Protein AF-0000000077553685 (afdb_homodimer)

Secondary structure (DSSP, 8-state):
-HHHHHHHHHHHHHHHHHHHHHHHGGGSSTTSHHHHHHHHHTHHHHHHHHHHHHHHS-HHHHHHHHHHHHHHHHHHGGG-SSHHHHHHHHHHHHHHHHHHHHHHHHHHHHHS-GGGHHHHHHHHHTHHHHHHHHHHHHHHGGGSSTTHHHHHHHHHHHHHHHHHTTSPP-TTPPPP-SHHHHHHHHHHHHHTTHHHHHT-/-HHHHHHHHHHHHHHHHHHHHHHHGGGSSTTSHHHHHHHHHTHHHHHHHHHHHHHHS-HHHHHHHHHHHHHHHHHHGGG-SSHHHHHHHHHHHHHHHHHHHHHHHHHHHHHS-GGGHHHHHHHHHTHHHHHHHHHHHHHHGGGSSTTHHHHHHHHHHHHHHHHHTTSPP-TTPPPP-SHHHHHHHHHHHHHTTHHHHHT-

pLDDT: mean 85.08, std 13.26, range [35.81, 98.88]

Sequence (400 aa):
MFQMMINGYIQFVIALFYFTVTLESTSLTSDGFTGFALSAGIELPGGILTLPAAKFFGRKTIVWSMLCLQGLFIALYPFLPYPWLAISFNLISKVFNGLVYSTHPLLLTEMIPTGMRTAMYSLVNIPQSFGIIAAPYLKYLQFGTTYAMYIILAVTSIVAGLLALFLPETKGRRLPEELNDVMSDYAEDNSILEPLKDSKMFQMMINGYIQFVIALFYFTVTLESTSLTSDGFTGFALSAGIELPGGILTLPAAKFFGRKTIVWSMLCLQGLFIALYPFLPYPWLAISFNLISKVFNGLVYSTHPLLLTEMIPTGMRTAMYSLVNIPQSFGIIAAPYLKYLQFGTTYAMYIILAVTSIVAGLLALFLPETKGRRLPEELNDVMSDYAEDNSILEPLKDSK

Solvent-accessible surface area (backbone atoms only — not comparable to full-atom values): 19382 Å² total; per-residue (Å²): 109,69,63,51,52,48,47,17,49,39,33,16,41,56,32,23,48,48,45,24,51,54,64,46,17,36,68,69,32,94,78,21,57,63,21,36,51,49,56,41,55,42,42,51,55,9,32,57,49,40,45,64,46,55,75,77,39,46,48,37,55,48,36,18,50,24,28,32,46,22,11,52,31,35,49,47,26,85,74,45,88,44,69,70,58,20,51,48,29,46,47,50,19,48,23,26,48,29,31,27,65,60,40,43,59,56,49,53,56,44,62,32,25,61,89,47,32,67,52,53,54,25,60,26,49,46,42,22,42,57,15,50,57,44,12,62,58,39,52,54,40,36,77,63,55,72,53,52,41,34,48,50,47,14,51,52,22,35,51,39,12,60,53,36,68,74,48,64,75,45,66,92,54,75,70,23,70,41,68,67,48,38,55,49,52,45,49,54,55,48,52,64,50,43,59,69,59,62,73,100,110,68,63,50,52,48,47,17,49,40,32,18,41,55,32,22,48,50,46,25,52,53,63,48,18,36,69,70,32,94,75,21,57,63,20,36,49,49,56,39,56,42,42,50,55,10,32,56,50,40,44,63,48,54,75,77,40,45,49,38,54,47,36,19,50,25,28,32,47,22,10,52,30,36,49,46,26,85,76,45,90,45,68,70,58,21,50,47,29,45,47,50,19,48,22,27,48,30,31,28,63,62,42,44,60,56,47,52,57,43,62,31,24,61,88,47,34,68,52,53,53,28,59,26,49,46,41,21,42,55,15,49,58,44,13,63,59,39,51,54,40,35,76,63,53,73,54,53,41,34,47,50,47,15,51,50,22,34,50,38,12,60,52,38,68,75,50,63,76,43,64,93,54,73,68,24,69,40,69,68,49,37,53,50,51,44,47,55,53,48,50,63,50,43,58,70,61,61,72,102

Radius of gyration: 21.34 Å; Cα contacts (8 Å, |Δi|>4): 608; chains: 2; bounding box: 76×56×44 Å

InterPro domains:
  IPR011701 Major facilitator superfamily [PF07690] (5-174)
  IPR036259 MFS transporter superfamily [G3DSA:1.20.1250.20] (1-200)
  IPR036259 MFS transporter superfamily [SSF103473] (11-177)

Foldseek 3Di:
DLVLVLLLLLLLLLLLLLQLLLVCQLVLDPNNVVSNVLLVVLLVVLQVVLVVCVVVDFLLCLQLVLLLQLLVLLLCLVVDDDSVSSSVSSSVSSSSSSNNVNRSLVLLQQLDAPVCNVVSVVVSNVSSVVSNVCSVVLNVCCVPPVNSSSNVSNVSSNVSSVSSNLRFTRPPHDRHNDPVSNVVSNCVRCVVVVVVVVVD/DLQLVLLLLLLLLLLLLLQLLLVCQLVLDPNNVVSNVLLVVLLVVLQVVLVVCVVVDFLLCLQLVLLLQLLVLLLCLVVDDDSVSSSVSSSVSSSSSSSNVNRSLVLLQQLDAPVCNVVSVVVSNVSSVVSNVCSVVLNVCCVPPVNSSSNVSNVSSNVSSVSSNLRFTRPPHDRHNDPVSNVVSNCVRCVVVVVVVVVD

Nearest PDB structures (foldseek):
  8sdy-assembly1_A  TM=9.304E-01  e=1.576E-07  Rattus norvegicus
  8sdz-assembly1_A  TM=9.288E-01  e=2.393E-07  Rattus norvegicus
  9b1o-assembly1_A  TM=9.168E-01  e=2.558E-06  Homo sapiens
  7aar-assembly1_A  TM=6.558E-01  e=1.555E-03  Arabidopsis thaliana
  8tth-assembly1_A  TM=8.144E-01  e=1.587E-02  Staphylococcus aureus

Structure (mmCIF, N/CA/C/O backbone):
data_AF-0000000077553685-model_v1
#
loop_
_entity.id
_entity.type
_entity.pdbx_description
1 polymer '(pine wood nematode) hypothetical protein'
#
loop_
_atom_site.group_PDB
_atom_site.id
_atom_site.type_symbol
_atom_site.label_atom_id
_atom_site.label_alt_id
_atom_site.label_comp_id
_atom_site.label_asym_id
_atom_site.label_entity_id
_atom_site.label_seq_id
_atom_site.pdbx_PDB_ins_code
_atom_site.Cartn_x
_atom_site.Cartn_y
_atom_site.Cartn_z
_atom_site.occupancy
_atom_site.B_iso_or_equiv
_atom_site.auth_seq_id
_atom_site.auth_comp_id
_atom_site.auth_asym_id
_atom_site.auth_atom_id
_atom_site.pdbx_PDB_model_num
ATOM 1 N N . MET A 1 1 ? -13.078 6.008 17.781 1 74.31 1 MET A N 1
ATOM 2 C CA . MET A 1 1 ? -12.867 4.562 17.734 1 74.31 1 MET A CA 1
ATOM 3 C C . MET A 1 1 ? -13.594 3.943 16.547 1 74.31 1 MET A C 1
ATOM 5 O O . MET A 1 1 ? -13 3.189 15.781 1 74.31 1 MET A O 1
ATOM 9 N N . PHE A 1 2 ? -14.852 4.367 16.328 1 86 2 PHE A N 1
ATOM 10 C CA . PHE A 1 2 ? -15.648 3.812 15.242 1 86 2 PHE A CA 1
ATOM 11 C C . PHE A 1 2 ? -15.023 4.121 13.891 1 86 2 PHE A C 1
ATOM 13 O O . PHE A 1 2 ? -14.93 3.246 13.023 1 86 2 PHE A O 1
ATOM 20 N N . GLN A 1 3 ? -14.469 5.219 13.766 1 90.31 3 GLN A N 1
ATOM 21 C CA . GLN A 1 3 ? -13.852 5.617 12.5 1 90.31 3 GLN A CA 1
ATOM 22 C C . GLN A 1 3 ? -12.594 4.805 12.227 1 90.31 3 GLN A C 1
ATOM 24 O O . GLN A 1 3 ? -12.297 4.48 11.07 1 90.31 3 GLN A O 1
ATOM 29 N N . MET A 1 4 ? -11.961 4.402 13.289 1 90.62 4 MET A N 1
ATOM 30 C CA . MET A 1 4 ? -10.742 3.617 13.125 1 90.62 4 MET A CA 1
ATOM 31 C C . MET A 1 4 ? -11.07 2.199 12.664 1 90.62 4 MET A C 1
ATOM 33 O O . MET A 1 4 ? -10.336 1.62 11.859 1 90.62 4 MET A O 1
ATOM 37 N N . MET A 1 5 ? -12.18 1.761 13.203 1 95.19 5 MET A N 1
ATOM 38 C CA . MET A 1 5 ? -12.609 0.427 12.797 1 95.19 5 MET A CA 1
ATOM 39 C C . MET A 1 5 ? -13.031 0.416 11.328 1 95.19 5 MET A C 1
ATOM 41 O O . MET A 1 5 ? -12.727 -0.529 10.602 1 95.19 5 MET A O 1
ATOM 45 N N . ILE A 1 6 ? -13.719 1.483 10.945 1 97.62 6 ILE A N 1
ATOM 46 C CA . ILE A 1 6 ? -14.133 1.606 9.555 1 97.62 6 ILE A CA 1
ATOM 47 C C . ILE A 1 6 ? -12.898 1.645 8.656 1 97.62 6 ILE A C 1
ATOM 49 O O . ILE A 1 6 ? -12.836 0.938 7.645 1 97.62 6 ILE A O 1
ATOM 53 N N . ASN A 1 7 ? -11.922 2.406 9.062 1 97.5 7 ASN A N 1
ATOM 54 C CA . ASN A 1 7 ? -10.703 2.518 8.266 1 97.5 7 ASN A CA 1
ATOM 55 C C . ASN A 1 7 ? -9.938 1.196 8.219 1 97.5 7 ASN A C 1
ATOM 57 O O . ASN A 1 7 ? -9.344 0.856 7.199 1 97.5 7 ASN A O 1
ATOM 61 N N . GLY A 1 8 ? -9.961 0.507 9.32 1 96.38 8 GLY A N 1
ATOM 62 C CA . GLY A 1 8 ? -9.367 -0.819 9.312 1 96.38 8 GLY A CA 1
ATOM 63 C C . GLY A 1 8 ? -10.055 -1.778 8.359 1 96.38 8 GLY A C 1
ATOM 64 O O . GLY A 1 8 ? -9.391 -2.537 7.652 1 96.38 8 GLY A O 1
ATOM 65 N N . TYR A 1 9 ? -11.344 -1.723 8.391 1 98.06 9 TYR A N 1
ATOM 66 C CA . TYR A 1 9 ? -12.102 -2.568 7.477 1 98.06 9 TYR A CA 1
ATOM 67 C C . TYR A 1 9 ? -11.812 -2.195 6.027 1 98.06 9 TYR A C 1
ATOM 69 O O . TYR A 1 9 ? -11.688 -3.07 5.164 1 98.06 9 TYR A O 1
ATOM 77 N N . ILE A 1 10 ? -11.734 -0.92 5.738 1 98.38 10 ILE A N 1
ATOM 78 C CA . ILE A 1 10 ? -11.422 -0.451 4.391 1 98.38 10 ILE A CA 1
ATOM 79 C C . ILE A 1 10 ? -10.062 -0.99 3.953 1 98.38 10 ILE A C 1
ATOM 81 O O . ILE A 1 10 ? -9.922 -1.493 2.838 1 98.38 10 ILE A O 1
ATOM 85 N N . GLN A 1 11 ? -9.109 -0.99 4.883 1 95.88 11 GLN A N 1
ATOM 86 C CA . GLN A 1 11 ? -7.781 -1.513 4.566 1 95.88 11 GLN A CA 1
ATOM 87 C C . GLN A 1 11 ? -7.84 -3.008 4.27 1 95.88 11 GLN A C 1
ATOM 89 O O . GLN A 1 11 ? -7.172 -3.49 3.354 1 95.88 11 GLN A O 1
ATOM 94 N N . PHE A 1 12 ? -8.609 -3.67 5.039 1 96.62 12 PHE A N 1
ATOM 95 C CA . PHE A 1 12 ? -8.812 -5.098 4.812 1 96.62 12 PHE A CA 1
ATOM 96 C C . PHE A 1 12 ? -9.375 -5.348 3.418 1 96.62 12 PHE A C 1
ATOM 98 O O . PHE A 1 12 ? -8.867 -6.199 2.684 1 96.62 12 PHE A O 1
ATOM 105 N N . VAL A 1 13 ? -10.359 -4.617 3.051 1 98.31 13 VAL A N 1
ATOM 106 C CA . VAL A 1 13 ? -11.078 -4.824 1.797 1 98.31 13 VAL A CA 1
ATOM 107 C C . VAL A 1 13 ? -10.188 -4.438 0.62 1 98.31 13 VAL A C 1
ATOM 109 O O . VAL A 1 13 ? -10.172 -5.121 -0.407 1 98.31 13 VAL A O 1
ATOM 112 N N . ILE A 1 14 ? -9.453 -3.279 0.726 1 97.44 14 ILE A N 1
ATOM 113 C CA . ILE A 1 14 ? -8.539 -2.852 -0.33 1 97.44 14 ILE A CA 1
ATOM 114 C C . ILE A 1 14 ? -7.539 -3.963 -0.63 1 97.44 14 ILE A C 1
ATOM 116 O O . ILE A 1 14 ? -7.34 -4.332 -1.79 1 97.44 14 ILE A O 1
ATOM 120 N N . ALA A 1 15 ? -6.988 -4.543 0.41 1 93.31 15 ALA A N 1
ATOM 121 C CA . ALA A 1 15 ? -5.973 -5.582 0.251 1 93.31 15 ALA A CA 1
ATOM 122 C C . ALA A 1 15 ? -6.59 -6.871 -0.283 1 93.31 15 ALA A C 1
ATOM 124 O O . ALA A 1 15 ? -6.035 -7.508 -1.184 1 93.31 15 ALA A O 1
ATOM 125 N N . LEU A 1 16 ? -7.688 -7.27 0.265 1 94.56 16 LEU A N 1
ATOM 126 C CA . LEU A 1 16 ? -8.375 -8.484 -0.166 1 94.56 16 LEU A CA 1
ATOM 127 C C . LEU A 1 16 ? -8.703 -8.422 -1.653 1 94.56 16 LEU A C 1
ATOM 129 O O . LEU A 1 16 ? -8.422 -9.367 -2.396 1 94.56 16 LEU A O 1
ATOM 133 N N . PHE A 1 17 ? -9.344 -7.305 -2.025 1 97.19 17 PHE A N 1
ATOM 134 C CA . PHE A 1 17 ? -9.742 -7.113 -3.416 1 97.19 17 PHE A CA 1
ATOM 135 C C . PHE A 1 17 ? -8.531 -7.129 -4.336 1 97.19 17 PHE A C 1
ATOM 137 O O . PHE A 1 17 ? -8.516 -7.84 -5.344 1 97.19 17 PHE A O 1
ATOM 144 N N . TYR A 1 18 ? -7.543 -6.406 -3.959 1 94.12 18 TYR A N 1
ATOM 145 C CA . TYR A 1 18 ? -6.352 -6.262 -4.789 1 94.12 18 TYR A CA 1
ATOM 146 C C . TYR A 1 18 ? -5.68 -7.609 -5.023 1 94.12 18 TYR A C 1
ATOM 148 O O . TYR A 1 18 ? -5.438 -7.996 -6.168 1 94.12 18 TYR A O 1
ATOM 156 N N . PHE A 1 19 ? -5.43 -8.312 -4.027 1 87.94 19 PHE A N 1
ATOM 157 C CA . PHE A 1 19 ? -4.645 -9.539 -4.156 1 87.94 19 PHE A CA 1
ATOM 158 C C . PHE A 1 19 ? -5.48 -10.656 -4.773 1 87.94 19 PHE A C 1
ATOM 160 O O . PHE A 1 19 ? -4.961 -11.484 -5.523 1 87.94 19 PHE A O 1
ATOM 167 N N . THR A 1 20 ? -6.723 -10.703 -4.445 1 90.31 20 THR A N 1
ATOM 168 C CA . THR A 1 20 ? -7.566 -11.719 -5.059 1 90.31 20 THR A CA 1
ATOM 169 C C . THR A 1 20 ? -7.66 -11.508 -6.566 1 90.31 20 THR A C 1
ATOM 171 O O . THR A 1 20 ? -7.457 -12.445 -7.344 1 90.31 20 THR A O 1
ATOM 174 N N . VAL A 1 21 ? -7.914 -10.258 -6.945 1 91.31 21 VAL A N 1
ATOM 175 C CA . VAL A 1 21 ? -8.07 -9.945 -8.367 1 91.31 21 VAL A CA 1
ATOM 176 C C . VAL A 1 21 ? -6.73 -10.109 -9.078 1 91.31 21 VAL A C 1
ATOM 178 O O . VAL A 1 21 ? -6.688 -10.547 -10.234 1 91.31 21 VAL A O 1
ATOM 181 N N . THR A 1 22 ? -5.684 -9.75 -8.414 1 86.25 22 THR A N 1
ATOM 182 C CA . THR A 1 22 ? -4.352 -9.914 -8.992 1 86.25 22 THR A CA 1
ATOM 183 C C . THR A 1 22 ? -4.031 -11.391 -9.195 1 86.25 22 THR A C 1
ATOM 185 O O . THR A 1 22 ? -3.545 -11.789 -10.258 1 86.25 22 THR A O 1
ATOM 188 N N . LEU A 1 23 ? -4.371 -12.227 -8.234 1 82 23 LEU A N 1
ATOM 189 C CA . LEU A 1 23 ? -4.125 -13.664 -8.359 1 82 23 LEU A CA 1
ATOM 190 C C . LEU A 1 23 ? -5.027 -14.281 -9.422 1 82 23 LEU A C 1
ATOM 192 O O . LEU A 1 23 ? -4.605 -15.172 -10.156 1 82 23 LEU A O 1
ATOM 196 N N . GLU A 1 24 ? -6.207 -13.789 -9.469 1 85.88 24 GLU A N 1
ATOM 197 C CA . GLU A 1 24 ? -7.18 -14.305 -10.422 1 85.88 24 GLU A CA 1
ATOM 198 C C . GLU A 1 24 ? -6.855 -13.852 -11.844 1 85.88 24 GLU A C 1
ATOM 200 O O . GLU A 1 24 ? -7.336 -14.445 -12.812 1 85.88 24 GLU A O 1
ATOM 205 N N . SER A 1 25 ? -6.016 -12.836 -11.992 1 86.44 25 SER A N 1
ATOM 206 C CA . SER A 1 25 ? -5.738 -12.234 -13.297 1 86.44 25 SER A CA 1
ATOM 207 C C . SER A 1 25 ? -5.055 -13.227 -14.227 1 86.44 25 SER A C 1
ATOM 209 O O . SER A 1 25 ? -5.137 -13.094 -15.453 1 86.44 25 SER A O 1
ATOM 211 N N . THR A 1 26 ? -4.43 -14.25 -13.727 1 80.12 26 THR A N 1
ATOM 212 C CA . THR A 1 26 ? -3.787 -15.273 -14.547 1 80.12 26 THR A CA 1
ATOM 213 C C . THR A 1 26 ? -4.832 -16.125 -15.258 1 80.12 26 THR A C 1
ATOM 215 O O . THR A 1 26 ? -4.52 -16.812 -16.234 1 80.12 26 THR A O 1
ATOM 218 N N . SER A 1 27 ? -5.996 -16.062 -14.82 1 81.06 27 SER A N 1
ATOM 219 C CA . SER A 1 27 ? -7.074 -16.844 -15.422 1 81.06 27 SER A CA 1
ATOM 220 C C . SER A 1 27 ? -7.898 -16 -16.391 1 81.06 27 SER A C 1
ATOM 222 O O . SER A 1 27 ? -8.852 -16.5 -17 1 81.06 27 SER A O 1
ATOM 224 N N . LEU A 1 28 ? -7.5 -14.734 -16.516 1 83.06 28 LEU A N 1
ATOM 225 C CA . LEU A 1 28 ? -8.273 -13.836 -17.359 1 83.06 28 LEU A CA 1
ATOM 226 C C . LEU A 1 28 ? -8.102 -14.195 -18.828 1 83.06 28 LEU A C 1
ATOM 228 O O . LEU A 1 28 ? -9.023 -14.008 -19.641 1 83.06 28 LEU A O 1
ATOM 232 N N . THR A 1 29 ? -6.902 -14.664 -19.094 1 82.44 29 THR A N 1
ATOM 233 C CA . THR A 1 29 ? -6.598 -15.07 -20.453 1 82.44 29 THR A CA 1
ATOM 234 C C . THR A 1 29 ? -6.027 -16.484 -20.484 1 82.44 29 THR A C 1
ATOM 236 O O . THR A 1 29 ? -5.648 -17.031 -19.438 1 82.44 29 THR A O 1
ATOM 239 N N . SER A 1 30 ? -6.012 -17.031 -21.656 1 82.38 30 SER A N 1
ATOM 240 C CA . SER A 1 30 ? -5.586 -18.406 -21.812 1 82.38 30 SER A CA 1
ATOM 241 C C . SER A 1 30 ? -4.105 -18.578 -21.484 1 82.38 30 SER A C 1
ATOM 243 O O . SER A 1 30 ? -3.695 -19.594 -20.906 1 82.38 30 SER A O 1
ATOM 245 N N . ASP A 1 31 ? -3.324 -17.547 -21.781 1 80.62 31 ASP A N 1
ATOM 246 C CA . ASP A 1 31 ? -1.884 -17.688 -21.594 1 80.62 31 ASP A CA 1
ATOM 247 C C . ASP A 1 31 ? -1.484 -17.266 -20.172 1 80.62 31 ASP A C 1
ATOM 249 O O . ASP A 1 31 ? -0.327 -17.422 -19.781 1 80.62 31 ASP A O 1
ATOM 253 N N . GLY A 1 32 ? -2.396 -16.766 -19.391 1 76.5 32 GLY A N 1
ATOM 254 C CA . GLY A 1 32 ? -2.127 -16.359 -18.016 1 76.5 32 GLY A CA 1
ATOM 255 C C . GLY A 1 32 ? -1.251 -15.125 -17.922 1 76.5 32 GLY A C 1
ATOM 256 O O . GLY A 1 32 ? -1.526 -14.219 -17.141 1 76.5 32 GLY A O 1
ATOM 257 N N . PHE A 1 33 ? -0.178 -15.125 -18.766 1 74.62 33 PHE A N 1
ATOM 258 C CA . PHE A 1 33 ? 0.794 -14.039 -18.734 1 74.62 33 PHE A CA 1
ATOM 259 C C . PHE A 1 33 ? 0.162 -12.727 -19.188 1 74.62 33 PHE A C 1
ATOM 261 O O . PHE A 1 33 ? 0.358 -11.688 -18.547 1 74.62 33 PHE A O 1
ATOM 268 N N . THR A 1 34 ? -0.605 -12.766 -20.188 1 79.5 34 THR A N 1
ATOM 269 C CA . THR A 1 34 ? -1.259 -11.57 -20.719 1 79.5 34 THR A CA 1
ATOM 270 C C . THR A 1 34 ? -2.262 -11.016 -19.703 1 79.5 34 THR A C 1
ATOM 272 O O . THR A 1 34 ? -2.342 -9.805 -19.516 1 79.5 34 THR A O 1
ATOM 275 N N . GLY A 1 35 ? -2.986 -11.898 -19.031 1 82.94 35 GLY A N 1
ATOM 276 C CA . GLY A 1 35 ? -3.939 -11.461 -18.016 1 82.94 35 GLY A CA 1
ATOM 277 C C . GLY A 1 35 ? -3.285 -10.773 -16.844 1 82.94 35 GLY A C 1
ATOM 278 O O . GLY A 1 35 ? -3.762 -9.727 -16.391 1 82.94 35 GLY A O 1
ATOM 279 N N . PHE A 1 36 ? -2.166 -11.328 -16.5 1 77.69 36 PHE A N 1
ATOM 280 C CA . PHE A 1 36 ? -1.444 -10.758 -15.367 1 77.69 36 PHE A CA 1
ATOM 281 C C . PHE A 1 36 ? -0.842 -9.406 -15.742 1 77.69 36 PHE A C 1
ATOM 283 O O . PHE A 1 36 ? -0.921 -8.453 -14.969 1 77.69 36 PHE A O 1
ATOM 290 N N . ALA A 1 37 ? -0.301 -9.32 -16.953 1 77.81 37 ALA A N 1
ATOM 291 C CA . ALA A 1 37 ? 0.298 -8.07 -17.422 1 77.81 37 ALA A CA 1
ATOM 292 C C . ALA A 1 37 ? -0.75 -6.969 -17.547 1 77.81 37 ALA A C 1
ATOM 294 O O . ALA A 1 37 ? -0.49 -5.82 -17.188 1 77.81 37 ALA A O 1
ATOM 295 N N . LEU A 1 38 ? -1.866 -7.332 -17.984 1 83.94 38 LEU A N 1
ATOM 296 C CA . LEU A 1 38 ? -2.965 -6.379 -18.094 1 83.94 38 LEU A CA 1
ATOM 297 C C . LEU A 1 38 ? -3.383 -5.883 -16.719 1 83.94 38 LEU A C 1
ATOM 299 O O . LEU A 1 38 ? -3.598 -4.684 -16.516 1 83.94 38 LEU A O 1
ATOM 303 N N . SER A 1 39 ? -3.457 -6.848 -15.844 1 86.56 39 SER A N 1
ATOM 304 C CA . SER A 1 39 ? -3.852 -6.527 -14.477 1 86.56 39 SER A CA 1
ATOM 305 C C . SER A 1 39 ? -2.832 -5.609 -13.812 1 86.56 39 SER A C 1
ATOM 307 O O . SER A 1 39 ? -3.203 -4.703 -13.062 1 86.56 39 SER A O 1
ATOM 309 N N . ALA A 1 40 ? -1.591 -5.789 -14.086 1 80.44 40 ALA A N 1
ATOM 310 C CA . ALA A 1 40 ? -0.535 -4.938 -13.539 1 80.44 40 ALA A CA 1
ATOM 311 C C . ALA A 1 40 ? -0.53 -3.57 -14.219 1 80.44 40 ALA A C 1
ATOM 313 O O . ALA A 1 40 ? -0.38 -2.541 -13.562 1 80.44 40 ALA A O 1
ATOM 314 N N . GLY A 1 41 ? -0.74 -3.553 -15.516 1 83.5 41 GLY A N 1
ATOM 315 C CA . GLY A 1 41 ? -0.705 -2.328 -16.297 1 83.5 41 GLY A CA 1
ATOM 316 C C . GLY A 1 41 ? -1.832 -1.37 -15.961 1 83.5 41 GLY A C 1
ATOM 317 O O . GLY A 1 41 ? -1.641 -0.152 -15.961 1 83.5 41 GLY A O 1
ATOM 318 N N . ILE A 1 42 ? -2.951 -1.927 -15.609 1 88.06 42 ILE A N 1
ATOM 319 C CA . ILE A 1 42 ? -4.137 -1.108 -15.375 1 88.06 42 ILE A CA 1
ATOM 320 C C . ILE A 1 42 ? -3.984 -0.34 -14.062 1 88.06 42 ILE A C 1
ATOM 322 O O . ILE A 1 42 ? -4.738 0.598 -13.797 1 88.06 42 ILE A O 1
ATOM 326 N N . GLU A 1 43 ? -3.039 -0.671 -13.281 1 83.44 43 GLU A N 1
ATOM 327 C CA . GLU A 1 43 ? -2.775 0.032 -12.031 1 83.44 43 GLU A CA 1
ATOM 328 C C . GLU A 1 43 ? -2.277 1.451 -12.289 1 83.44 43 GLU A C 1
ATOM 330 O O . GLU A 1 43 ? -2.469 2.344 -11.461 1 83.44 43 GLU A O 1
ATOM 335 N N . LEU A 1 44 ? -1.621 1.631 -13.414 1 83.25 44 LEU A N 1
ATOM 336 C CA . LEU A 1 44 ? -1.069 2.938 -13.758 1 83.25 44 LEU A CA 1
ATOM 337 C C . LEU A 1 44 ? -2.178 3.975 -13.906 1 83.25 44 LEU A C 1
ATOM 339 O O . LEU A 1 44 ? -2.148 5.02 -13.258 1 83.25 44 LEU A O 1
ATOM 343 N N . PRO A 1 45 ? -3.143 3.715 -14.609 1 85.38 45 PRO A N 1
ATOM 344 C CA . PRO A 1 45 ? -4.227 4.695 -14.719 1 85.38 45 PRO A CA 1
ATOM 345 C C . PRO A 1 45 ? -4.934 4.945 -13.391 1 85.38 45 PRO A C 1
ATOM 347 O O . PRO A 1 45 ? -5.441 6.043 -13.156 1 85.38 45 PRO A O 1
ATOM 350 N N . GLY A 1 46 ? -5.031 3.934 -12.539 1 79.62 46 GLY A N 1
ATOM 351 C CA . GLY A 1 46 ? -5.652 4.141 -11.242 1 79.62 46 GLY A CA 1
ATOM 352 C C . GLY A 1 46 ? -5 5.246 -10.43 1 79.62 46 GLY A C 1
ATOM 353 O O . GLY A 1 46 ? -5.684 6.129 -9.914 1 79.62 46 GLY A O 1
ATOM 354 N N . GLY A 1 47 ? -3.699 5.289 -10.422 1 79.44 47 GLY A N 1
ATOM 355 C CA . GLY A 1 47 ? -2.973 6.344 -9.727 1 79.44 47 GLY A CA 1
ATOM 356 C C . GLY A 1 47 ? -3.1 7.695 -10.398 1 79.44 47 GLY A C 1
ATOM 357 O O . GLY A 1 47 ? -3.277 8.711 -9.727 1 79.44 47 GLY A O 1
ATOM 358 N N . ILE A 1 48 ? -3.121 7.68 -11.641 1 86.06 48 ILE A N 1
ATOM 359 C CA . ILE A 1 48 ? -3.162 8.914 -12.414 1 86.06 48 ILE A CA 1
ATOM 360 C C . ILE A 1 48 ? -4.547 9.547 -12.312 1 86.06 48 ILE A C 1
ATOM 362 O O . ILE A 1 48 ? -4.672 10.766 -12.172 1 86.06 48 ILE A O 1
ATOM 366 N N . LEU A 1 49 ? -5.551 8.734 -12.266 1 91.75 49 LEU A N 1
ATOM 367 C CA . LEU A 1 49 ? -6.926 9.219 -12.25 1 91.75 49 LEU A CA 1
ATOM 368 C C . LEU A 1 49 ? -7.277 9.836 -10.898 1 91.75 49 LEU A C 1
ATOM 370 O O . LEU A 1 49 ? -8.266 10.562 -10.781 1 91.75 49 LEU A O 1
ATOM 374 N N . THR A 1 50 ? -6.453 9.539 -9.977 1 89.38 50 THR A N 1
ATOM 375 C CA . THR A 1 50 ? -6.691 10.133 -8.672 1 89.38 50 THR A CA 1
ATOM 376 C C . THR A 1 50 ? -6.523 11.648 -8.727 1 89.38 50 THR A C 1
ATOM 378 O O . THR A 1 50 ? -7.199 12.383 -8 1 89.38 50 THR A O 1
ATOM 381 N N . LEU A 1 51 ? -5.727 12.133 -9.664 1 86.94 51 LEU A N 1
ATOM 382 C CA . LEU A 1 51 ? -5.438 13.555 -9.781 1 86.94 51 LEU A CA 1
ATOM 383 C C . LEU A 1 51 ? -6.684 14.328 -10.203 1 86.94 51 LEU A C 1
ATOM 385 O O . LEU A 1 51 ? -7.152 15.203 -9.469 1 86.94 51 LEU A O 1
ATOM 389 N N . PRO A 1 52 ? -7.234 14.008 -11.281 1 90 52 PRO A N 1
ATOM 390 C CA . PRO A 1 52 ? -8.453 14.727 -11.656 1 90 52 PRO A CA 1
ATOM 391 C C . PRO A 1 52 ? -9.625 14.438 -10.719 1 90 52 PRO A C 1
ATOM 393 O O . PRO A 1 52 ? -10.461 15.312 -10.492 1 90 52 PRO A O 1
ATOM 396 N N . ALA A 1 53 ? -9.75 13.289 -10.164 1 91.06 53 ALA A N 1
ATOM 397 C CA . ALA A 1 53 ? -10.812 12.977 -9.203 1 91.06 53 ALA A CA 1
ATOM 398 C C . ALA A 1 53 ? -10.727 13.875 -7.977 1 91.06 53 ALA A C 1
ATOM 400 O O . ALA A 1 53 ? -11.75 14.344 -7.473 1 91.06 53 ALA A O 1
ATOM 401 N N . ALA A 1 54 ? -9.555 14.141 -7.621 1 87.56 54 ALA A N 1
ATOM 402 C CA . ALA A 1 54 ? -9.328 14.938 -6.418 1 87.56 54 ALA A CA 1
ATOM 403 C C . ALA A 1 54 ? -9.625 16.406 -6.668 1 87.56 54 ALA A C 1
ATOM 405 O O . ALA A 1 54 ? -9.828 17.188 -5.727 1 87.56 54 ALA A O 1
ATOM 406 N N . LYS A 1 55 ? -9.539 16.812 -7.891 1 86.62 55 LYS A N 1
ATOM 407 C CA . LYS A 1 55 ? -9.875 18.188 -8.25 1 86.62 55 LYS A CA 1
ATOM 408 C C . LYS A 1 55 ? -11.375 18.438 -8.117 1 86.62 55 LYS A C 1
ATOM 410 O O . LYS A 1 55 ? -11.805 19.531 -7.727 1 86.62 55 LYS A O 1
ATOM 415 N N . PHE A 1 56 ? -12.148 17.359 -8.281 1 89.81 56 PHE A N 1
ATOM 416 C CA . PHE A 1 56 ? -13.586 17.562 -8.383 1 89.81 56 PHE A CA 1
ATOM 417 C C . PHE A 1 56 ? -14.305 17.016 -7.164 1 89.81 56 PHE A C 1
ATOM 419 O O . PHE A 1 56 ? -15.406 17.438 -6.836 1 89.81 56 PHE A O 1
ATOM 426 N N . PHE A 1 57 ? -13.68 16.078 -6.527 1 91.62 57 PHE A N 1
ATOM 427 C CA . PHE A 1 57 ? -14.383 15.406 -5.449 1 91.62 57 PHE A CA 1
ATOM 428 C C . PHE A 1 57 ? -13.57 15.438 -4.16 1 91.62 57 PHE A C 1
ATOM 430 O O . PHE A 1 57 ? -12.344 15.562 -4.199 1 91.62 57 PHE A O 1
ATOM 437 N N . GLY A 1 58 ? -14.266 15.383 -3.018 1 89.88 58 GLY A N 1
ATOM 438 C CA . GLY A 1 58 ? -13.602 15.18 -1.74 1 89.88 58 GLY A CA 1
ATOM 439 C C . GLY A 1 58 ? -13.016 13.789 -1.583 1 89.88 58 GLY A C 1
ATOM 440 O O . GLY A 1 58 ? -13.336 12.891 -2.357 1 89.88 58 GLY A O 1
ATOM 441 N N . ARG A 1 59 ? -12.172 13.688 -0.635 1 91.31 59 ARG A N 1
ATOM 442 C CA . ARG A 1 59 ? -11.5 12.414 -0.411 1 91.31 59 ARG A CA 1
ATOM 443 C C . ARG A 1 59 ? -12.492 11.352 0.05 1 91.31 59 ARG A C 1
ATOM 445 O O . ARG A 1 59 ? -12.438 10.203 -0.401 1 91.31 59 ARG A O 1
ATOM 452 N N . LYS A 1 60 ? -13.344 11.789 0.917 1 94.44 60 LYS A N 1
ATOM 453 C CA . LYS A 1 60 ? -14.367 10.859 1.398 1 94.44 60 LYS A CA 1
ATOM 454 C C . LYS A 1 60 ? -15.219 10.336 0.248 1 94.44 60 LYS A C 1
ATOM 456 O O . LYS A 1 60 ? -15.523 9.148 0.182 1 94.44 60 LYS A O 1
ATOM 461 N N . THR A 1 61 ? -15.547 11.219 -0.61 1 96.25 61 THR A N 1
ATOM 462 C CA . THR A 1 61 ? -16.391 10.875 -1.747 1 96.25 61 THR A CA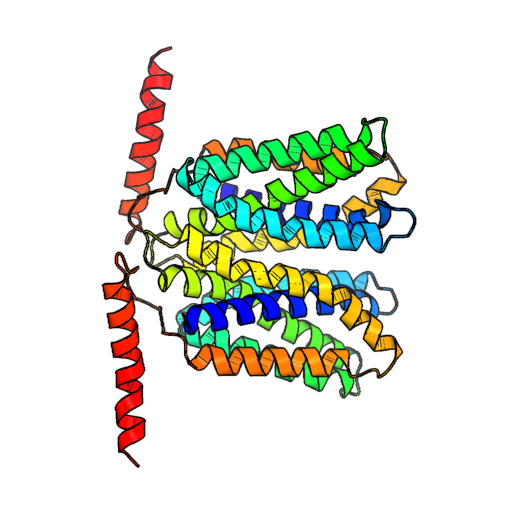 1
ATOM 463 C C . THR A 1 61 ? -15.68 9.891 -2.674 1 96.25 61 THR A C 1
ATOM 465 O O . THR A 1 61 ? -16.281 8.93 -3.152 1 96.25 61 THR A O 1
ATOM 468 N N . ILE A 1 62 ? -14.453 10.125 -2.895 1 96.25 62 ILE A N 1
ATOM 469 C CA . ILE A 1 62 ? -13.688 9.227 -3.75 1 96.25 62 ILE A CA 1
ATOM 470 C C . ILE A 1 62 ? -13.617 7.84 -3.113 1 96.25 62 ILE A C 1
ATOM 472 O O . ILE A 1 62 ? -13.883 6.832 -3.77 1 96.25 62 ILE A O 1
ATOM 476 N N . VAL A 1 63 ? -13.375 7.785 -1.834 1 97.44 63 VAL A N 1
ATOM 477 C CA . VAL A 1 63 ? -13.164 6.512 -1.151 1 97.44 63 VAL A CA 1
ATOM 478 C C . VAL A 1 63 ? -14.453 5.695 -1.165 1 97.44 63 VAL A C 1
ATOM 480 O O . VAL A 1 63 ? -14.461 4.555 -1.636 1 97.44 63 VAL A O 1
ATOM 483 N N . TRP A 1 64 ? -15.555 6.277 -0.72 1 98.25 64 TRP A N 1
ATOM 484 C CA . TRP A 1 6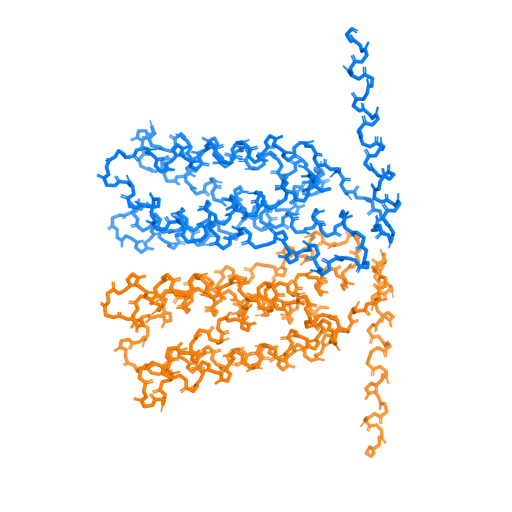4 ? -16.766 5.469 -0.627 1 98.25 64 TRP A CA 1
ATOM 485 C C . TRP A 1 64 ? -17.297 5.117 -2.014 1 98.25 64 TRP A C 1
ATOM 487 O O . TRP A 1 64 ? -17.75 3.998 -2.244 1 98.25 64 TRP A O 1
ATOM 497 N N . SER A 1 65 ? -17.266 6.027 -2.982 1 98.44 65 SER A N 1
ATOM 498 C CA . SER A 1 65 ? -17.828 5.781 -4.305 1 98.44 65 SER A CA 1
ATOM 499 C C . SER A 1 65 ? -17.016 4.73 -5.062 1 98.44 65 SER A C 1
ATOM 501 O O . SER A 1 65 ? -17.578 3.852 -5.715 1 98.44 65 SER A O 1
ATOM 503 N N . MET A 1 66 ? -15.68 4.812 -4.988 1 98.44 66 MET A N 1
ATOM 504 C CA . MET A 1 66 ? -14.836 3.869 -5.723 1 98.44 66 MET A CA 1
ATOM 505 C C . MET A 1 66 ? -14.938 2.471 -5.125 1 98.44 66 MET A C 1
ATOM 507 O O . MET A 1 66 ? -14.852 1.476 -5.848 1 98.44 66 MET A O 1
ATOM 511 N N . LEU A 1 67 ? -15.117 2.424 -3.77 1 98.81 67 LEU A N 1
ATOM 512 C CA . LEU A 1 67 ? -15.336 1.126 -3.143 1 98.81 67 LEU A CA 1
ATOM 513 C C . LEU A 1 67 ? -16.641 0.5 -3.637 1 98.81 67 LEU A C 1
ATOM 515 O O . LEU A 1 67 ? -16.672 -0.686 -3.975 1 98.81 67 LEU A O 1
ATOM 519 N N . CYS A 1 68 ? -17.641 1.284 -3.74 1 98.81 68 CYS A N 1
ATOM 520 C CA . CYS A 1 68 ? -18.922 0.781 -4.234 1 98.81 68 CYS A CA 1
ATOM 521 C C . CYS A 1 68 ? -18.828 0.387 -5.703 1 98.81 68 CYS A C 1
ATOM 523 O O . CYS A 1 68 ? -19.344 -0.655 -6.109 1 98.81 68 CYS A O 1
ATOM 525 N N . LEU A 1 69 ? -18.172 1.181 -6.465 1 98.75 69 LEU A N 1
ATOM 526 C CA . LEU A 1 69 ? -18.047 0.914 -7.895 1 98.75 69 LEU A CA 1
ATOM 527 C C . LEU A 1 69 ? -17.203 -0.33 -8.148 1 98.75 69 LEU A C 1
ATOM 529 O O . LEU A 1 69 ? -17.516 -1.125 -9.039 1 98.75 69 LEU A O 1
ATOM 533 N N . GLN A 1 70 ? -16.078 -0.471 -7.375 1 98.5 70 GLN A N 1
ATOM 534 C CA . GLN A 1 70 ? -15.297 -1.691 -7.574 1 98.5 70 GLN A CA 1
ATOM 535 C C . GLN A 1 70 ? -16.125 -2.93 -7.25 1 98.5 70 GLN A C 1
ATOM 537 O O . GLN A 1 70 ? -16.062 -3.932 -7.965 1 98.5 70 GLN A O 1
ATOM 542 N N . GLY A 1 71 ? -16.969 -2.834 -6.188 1 98.69 71 GLY A N 1
ATOM 543 C CA . GLY A 1 71 ? -17.875 -3.93 -5.863 1 98.69 71 GLY A CA 1
ATOM 544 C C . GLY A 1 71 ? -18.875 -4.215 -6.961 1 98.69 71 GLY A C 1
ATOM 545 O O . GLY A 1 71 ? -19.109 -5.375 -7.32 1 98.69 71 GLY A O 1
ATOM 546 N N . LEU A 1 72 ? -19.453 -3.197 -7.496 1 98.56 72 LEU A N 1
ATOM 547 C CA . LEU A 1 72 ? -20.469 -3.344 -8.531 1 98.56 72 LEU A CA 1
ATOM 548 C C . LEU A 1 72 ? -19.875 -3.975 -9.789 1 98.56 72 LEU A C 1
ATOM 550 O O . LEU A 1 72 ? -20.453 -4.902 -10.352 1 98.56 72 LEU A O 1
ATOM 554 N N . PHE A 1 73 ? -18.766 -3.521 -10.25 1 98.5 73 PHE A N 1
ATOM 555 C CA . PHE A 1 73 ? -18.156 -3.996 -11.492 1 98.5 73 PHE A CA 1
ATOM 556 C C . PHE A 1 73 ? -17.703 -5.441 -11.352 1 98.5 73 PHE A C 1
ATOM 558 O O . PHE A 1 73 ? -17.859 -6.242 -12.273 1 98.5 73 PHE A O 1
ATOM 565 N N . ILE A 1 74 ? -17.141 -5.773 -10.156 1 97.38 74 ILE A N 1
ATOM 566 C CA . ILE A 1 74 ? -16.656 -7.141 -9.984 1 97.38 74 ILE A CA 1
ATOM 567 C C . ILE A 1 74 ? -17.844 -8.094 -9.852 1 97.38 74 ILE A C 1
ATOM 569 O O . ILE A 1 74 ? -17.75 -9.266 -10.242 1 97.38 74 ILE A O 1
ATOM 573 N N . ALA A 1 75 ? -18.953 -7.605 -9.328 1 96.56 75 ALA A N 1
ATOM 574 C CA . ALA A 1 75 ? -20.172 -8.414 -9.195 1 96.56 75 ALA A CA 1
ATOM 575 C C . ALA A 1 75 ? -20.734 -8.766 -10.57 1 96.56 75 ALA A C 1
ATOM 577 O O . ALA A 1 75 ? -21.297 -9.852 -10.758 1 96.56 75 ALA A O 1
ATOM 578 N N . LEU A 1 76 ? -20.594 -7.891 -11.516 1 96.31 76 LEU A N 1
ATOM 579 C CA . LEU A 1 76 ? -21.203 -8.062 -12.836 1 96.31 76 LEU A CA 1
ATOM 580 C C . LEU A 1 76 ? -20.297 -8.906 -13.734 1 96.31 76 LEU A C 1
ATOM 582 O O . LEU A 1 76 ? -20.781 -9.508 -14.703 1 96.31 76 LEU A O 1
ATOM 586 N N . TYR A 1 77 ? -19.062 -8.953 -13.344 1 93.31 77 TYR A N 1
ATOM 587 C CA . TYR A 1 77 ? -18.016 -9.578 -14.148 1 93.31 77 TYR A CA 1
ATOM 588 C C . TYR A 1 77 ? -18.438 -10.977 -14.586 1 93.31 77 TYR A C 1
ATOM 590 O O . TYR A 1 77 ? -18.375 -11.305 -15.781 1 93.31 77 TYR A O 1
ATOM 598 N N . PRO A 1 78 ? -18.938 -11.883 -13.734 1 89.31 78 PRO A N 1
ATOM 599 C CA . PRO A 1 78 ? -19.188 -13.273 -14.117 1 89.31 78 PRO A CA 1
ATOM 600 C C . PRO A 1 78 ? -20.422 -13.43 -14.984 1 89.31 78 PRO A C 1
ATOM 602 O O . PRO A 1 78 ? -20.625 -14.477 -15.602 1 89.31 78 PRO A O 1
ATOM 605 N N . PHE A 1 79 ? -21.219 -12.414 -15.164 1 91.62 79 PHE A N 1
ATOM 606 C CA . PHE A 1 79 ? -22.484 -12.531 -15.875 1 91.62 79 PHE A CA 1
ATOM 607 C C . PHE A 1 79 ? -22.391 -11.922 -17.266 1 91.62 79 PHE A C 1
ATOM 609 O O . PHE A 1 79 ? -23.359 -11.953 -18.031 1 91.62 79 PHE A O 1
ATOM 616 N N . LEU A 1 80 ? -21.219 -11.453 -17.562 1 93.81 80 LEU A N 1
ATOM 617 C CA . LEU A 1 80 ? -21.078 -10.781 -18.859 1 93.81 80 LEU A CA 1
ATOM 618 C C . LEU A 1 80 ? -20.781 -11.797 -19.953 1 93.81 80 LEU A C 1
ATOM 620 O O . LEU A 1 80 ? -19.922 -12.672 -19.797 1 93.81 80 LEU A O 1
ATOM 624 N N . PRO A 1 81 ? -21.469 -11.727 -21.062 1 91.88 81 PRO A N 1
ATOM 625 C CA . PRO A 1 81 ? -21.438 -12.766 -22.109 1 91.88 81 PRO A CA 1
ATOM 626 C C . PRO A 1 81 ? -20.156 -12.727 -22.938 1 91.88 81 PRO A C 1
ATOM 628 O O . PRO A 1 81 ? -19.719 -13.766 -23.438 1 91.88 81 PRO A O 1
ATOM 631 N N . TYR A 1 82 ? -19.484 -11.57 -23.156 1 93.56 82 TYR A N 1
ATOM 632 C CA . TYR A 1 82 ? -18.281 -11.453 -23.984 1 93.56 82 TYR A CA 1
ATOM 633 C C . TYR A 1 82 ? -17.031 -11.391 -23.125 1 93.56 82 TYR A C 1
ATOM 635 O O . TYR A 1 82 ? -16.938 -10.586 -22.203 1 93.56 82 TYR A O 1
ATOM 643 N N . PRO A 1 83 ? -16.078 -12.258 -23.484 1 91.06 83 PRO A N 1
ATOM 644 C CA . PRO A 1 83 ? -14.844 -12.281 -22.703 1 91.06 83 PRO A CA 1
ATOM 645 C C . PRO A 1 83 ? -14.18 -10.906 -22.609 1 91.06 83 PRO A C 1
ATOM 647 O O . PRO A 1 83 ? -13.703 -10.516 -21.547 1 91.06 83 PRO A O 1
ATOM 650 N N . TRP A 1 84 ? -14.211 -10.227 -23.75 1 92.12 84 TRP A N 1
ATOM 651 C CA . TRP A 1 84 ? -13.547 -8.922 -23.734 1 92.12 84 TRP A CA 1
ATOM 652 C C . TRP A 1 84 ? -14.281 -7.957 -22.812 1 92.12 84 TRP A C 1
ATOM 654 O O . TRP A 1 84 ? -13.656 -7.125 -22.141 1 92.12 84 TRP A O 1
ATOM 664 N N . LEU A 1 85 ? -15.594 -8.07 -22.734 1 95 85 LEU A N 1
ATOM 665 C CA . LEU A 1 85 ? -16.391 -7.23 -21.844 1 95 85 LEU A CA 1
ATOM 666 C C . LEU A 1 85 ? -16.172 -7.609 -20.391 1 95 85 LEU A C 1
ATOM 668 O O . LEU A 1 85 ? -16.031 -6.734 -19.531 1 95 85 LEU A O 1
ATOM 672 N N . ALA A 1 86 ? -16.062 -8.859 -20.156 1 93.81 86 ALA A N 1
ATOM 673 C CA . ALA A 1 86 ? -15.812 -9.352 -18.797 1 93.81 86 ALA A CA 1
ATOM 674 C C . ALA A 1 86 ? -14.445 -8.906 -18.297 1 93.81 86 ALA A C 1
ATOM 676 O O . ALA A 1 86 ? -14.328 -8.352 -17.203 1 93.81 86 ALA A O 1
ATOM 677 N N . ILE A 1 87 ? -13.508 -9.047 -19.141 1 93.75 87 ILE A N 1
ATOM 678 C CA . ILE A 1 87 ? -12.148 -8.641 -18.781 1 93.75 87 ILE A CA 1
ATOM 679 C C . ILE A 1 87 ? -12.109 -7.137 -18.531 1 93.75 87 ILE A C 1
ATOM 681 O O . ILE A 1 87 ? -11.469 -6.684 -17.578 1 93.75 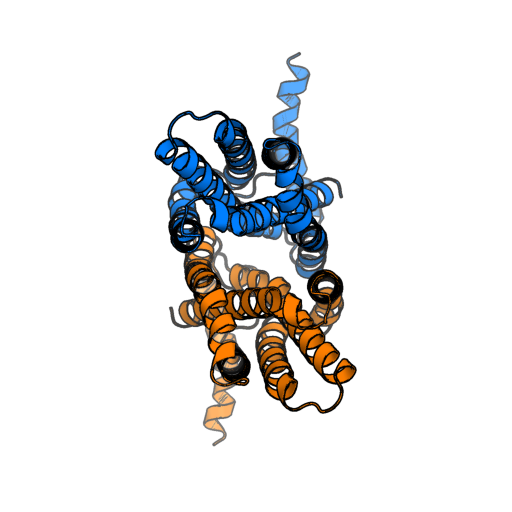87 ILE A O 1
ATOM 685 N N . SER A 1 88 ? -12.797 -6.391 -19.328 1 95.75 88 SER A N 1
ATOM 686 C CA . SER A 1 88 ? -12.828 -4.941 -19.141 1 95.75 88 SER A CA 1
ATOM 687 C C . SER A 1 88 ? -13.43 -4.574 -17.781 1 95.75 88 SER A C 1
ATOM 689 O O . SER A 1 88 ? -12.93 -3.678 -17.094 1 95.75 88 SER A O 1
ATOM 691 N N . PHE A 1 89 ? -14.469 -5.238 -17.359 1 96.88 89 PHE A N 1
ATOM 692 C CA . PHE A 1 89 ? -15.109 -4.961 -16.078 1 96.88 89 PHE A CA 1
ATOM 693 C C . PHE A 1 89 ? -14.18 -5.312 -14.914 1 96.88 89 PHE A C 1
ATOM 695 O O . PHE A 1 89 ? -14.141 -4.602 -13.914 1 96.88 89 PHE A O 1
ATOM 702 N N . ASN A 1 90 ? -13.477 -6.402 -15.094 1 95 90 ASN A N 1
ATOM 703 C CA . ASN A 1 90 ? -12.484 -6.789 -14.109 1 95 90 ASN A CA 1
ATOM 704 C C . ASN A 1 90 ? -11.391 -5.73 -13.961 1 95 90 ASN A C 1
ATOM 706 O O . ASN A 1 90 ? -11.102 -5.277 -12.852 1 95 90 ASN A O 1
ATOM 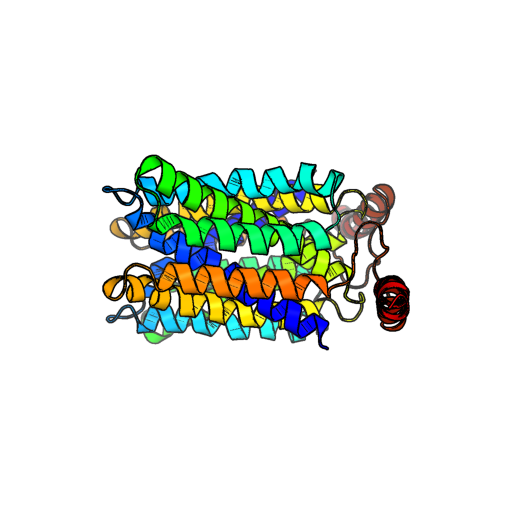710 N N . LEU A 1 91 ? -10.93 -5.27 -15.102 1 94.94 91 LEU A N 1
ATOM 711 C CA . LEU A 1 91 ? -9.844 -4.293 -15.117 1 94.94 91 LEU A CA 1
ATOM 712 C C . LEU A 1 91 ? -10.312 -2.945 -14.586 1 94.94 91 LEU A C 1
ATOM 714 O O . LEU A 1 91 ? -9.594 -2.283 -13.828 1 94.94 91 LEU A O 1
ATOM 718 N N . ILE A 1 92 ? -11.492 -2.582 -14.93 1 96.81 92 ILE A N 1
ATOM 719 C CA . ILE A 1 92 ? -12.047 -1.315 -14.461 1 96.81 92 ILE A CA 1
ATOM 720 C C . ILE A 1 92 ? -12.242 -1.365 -12.945 1 96.81 92 ILE A C 1
ATOM 722 O O . ILE A 1 92 ? -11.977 -0.382 -12.25 1 96.81 92 ILE A O 1
ATOM 726 N N . SER A 1 93 ? -12.727 -2.496 -12.453 1 97.44 93 SER A N 1
ATOM 727 C CA . SER A 1 93 ? -12.875 -2.639 -11.008 1 97.44 93 SER A CA 1
ATOM 728 C C . SER A 1 93 ? -11.531 -2.471 -10.297 1 97.44 93 SER A C 1
ATOM 730 O O . SER A 1 93 ? -11.469 -1.88 -9.219 1 97.44 93 SER A O 1
ATOM 732 N N . LYS A 1 94 ? -10.508 -2.938 -10.93 1 95 94 LYS A N 1
ATOM 733 C CA . LYS A 1 94 ? -9.172 -2.803 -10.359 1 95 94 LYS A CA 1
ATOM 734 C C . LYS A 1 94 ? -8.711 -1.349 -10.383 1 95 94 LYS A C 1
ATOM 736 O O . LYS A 1 94 ? -7.98 -0.91 -9.492 1 95 94 LYS A O 1
ATOM 741 N N . VAL A 1 95 ? -9.102 -0.594 -11.359 1 95.56 95 VAL A N 1
ATOM 742 C CA . VAL A 1 95 ? -8.797 0.833 -11.414 1 95.56 95 VAL A CA 1
ATOM 743 C C . VAL A 1 95 ? -9.445 1.543 -10.227 1 95.56 95 VAL A C 1
ATOM 745 O O . VAL A 1 95 ? -8.82 2.393 -9.586 1 95.56 95 VAL A O 1
ATOM 748 N N . PHE A 1 96 ? -10.672 1.144 -9.922 1 97.62 96 PHE A N 1
ATOM 749 C CA . PHE A 1 96 ? -11.367 1.748 -8.789 1 97.62 96 PHE A CA 1
ATOM 750 C C . PHE A 1 96 ? -10.656 1.423 -7.48 1 97.62 96 PHE A C 1
ATOM 752 O O . PHE A 1 96 ? -10.562 2.27 -6.59 1 97.62 96 PHE A O 1
ATOM 759 N N . ASN A 1 97 ? -10.141 0.244 -7.395 1 97 97 ASN A N 1
ATOM 760 C CA . ASN A 1 97 ? -9.344 -0.122 -6.227 1 97 97 ASN A CA 1
ATOM 761 C C . ASN A 1 97 ? -8.078 0.724 -6.121 1 97 97 ASN A C 1
ATOM 763 O O . ASN A 1 97 ? -7.691 1.131 -5.023 1 97 97 ASN A O 1
ATOM 767 N N . GLY A 1 98 ? -7.492 1.004 -7.246 1 93.62 98 GLY A N 1
ATOM 768 C CA .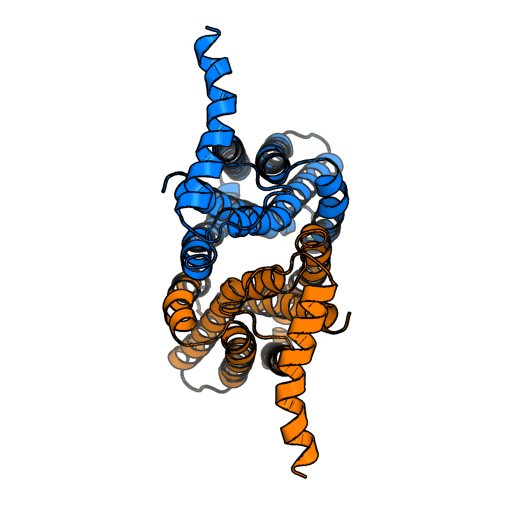 GLY A 1 98 ? -6.312 1.854 -7.289 1 93.62 98 GLY A CA 1
ATOM 769 C C . GLY A 1 98 ? -6.582 3.268 -6.809 1 93.62 98 GLY A C 1
ATOM 770 O O . GLY A 1 98 ? -5.758 3.857 -6.109 1 93.62 98 GLY A O 1
ATOM 771 N N . LEU A 1 99 ? -7.711 3.762 -7.164 1 94.19 99 LEU A N 1
ATOM 772 C CA . LEU A 1 99 ? -8.094 5.098 -6.727 1 94.19 99 LEU A CA 1
ATOM 773 C C . LEU A 1 99 ? -8.266 5.148 -5.215 1 94.19 99 LEU A C 1
ATOM 775 O O . LEU A 1 99 ? -7.828 6.102 -4.566 1 94.19 99 LEU A O 1
ATOM 779 N N . VAL A 1 100 ? -8.914 4.133 -4.688 1 96 100 VAL A N 1
ATOM 780 C CA . VAL A 1 100 ? -9.094 4.082 -3.24 1 96 100 VAL A CA 1
ATOM 781 C C . VAL A 1 100 ? -7.742 3.945 -2.551 1 96 100 VAL A C 1
ATOM 783 O O . VAL A 1 100 ? -7.469 4.633 -1.563 1 96 100 VAL A O 1
ATOM 786 N N . TYR A 1 101 ? -6.926 3.156 -3.09 1 92.56 101 TYR A N 1
ATOM 787 C CA . TYR A 1 101 ? -5.602 2.896 -2.537 1 92.56 101 TYR A CA 1
ATOM 788 C C . TYR A 1 101 ? -4.785 4.184 -2.451 1 92.56 101 TYR A C 1
ATOM 790 O O . TYR A 1 101 ? -4.039 4.387 -1.491 1 92.56 101 TYR A O 1
ATOM 798 N N . SER A 1 102 ? -4.945 4.977 -3.42 1 90.31 102 SER A N 1
ATOM 799 C CA . SER A 1 102 ? -4.164 6.207 -3.49 1 90.31 102 SER A CA 1
ATOM 800 C C . SER A 1 102 ? -4.777 7.301 -2.621 1 90.31 102 SER A C 1
ATOM 802 O O . SER A 1 102 ? -4.066 8.18 -2.129 1 90.31 102 SER A O 1
ATOM 804 N N . THR A 1 103 ? -6.035 7.215 -2.385 1 92.81 103 THR A N 1
ATOM 805 C CA . THR A 1 103 ? -6.734 8.305 -1.72 1 92.81 103 THR A CA 1
ATOM 806 C C . THR A 1 103 ? -6.91 8.016 -0.233 1 92.81 103 THR A C 1
ATOM 808 O O . THR A 1 103 ? -6.855 8.922 0.597 1 92.81 103 THR A O 1
ATOM 811 N N . HIS A 1 104 ? -7.02 6.77 0.117 1 95.06 104 HIS A N 1
ATOM 812 C CA . HIS A 1 104 ? -7.387 6.391 1.477 1 95.06 104 HIS A CA 1
ATOM 813 C C . HIS A 1 104 ? -6.305 6.793 2.473 1 95.06 104 HIS A C 1
ATOM 815 O O . HIS A 1 104 ? -6.609 7.312 3.549 1 95.06 104 HIS A O 1
ATOM 821 N N . PRO A 1 105 ? -5.047 6.625 2.168 1 91.75 105 PRO A N 1
ATOM 822 C CA . PRO A 1 105 ? -4.02 7.043 3.123 1 91.75 105 PRO A CA 1
ATOM 823 C C . PRO A 1 105 ? -4.074 8.539 3.43 1 91.75 105 PRO A C 1
ATOM 825 O O . PRO A 1 105 ? -3.805 8.953 4.562 1 91.75 105 PRO A O 1
ATOM 828 N N . LEU A 1 106 ? -4.414 9.273 2.451 1 88.94 106 LEU A N 1
ATOM 829 C CA . LEU A 1 106 ? -4.531 10.711 2.658 1 88.94 106 LEU A CA 1
ATOM 830 C C . LEU A 1 106 ? -5.715 11.039 3.561 1 88.94 106 LEU A C 1
ATOM 832 O O . LEU A 1 106 ? -5.602 11.867 4.469 1 88.94 106 LEU A O 1
ATOM 836 N N . LEU A 1 107 ? -6.766 10.383 3.275 1 91.44 107 LEU A N 1
ATOM 837 C CA . LEU A 1 107 ? -7.941 10.562 4.121 1 91.44 107 LEU A CA 1
ATOM 838 C C . LEU A 1 107 ? -7.637 10.172 5.566 1 91.44 107 LEU A C 1
ATOM 840 O O . LEU A 1 107 ? -7.965 10.914 6.496 1 91.44 107 LEU A O 1
ATOM 844 N N . LEU A 1 108 ? -6.969 9.102 5.707 1 91.56 108 LEU A N 1
ATOM 845 C CA . LEU A 1 108 ? -6.656 8.547 7.023 1 91.56 108 LEU A CA 1
ATOM 846 C C . LEU A 1 108 ? -5.699 9.461 7.781 1 91.56 108 LEU A C 1
ATOM 848 O O . LEU A 1 108 ? -5.949 9.797 8.945 1 91.56 108 LEU A O 1
ATOM 852 N N . THR A 1 109 ? -4.648 9.953 7.168 1 86.62 109 THR A N 1
ATOM 853 C CA . THR A 1 109 ? -3.637 10.742 7.863 1 86.62 109 THR A CA 1
ATOM 854 C C . THR A 1 109 ? -4.176 12.125 8.211 1 86.62 109 THR A C 1
ATOM 856 O O . THR A 1 109 ? -3.746 12.734 9.195 1 86.62 109 THR A O 1
ATOM 859 N N . GLU A 1 110 ? -5.129 12.594 7.496 1 84.25 110 GLU A N 1
ATOM 860 C CA . GLU A 1 110 ? -5.68 13.93 7.715 1 84.25 110 GLU A CA 1
ATOM 861 C C . GLU A 1 110 ? -6.746 13.914 8.805 1 84.25 110 GLU A C 1
ATOM 863 O O . GLU A 1 110 ? -7.129 14.969 9.32 1 84.25 110 GLU A O 1
ATOM 868 N N . MET A 1 111 ? -7.176 12.742 9.133 1 86.88 111 MET A N 1
ATOM 869 C CA . MET A 1 111 ? -8.195 12.68 10.172 1 86.88 111 MET A CA 1
ATOM 870 C C . MET A 1 111 ? -7.57 12.359 11.523 1 86.88 111 MET A C 1
ATOM 872 O O . MET A 1 111 ? -8.242 12.445 12.555 1 86.88 111 MET A O 1
ATOM 876 N N . ILE A 1 112 ? -6.312 12.109 11.539 1 84.56 112 ILE A N 1
ATOM 877 C CA . ILE A 1 112 ? -5.613 11.695 12.75 1 84.56 112 ILE A CA 1
ATOM 878 C C . ILE A 1 112 ? -4.738 12.844 13.25 1 84.56 112 ILE A C 1
ATOM 880 O O . ILE A 1 112 ? -4.012 13.461 12.469 1 84.56 112 ILE A O 1
ATOM 884 N N . PRO A 1 113 ? -4.867 13.102 14.5 1 81.38 113 PRO A N 1
ATOM 885 C CA . PRO A 1 113 ? -3.982 14.141 15.047 1 81.38 113 PRO A CA 1
ATOM 886 C C . PRO A 1 113 ? -2.502 13.797 14.875 1 81.38 113 PRO A C 1
ATOM 888 O O . PRO A 1 113 ? -2.121 12.625 14.945 1 81.38 113 PRO A O 1
ATOM 891 N N . THR A 1 114 ? -1.696 14.773 14.75 1 73.94 114 THR A N 1
ATOM 892 C CA . THR A 1 114 ? -0.278 14.641 14.438 1 73.94 114 THR A CA 1
ATOM 893 C C . THR A 1 114 ? 0.423 13.773 15.484 1 73.94 114 THR A C 1
ATOM 895 O O . THR A 1 114 ? 1.242 12.914 15.141 1 73.94 114 THR A O 1
ATOM 898 N N . GLY A 1 115 ? 0.108 13.914 16.797 1 74.62 115 GLY A N 1
ATOM 899 C CA . GLY A 1 115 ? 0.788 13.211 17.859 1 74.62 115 GLY A CA 1
ATOM 900 C C . GLY A 1 115 ? 0.483 11.719 17.891 1 74.62 115 GLY A C 1
ATOM 901 O O . GLY A 1 115 ? 1.24 10.938 18.453 1 74.62 115 GLY A O 1
ATOM 902 N N . MET A 1 116 ? -0.546 11.281 17.141 1 83.38 116 MET A N 1
ATOM 903 C CA . MET A 1 116 ? -0.982 9.891 17.188 1 83.38 116 MET A CA 1
ATOM 904 C C . MET A 1 116 ? -0.969 9.281 15.781 1 83.38 116 MET A C 1
ATOM 906 O O . MET A 1 116 ? -1.415 8.148 15.594 1 83.38 116 MET A O 1
ATOM 910 N N . ARG A 1 117 ? -0.411 9.953 14.828 1 82.31 117 ARG A N 1
ATOM 911 C CA . ARG A 1 117 ? -0.537 9.562 13.43 1 82.31 117 ARG A CA 1
ATOM 912 C C . ARG A 1 117 ? 0.17 8.242 13.156 1 82.31 117 ARG A C 1
ATOM 914 O O . ARG A 1 117 ? -0.371 7.371 12.469 1 82.31 117 ARG A O 1
ATOM 921 N N . THR A 1 118 ? 1.311 8.117 13.719 1 79.69 118 THR A N 1
ATOM 922 C CA . THR A 1 118 ? 2.066 6.898 13.461 1 79.69 118 THR A CA 1
ATOM 923 C C . THR A 1 118 ? 1.35 5.688 14.047 1 79.69 118 THR A C 1
ATOM 925 O O . THR A 1 118 ? 1.188 4.668 13.375 1 79.69 118 THR A O 1
ATOM 928 N N . ALA A 1 119 ? 0.903 5.793 15.211 1 83.62 119 ALA A N 1
ATOM 929 C CA . ALA A 1 119 ? 0.249 4.695 15.922 1 83.62 119 ALA A CA 1
ATOM 930 C C . ALA A 1 119 ? -1.071 4.32 15.25 1 83.62 119 ALA A C 1
ATOM 932 O O . ALA A 1 119 ? -1.328 3.145 14.984 1 83.62 119 ALA A O 1
ATOM 933 N N . MET A 1 120 ? -1.829 5.305 15 1 86.5 120 MET A N 1
ATOM 934 C CA . MET A 1 120 ? -3.156 5.051 14.453 1 86.5 120 MET A CA 1
ATOM 935 C C . MET A 1 120 ? -3.062 4.543 13.016 1 86.5 120 MET A C 1
ATOM 937 O O . MET A 1 120 ? -3.816 3.65 12.617 1 86.5 120 MET A O 1
ATOM 941 N N . TYR A 1 121 ? -2.139 5.133 12.273 1 88.12 121 TYR A N 1
ATOM 942 C CA . TYR A 1 121 ? -1.941 4.676 10.898 1 88.12 121 TYR A CA 1
ATOM 943 C C . TYR A 1 121 ? -1.51 3.213 10.867 1 88.12 121 TYR A C 1
ATOM 945 O O . TYR A 1 121 ? -2.033 2.42 10.078 1 88.12 121 TYR A O 1
ATOM 953 N N . SER A 1 122 ? -0.625 2.834 11.727 1 83.25 122 SER A N 1
ATOM 954 C CA . SER A 1 122 ? -0.146 1.457 11.781 1 83.25 122 SER A CA 1
ATOM 955 C C . SER A 1 122 ? -1.258 0.501 12.195 1 83.25 122 SER A C 1
ATOM 957 O O . SER A 1 122 ? -1.396 -0.585 11.633 1 83.25 122 SER A O 1
ATOM 959 N N . LEU A 1 123 ? -1.989 0.894 13.156 1 86.5 123 LEU A N 1
ATOM 960 C CA . LEU A 1 123 ? -3.072 0.057 13.656 1 86.5 123 LEU A CA 1
ATOM 961 C C . LEU A 1 123 ? -4.121 -0.186 12.578 1 86.5 123 LEU A C 1
ATOM 963 O O . LEU A 1 123 ? -4.629 -1.301 12.438 1 86.5 123 LEU A O 1
ATOM 967 N N . VAL A 1 124 ? -4.41 0.846 11.828 1 91.62 124 VAL A N 1
ATOM 968 C CA . VAL A 1 124 ? -5.426 0.768 10.789 1 91.62 124 VAL A CA 1
ATOM 969 C C . VAL A 1 124 ? -4.938 -0.131 9.656 1 91.62 124 VAL A C 1
ATOM 971 O O . VAL A 1 124 ? -5.742 -0.745 8.945 1 91.62 124 VAL A O 1
ATOM 974 N N . ASN A 1 125 ? -3.619 -0.275 9.484 1 89.31 125 ASN A N 1
ATOM 975 C CA . ASN A 1 125 ? -3.072 -1.051 8.375 1 89.31 125 ASN A CA 1
ATOM 976 C C . ASN A 1 125 ? -2.953 -2.529 8.734 1 89.31 125 ASN A C 1
ATOM 978 O O . ASN A 1 125 ? -2.748 -3.371 7.859 1 89.31 125 ASN A O 1
ATOM 982 N N . ILE A 1 126 ? -3.164 -2.965 9.992 1 85.44 126 ILE A N 1
ATOM 983 C CA . ILE A 1 126 ? -3.006 -4.34 10.445 1 85.44 126 ILE A CA 1
ATOM 984 C C . ILE A 1 126 ? -4.016 -5.238 9.727 1 85.44 126 ILE A C 1
ATOM 986 O O . ILE A 1 126 ? -3.656 -6.309 9.227 1 85.44 126 ILE A O 1
ATOM 990 N N . PRO A 1 127 ? -5.238 -4.871 9.625 1 91.25 127 PRO A N 1
ATOM 991 C CA . PRO A 1 127 ? -6.211 -5.762 8.984 1 91.25 127 PRO A CA 1
ATOM 992 C C . PRO A 1 127 ? -5.867 -6.07 7.531 1 91.25 127 PRO A C 1
ATOM 994 O O . PRO A 1 127 ? -6.367 -7.051 6.969 1 91.25 127 PRO A O 1
ATOM 997 N N . GLN A 1 128 ? -5.082 -5.184 6.945 1 89.88 128 GLN A N 1
ATOM 998 C CA . GLN A 1 128 ? -4.691 -5.434 5.562 1 89.88 128 GLN A CA 1
ATOM 999 C C . GLN A 1 128 ? -4.031 -6.801 5.418 1 89.88 128 GLN A C 1
ATOM 1001 O O . GLN A 1 128 ? -4.227 -7.488 4.41 1 89.88 128 GLN A O 1
ATOM 1006 N N . SER A 1 129 ? -3.336 -7.281 6.453 1 84.06 129 SER A N 1
ATOM 1007 C CA . SER A 1 129 ? -2.65 -8.57 6.43 1 84.06 129 SER A CA 1
ATOM 1008 C C . SER A 1 129 ? -3.645 -9.719 6.344 1 84.06 129 SER A C 1
ATOM 1010 O O . SER A 1 129 ? -3.379 -10.727 5.68 1 84.06 129 SER A O 1
ATOM 1012 N N . PHE A 1 130 ? -4.684 -9.578 6.914 1 88.81 130 PHE A N 1
ATOM 1013 C CA . PHE A 1 130 ? -5.715 -10.609 6.855 1 88.81 130 PHE A CA 1
ATOM 1014 C C . PHE A 1 130 ? -6.332 -10.672 5.465 1 88.81 130 PHE A C 1
ATOM 1016 O O . PHE A 1 130 ? -6.715 -11.75 5.004 1 88.81 130 PHE A O 1
ATOM 1023 N N . GLY A 1 131 ? -6.473 -9.523 4.832 1 89.94 131 GLY A N 1
ATOM 1024 C CA . GLY A 1 131 ? -6.93 -9.516 3.453 1 89.94 131 GLY A CA 1
ATOM 1025 C C . GLY A 1 131 ? -5.996 -10.25 2.508 1 89.94 131 GLY A C 1
ATOM 1026 O O . GLY A 1 131 ? -6.438 -11.031 1.67 1 89.94 131 GLY A O 1
ATOM 1027 N N . ILE A 1 132 ? -4.766 -10.023 2.727 1 83.12 132 ILE A N 1
ATOM 1028 C CA . ILE A 1 132 ? -3.742 -10.633 1.886 1 83.12 132 ILE A CA 1
ATOM 1029 C C . ILE A 1 132 ? -3.738 -12.148 2.1 1 83.12 132 ILE A C 1
ATOM 1031 O O . ILE A 1 132 ? -3.719 -12.914 1.136 1 83.12 132 ILE A O 1
ATOM 1035 N N . ILE A 1 133 ? -3.828 -12.578 3.326 1 82.88 133 ILE A N 1
ATOM 1036 C CA . ILE A 1 133 ? -3.818 -13.992 3.676 1 82.88 133 ILE A CA 1
ATOM 1037 C C . ILE A 1 133 ? -5.055 -14.672 3.094 1 82.88 133 ILE A C 1
ATOM 1039 O O . ILE A 1 133 ? -4.98 -15.812 2.629 1 82.88 133 ILE A O 1
ATOM 1043 N N . ALA A 1 134 ? -6.117 -14.055 3.07 1 87.94 134 ALA A N 1
ATOM 1044 C CA . ALA A 1 134 ? -7.387 -14.633 2.635 1 87.94 134 ALA A CA 1
ATOM 1045 C C . ALA A 1 134 ? -7.457 -14.727 1.114 1 87.94 134 ALA A C 1
ATOM 1047 O O . ALA A 1 134 ? -8.234 -15.508 0.569 1 87.94 134 ALA A O 1
ATOM 1048 N N . ALA A 1 135 ? -6.691 -13.938 0.433 1 87.5 135 ALA A N 1
ATOM 1049 C CA . ALA A 1 135 ? -6.832 -13.75 -1.009 1 87.5 135 ALA A CA 1
ATOM 1050 C C . ALA A 1 135 ? -6.676 -15.078 -1.749 1 87.5 135 ALA A C 1
ATOM 1052 O O . ALA A 1 135 ? -7.516 -15.43 -2.576 1 87.5 135 ALA A O 1
ATOM 1053 N N . PRO A 1 136 ? -5.668 -15.891 -1.414 1 80.38 136 PRO A N 1
ATOM 1054 C CA . PRO A 1 136 ? -5.531 -17.156 -2.139 1 80.38 136 PRO A CA 1
ATOM 1055 C C . PRO A 1 136 ? -6.676 -18.125 -1.855 1 80.38 136 PRO A C 1
ATOM 1057 O O . PRO A 1 136 ? -7.051 -18.906 -2.725 1 80.38 136 PRO A O 1
ATOM 1060 N N . TYR A 1 137 ? -7.172 -18.047 -0.67 1 83.25 137 TYR A N 1
ATOM 1061 C CA . TYR A 1 137 ? -8.297 -18.906 -0.323 1 83.25 137 TYR A CA 1
ATOM 1062 C C . TYR A 1 137 ? -9.547 -18.516 -1.103 1 83.25 137 TYR A C 1
ATOM 1064 O O . TYR A 1 137 ? -10.328 -19.375 -1.506 1 83.25 137 TYR A O 1
ATOM 1072 N N . LEU A 1 138 ? -9.688 -17.25 -1.298 1 85.88 138 LEU A N 1
ATOM 1073 C CA . LEU A 1 138 ? -10.82 -16.797 -2.098 1 85.88 138 LEU A CA 1
ATOM 1074 C C . LEU A 1 138 ? -10.664 -17.234 -3.553 1 85.88 138 LEU A C 1
ATOM 1076 O O . LEU A 1 138 ? -11.641 -17.609 -4.199 1 85.88 138 LEU A O 1
ATOM 1080 N N . LYS A 1 139 ? -9.484 -17.094 -4.02 1 80.94 139 LYS A N 1
ATOM 1081 C CA . LYS A 1 139 ? -9.25 -17.531 -5.391 1 80.94 139 LYS A CA 1
ATOM 1082 C C . LYS A 1 139 ? -9.594 -19.016 -5.562 1 80.94 139 LYS A C 1
ATOM 1084 O O . LYS A 1 139 ? -10.148 -19.406 -6.586 1 80.94 139 LYS A O 1
ATOM 1089 N N . TYR A 1 140 ? -9.328 -19.812 -4.555 1 76.81 140 TYR A N 1
ATOM 1090 C CA . TYR A 1 140 ? -9.555 -21.25 -4.637 1 76.81 140 TYR A CA 1
ATOM 1091 C C . TYR A 1 140 ? -11.039 -21.578 -4.547 1 76.81 140 TYR A C 1
ATOM 1093 O O . TYR A 1 140 ? -11.469 -22.656 -4.961 1 76.81 140 TYR A O 1
ATOM 1101 N N . LEU A 1 141 ? -11.703 -20.719 -3.926 1 69.94 141 LEU A N 1
ATOM 1102 C CA . LEU A 1 141 ? -13.141 -20.938 -3.889 1 69.94 141 LEU A CA 1
ATOM 1103 C C . LEU A 1 141 ? -13.734 -20.922 -5.297 1 69.94 141 LEU A C 1
ATOM 1105 O O . LEU A 1 141 ? -14.875 -21.328 -5.5 1 69.94 141 LEU A O 1
ATOM 1109 N N . GLN A 1 142 ? -12.992 -20.453 -6.188 1 60.25 142 GLN A N 1
ATOM 1110 C CA . GLN A 1 142 ? -13.453 -20.438 -7.57 1 60.25 142 GLN A CA 1
ATOM 1111 C C . GLN A 1 142 ? -13.648 -21.859 -8.094 1 60.25 142 GLN A C 1
ATOM 1113 O O . GLN A 1 142 ? -14.453 -22.094 -9 1 60.25 142 GLN A O 1
ATOM 1118 N N . PHE A 1 143 ? -13.039 -22.797 -7.578 1 55.78 143 PHE A N 1
ATOM 1119 C CA . PHE A 1 143 ? -13.141 -24.188 -8.039 1 55.78 143 PHE A CA 1
ATOM 1120 C C . PHE A 1 143 ? -14.469 -24.797 -7.605 1 55.78 143 PHE A C 1
ATOM 1122 O O . PHE A 1 143 ? -14.945 -25.75 -8.227 1 55.78 143 PHE A O 1
ATOM 1129 N N . GLY A 1 144 ? -15.102 -24.219 -6.734 1 52.22 144 GLY A N 1
ATOM 1130 C CA . GLY A 1 144 ? -16.453 -24.688 -6.449 1 52.22 144 GLY A CA 1
ATOM 1131 C C . GLY A 1 144 ? -17.516 -23.906 -7.207 1 52.22 144 GLY A C 1
ATOM 1132 O O . GLY A 1 144 ? -17.562 -23.953 -8.438 1 52.22 144 GLY A O 1
ATOM 1133 N N . THR A 1 145 ? -18.125 -23.016 -6.547 1 59.12 145 THR A N 1
ATOM 1134 C CA . THR A 1 145 ? -19.094 -22.125 -7.191 1 59.12 145 THR A CA 1
ATOM 1135 C C . THR A 1 145 ? -18.391 -20.906 -7.797 1 59.12 145 THR A C 1
ATOM 1137 O O . THR A 1 145 ? -17.656 -20.203 -7.102 1 59.12 145 THR A O 1
ATOM 1140 N N . THR A 1 146 ? -18.406 -20.766 -9.086 1 67.31 146 THR A N 1
ATOM 1141 C CA . THR A 1 146 ? -17.656 -19.859 -9.953 1 67.31 146 THR A CA 1
ATOM 1142 C C . THR A 1 146 ? -17.891 -18.406 -9.555 1 67.31 146 THR A C 1
ATOM 1144 O O . THR A 1 146 ? -17 -17.562 -9.734 1 67.31 146 THR A O 1
ATOM 1147 N N . TYR A 1 147 ? -18.938 -18.234 -8.719 1 86 147 TYR A N 1
ATOM 1148 C CA . TYR A 1 147 ? -19.281 -16.828 -8.531 1 86 147 TYR A CA 1
ATOM 1149 C C . TYR A 1 147 ? -19.031 -16.391 -7.094 1 86 147 TYR A C 1
ATOM 1151 O O . TYR A 1 147 ? -19.125 -15.211 -6.77 1 86 147 TYR A O 1
ATOM 1159 N N . ALA A 1 148 ? -18.656 -17.344 -6.258 1 89.38 148 ALA A N 1
ATOM 1160 C CA . ALA A 1 148 ? -18.547 -17.047 -4.832 1 89.38 148 ALA A CA 1
ATOM 1161 C C . ALA A 1 148 ? -17.469 -16 -4.574 1 89.38 148 ALA A C 1
ATOM 1163 O O . ALA A 1 148 ? -17.656 -15.078 -3.787 1 89.38 148 ALA A O 1
ATOM 1164 N N . MET A 1 149 ? -16.375 -16.125 -5.227 1 91.69 149 MET A N 1
ATOM 1165 C CA . MET A 1 149 ? -15.266 -15.18 -5.055 1 91.69 149 MET A CA 1
ATOM 1166 C C . MET A 1 149 ? -15.695 -13.758 -5.395 1 91.69 149 MET A C 1
ATOM 1168 O O . MET A 1 149 ? -15.492 -12.836 -4.605 1 91.69 149 MET A O 1
ATOM 1172 N N . TYR A 1 150 ? -16.469 -13.656 -6.469 1 94.06 150 TYR A N 1
ATOM 1173 C CA . TYR A 1 150 ? -16.859 -12.344 -6.969 1 94.06 150 TYR A CA 1
ATOM 1174 C C . TYR A 1 150 ? -17.922 -11.719 -6.086 1 94.06 150 TYR A C 1
ATOM 1176 O O . TYR A 1 150 ? -17.906 -10.508 -5.848 1 94.06 150 TYR A O 1
ATOM 1184 N N . ILE A 1 151 ? -18.766 -12.578 -5.602 1 93.94 151 ILE A N 1
ATOM 1185 C CA . ILE A 1 151 ? -19.844 -12.094 -4.738 1 93.94 151 ILE A CA 1
ATOM 1186 C C . ILE A 1 151 ? -19.266 -11.617 -3.408 1 93.94 151 ILE A C 1
ATOM 1188 O O . ILE A 1 151 ? -19.656 -10.57 -2.889 1 93.94 151 ILE A O 1
ATOM 1192 N N . ILE A 1 152 ? -18.344 -12.305 -2.867 1 96.25 152 ILE A N 1
ATOM 1193 C CA . ILE A 1 152 ? -17.719 -11.922 -1.607 1 96.25 152 ILE A CA 1
ATOM 1194 C C . ILE A 1 152 ? -16.984 -10.602 -1.78 1 96.25 152 ILE A C 1
ATOM 1196 O O . ILE A 1 152 ? -17.109 -9.695 -0.956 1 96.25 152 ILE A O 1
ATOM 1200 N N . LEU A 1 153 ? -16.219 -10.5 -2.873 1 97.62 153 LEU A N 1
ATOM 1201 C CA . LEU A 1 153 ? -15.508 -9.258 -3.145 1 97.62 153 LEU A CA 1
ATOM 1202 C C . LEU A 1 153 ? -16.484 -8.094 -3.312 1 97.62 153 LEU A C 1
ATOM 1204 O O . LEU A 1 153 ? -16.234 -6.992 -2.814 1 97.62 153 LEU A O 1
ATOM 1208 N N . ALA A 1 154 ? -17.547 -8.383 -3.965 1 98.38 154 ALA A N 1
ATOM 1209 C CA . ALA A 1 154 ? -18.547 -7.348 -4.207 1 98.38 154 ALA A CA 1
ATOM 1210 C C . ALA A 1 154 ? -19.188 -6.895 -2.904 1 98.38 154 ALA A C 1
ATOM 1212 O O . ALA A 1 154 ? -19.25 -5.695 -2.617 1 98.38 154 ALA A O 1
ATOM 1213 N N . VAL A 1 155 ? -19.609 -7.805 -2.102 1 98.44 155 VAL A N 1
ATOM 1214 C CA . VAL A 1 155 ? -20.328 -7.496 -0.871 1 98.44 155 VAL A CA 1
ATOM 1215 C C . VAL A 1 155 ? -19.406 -6.781 0.108 1 98.44 155 VAL A C 1
ATOM 1217 O O . VAL A 1 155 ? -19.766 -5.758 0.688 1 98.44 155 VAL A O 1
ATOM 1220 N N . THR A 1 156 ? -18.219 -7.324 0.252 1 98.69 156 THR A N 1
ATOM 1221 C CA . THR A 1 156 ? -17.297 -6.695 1.184 1 98.69 156 THR A CA 1
ATOM 1222 C C . THR A 1 156 ? -16.938 -5.281 0.723 1 98.69 156 THR A C 1
ATOM 1224 O O . THR A 1 156 ? -16.812 -4.371 1.542 1 98.69 156 THR A O 1
ATOM 1227 N N . SER A 1 157 ? -16.812 -5.07 -0.568 1 98.88 157 SER A N 1
ATOM 1228 C CA . SER A 1 157 ? -16.484 -3.754 -1.114 1 98.88 157 SER A CA 1
ATOM 1229 C C . SER A 1 157 ? -17.625 -2.771 -0.905 1 98.88 157 SER A C 1
ATOM 1231 O O . SER A 1 157 ? -17.422 -1.642 -0.463 1 98.88 157 SER A O 1
ATOM 1233 N N . ILE A 1 158 ? -18.844 -3.199 -1.188 1 98.81 158 ILE A N 1
ATOM 1234 C CA . ILE A 1 158 ? -20.016 -2.328 -1.067 1 98.81 158 ILE A CA 1
ATOM 1235 C C . ILE A 1 158 ? -20.25 -1.98 0.401 1 98.81 158 ILE A C 1
ATOM 1237 O O . ILE A 1 158 ? -20.547 -0.831 0.733 1 98.81 158 ILE A O 1
ATOM 1241 N N . VAL A 1 159 ? -20.062 -2.92 1.265 1 98.81 159 VAL A N 1
ATOM 1242 C CA . VAL A 1 159 ? -20.188 -2.662 2.695 1 98.81 159 VAL A CA 1
ATOM 1243 C C . VAL A 1 159 ? -19.141 -1.642 3.135 1 98.81 159 VAL A C 1
ATOM 1245 O O . VAL A 1 159 ? -19.453 -0.702 3.871 1 98.81 159 VAL A O 1
ATOM 1248 N N . ALA A 1 160 ? -17.891 -1.799 2.689 1 98.81 160 ALA A N 1
ATOM 1249 C CA . ALA A 1 160 ? -16.828 -0.839 3.018 1 98.81 160 ALA A CA 1
ATOM 1250 C C . ALA A 1 160 ? -17.188 0.555 2.508 1 98.81 160 ALA A C 1
ATOM 1252 O O . ALA A 1 160 ? -16.984 1.55 3.207 1 98.81 160 ALA A O 1
ATOM 1253 N N . GLY A 1 161 ? -17.719 0.582 1.273 1 98.75 161 GLY A N 1
ATOM 1254 C CA . GLY A 1 161 ? -18.125 1.858 0.716 1 98.75 161 GLY A CA 1
ATOM 1255 C C . GLY A 1 161 ? -19.234 2.527 1.517 1 98.75 161 GLY A C 1
ATOM 1256 O O . GLY A 1 161 ? -19.172 3.727 1.791 1 98.75 161 GLY A O 1
ATOM 1257 N N . LEU A 1 162 ? -20.156 1.801 1.924 1 98.56 162 LEU A N 1
ATOM 1258 C CA . LEU A 1 162 ? -21.266 2.338 2.703 1 98.56 162 LEU A CA 1
ATOM 1259 C C . LEU A 1 162 ? -20.797 2.791 4.082 1 98.56 162 LEU A C 1
ATOM 1261 O O . LEU A 1 162 ? -21.25 3.824 4.586 1 98.56 162 LEU A O 1
ATOM 1265 N N . LEU A 1 163 ? -19.922 2.059 4.684 1 98.31 163 LEU A N 1
ATOM 1266 C CA . LEU A 1 163 ? -19.375 2.447 5.98 1 98.31 163 LEU A CA 1
ATOM 1267 C C . LEU A 1 163 ? -18.516 3.705 5.855 1 98.31 163 LEU A C 1
ATOM 1269 O O . LEU A 1 163 ? -18.484 4.535 6.77 1 98.31 163 LEU A O 1
ATOM 1273 N N . ALA A 1 164 ? -17.859 3.818 4.707 1 97.69 164 ALA A N 1
ATOM 1274 C CA . ALA A 1 164 ? -16.984 4.961 4.484 1 97.69 164 ALA A CA 1
ATOM 1275 C C . ALA A 1 164 ? -17.781 6.266 4.449 1 97.69 164 ALA A C 1
ATOM 1277 O O . ALA A 1 164 ? -17.203 7.348 4.602 1 97.69 164 ALA A O 1
ATOM 1278 N N . LEU A 1 165 ? -19.109 6.203 4.277 1 95.94 165 LEU A N 1
ATOM 1279 C CA . LEU A 1 165 ? -19.953 7.387 4.297 1 95.94 165 LEU A CA 1
ATOM 1280 C C . LEU A 1 165 ? -19.953 8.039 5.676 1 95.94 165 LEU A C 1
ATOM 1282 O O . LEU A 1 165 ? -20.266 9.227 5.809 1 95.94 165 LEU A O 1
ATOM 1286 N N . PHE A 1 166 ? -19.531 7.281 6.637 1 94.38 166 PHE A N 1
ATOM 1287 C CA . PHE A 1 166 ? -19.562 7.793 8 1 94.38 166 PHE A CA 1
ATOM 1288 C C . PHE A 1 166 ? -18.219 8.438 8.367 1 94.38 166 PHE A C 1
ATOM 1290 O O . PHE A 1 166 ? -18.062 8.961 9.469 1 94.38 166 PHE A O 1
ATOM 1297 N N . LEU A 1 167 ? -17.312 8.492 7.496 1 93.75 167 LEU A N 1
ATOM 1298 C CA . LEU A 1 167 ? -16.031 9.164 7.727 1 93.75 167 LEU A CA 1
ATOM 1299 C C . LEU A 1 167 ? -16.156 10.664 7.453 1 93.75 167 LEU A C 1
ATOM 1301 O O . LEU A 1 167 ? -17.016 11.086 6.688 1 93.75 167 LEU A O 1
ATOM 1305 N N . PRO A 1 168 ? -15.367 11.422 8.102 1 89.44 168 PRO A N 1
ATOM 1306 C CA . PRO A 1 168 ? -15.391 12.859 7.832 1 89.44 168 PRO A CA 1
ATOM 1307 C C . PRO A 1 168 ? -14.719 13.227 6.516 1 89.44 168 PRO A C 1
ATOM 1309 O O . PRO A 1 168 ? -13.844 12.5 6.039 1 89.44 168 PRO A O 1
ATOM 1312 N N . GLU A 1 169 ? -15.133 14.297 5.953 1 86.5 169 GLU A N 1
ATOM 1313 C CA . GLU A 1 169 ? -14.438 14.867 4.797 1 86.5 169 GLU A CA 1
ATOM 1314 C C . GLU A 1 169 ? -13.18 15.617 5.219 1 86.5 169 GLU A C 1
ATOM 1316 O O . GLU A 1 169 ? -13.172 16.297 6.246 1 86.5 169 GLU A O 1
ATOM 1321 N N . THR A 1 170 ? -12.141 15.422 4.477 1 79.31 170 THR A N 1
ATOM 1322 C CA . THR A 1 170 ? -10.883 16.031 4.906 1 79.31 170 THR A CA 1
ATOM 1323 C C . THR A 1 170 ? -10.352 16.984 3.84 1 79.31 170 THR A C 1
ATOM 1325 O O . THR A 1 170 ? -9.383 17.703 4.07 1 79.31 170 THR A O 1
ATOM 1328 N N . LYS A 1 171 ? -10.977 17.016 2.766 1 76.06 171 LYS A N 1
ATOM 1329 C CA . LYS A 1 171 ? -10.492 17.906 1.713 1 76.06 171 LYS A CA 1
ATOM 1330 C C . LYS A 1 171 ? -10.469 19.344 2.188 1 76.06 171 LYS A C 1
ATOM 1332 O O . LYS A 1 171 ? -11.469 19.859 2.701 1 76.06 171 LYS A O 1
ATOM 1337 N N . GLY A 1 172 ? -9.344 19.969 2.002 1 67.44 172 GLY A N 1
ATOM 1338 C CA . GLY A 1 172 ? -9.234 21.375 2.297 1 67.44 172 GLY A CA 1
ATOM 1339 C C . GLY A 1 172 ? -9.109 21.672 3.779 1 67.44 172 GLY A C 1
ATOM 1340 O O . GLY A 1 172 ? -9.125 22.844 4.191 1 67.44 172 GLY A O 1
ATOM 1341 N N . ARG A 1 173 ? -9.094 20.672 4.602 1 67.12 173 ARG A N 1
ATOM 1342 C CA . ARG A 1 173 ? -9 20.922 6.035 1 67.12 173 ARG A CA 1
ATOM 1343 C C . ARG A 1 173 ? -7.547 20.859 6.508 1 67.12 173 ARG A C 1
ATOM 1345 O O . ARG A 1 173 ? -6.742 20.109 5.941 1 67.12 173 ARG A O 1
ATOM 1352 N N . ARG A 1 174 ? -7.367 21.688 7.465 1 63.88 174 ARG A N 1
ATOM 1353 C CA . ARG A 1 174 ? -6.043 21.672 8.078 1 63.88 174 ARG A CA 1
ATOM 1354 C C . ARG A 1 174 ? -5.828 20.375 8.875 1 63.88 174 ARG A C 1
ATOM 1356 O O . ARG A 1 174 ? -6.781 19.812 9.406 1 63.88 174 ARG A O 1
ATOM 1363 N N . LEU A 1 175 ? -4.688 19.969 9.039 1 65.88 175 LEU A N 1
ATOM 1364 C CA . LEU A 1 175 ? -4.34 18.781 9.805 1 65.88 175 LEU A CA 1
ATOM 1365 C C . LEU A 1 175 ? -4.59 19 11.297 1 65.88 175 LEU A C 1
ATOM 1367 O O . LEU A 1 175 ? -4.203 20.031 11.852 1 65.88 175 LEU A O 1
ATOM 1371 N N . PRO A 1 176 ? -5.371 18.094 11.914 1 67.25 176 PRO A N 1
ATOM 1372 C CA . PRO A 1 176 ? -5.648 18.25 13.344 1 67.25 176 PRO A CA 1
ATOM 1373 C C . PRO A 1 176 ? -4.398 18.094 14.203 1 67.25 176 PRO A C 1
ATOM 1375 O O . PRO A 1 176 ? -3.586 17.188 13.961 1 67.25 176 PRO A O 1
ATOM 1378 N N . GLU A 1 177 ? -4.113 19.016 14.961 1 68.31 177 GLU A N 1
ATOM 1379 C CA . GLU A 1 177 ? -2.965 18.969 15.859 1 68.31 177 GLU A CA 1
ATOM 1380 C C . GLU A 1 177 ? -3.305 18.234 17.156 1 68.31 177 GLU A C 1
ATOM 1382 O O . GLU A 1 177 ? -2.445 17.562 17.75 1 68.31 177 GLU A O 1
ATOM 1387 N N . GLU A 1 178 ? -4.551 18.359 17.625 1 70.38 178 GLU A N 1
ATOM 1388 C CA . GLU A 1 178 ? -5.008 17.734 18.875 1 70.38 178 GLU A CA 1
ATOM 1389 C C . GLU A 1 178 ? -6.305 16.969 18.656 1 70.38 178 GLU A C 1
ATOM 1391 O O . GLU A 1 178 ? -6.973 17.141 17.625 1 70.38 178 GLU A O 1
ATOM 1396 N N . LEU A 1 179 ? -6.578 16.094 19.609 1 70.19 179 LEU A N 1
ATOM 1397 C CA . LEU A 1 179 ? -7.785 15.266 19.578 1 70.19 179 LEU A CA 1
ATOM 1398 C C . LEU A 1 179 ? -9.031 16.141 19.484 1 70.19 179 LEU A C 1
ATOM 1400 O O . LEU A 1 179 ? -10 15.781 18.797 1 70.19 179 LEU A O 1
ATOM 1404 N N . ASN A 1 180 ? -8.961 17.234 20.156 1 69.44 180 ASN A N 1
ATOM 1405 C CA . ASN A 1 180 ? -10.102 18.141 20.172 1 69.44 180 ASN A CA 1
ATOM 1406 C C . ASN A 1 180 ? -10.406 18.672 18.766 1 69.44 180 ASN A C 1
ATOM 1408 O O . ASN A 1 180 ? -11.562 18.922 18.422 1 69.44 180 ASN A O 1
ATOM 1412 N N . ASP A 1 181 ? -9.375 18.828 17.953 1 71 181 ASP A N 1
ATOM 1413 C CA . ASP A 1 181 ? -9.555 19.297 16.578 1 71 181 ASP A CA 1
ATOM 1414 C C . ASP A 1 181 ? -10.32 18.266 15.75 1 71 181 ASP A C 1
ATOM 1416 O O . ASP A 1 181 ? -11.18 18.625 14.938 1 71 181 ASP A O 1
ATOM 1420 N N . VAL A 1 182 ? -10.086 17.062 16.062 1 68.25 182 VAL A N 1
ATOM 1421 C CA . VAL A 1 182 ? -10.734 15.969 15.359 1 68.25 182 VAL A CA 1
ATOM 1422 C C . VAL A 1 182 ? -12.211 15.914 15.734 1 68.25 182 VAL A C 1
ATOM 1424 O O . VAL A 1 182 ? -13.078 15.75 14.875 1 68.25 182 VAL A O 1
ATOM 1427 N N . MET A 1 183 ? -12.445 15.961 17 1 70.31 183 MET A N 1
ATOM 1428 C CA . MET A 1 183 ? -13.82 15.906 17.5 1 70.31 183 MET A CA 1
ATOM 1429 C C . MET A 1 183 ? -14.648 17.062 16.938 1 70.31 183 MET A C 1
ATOM 1431 O O . MET A 1 183 ? -15.828 16.891 16.641 1 70.31 183 MET A O 1
ATOM 1435 N N . SER A 1 184 ? -14.023 18.172 16.781 1 69.19 184 SER A N 1
ATOM 1436 C CA . SER A 1 184 ? -14.719 19.328 16.234 1 69.19 184 SER A CA 1
ATOM 1437 C C . SER A 1 184 ? -15.055 19.109 14.758 1 69.19 184 SER A C 1
ATOM 1439 O O . SER A 1 184 ? -16.156 19.469 14.312 1 69.19 184 SER A O 1
ATOM 1441 N N . ASP A 1 185 ? -14.117 18.578 14.055 1 67.88 185 ASP A N 1
ATOM 1442 C CA . ASP A 1 185 ? -14.344 18.297 12.641 1 67.88 185 ASP A CA 1
ATOM 1443 C C . ASP A 1 185 ? -15.484 17.281 12.461 1 67.88 185 ASP A C 1
ATOM 1445 O O . ASP A 1 185 ? -16.328 17.438 11.57 1 67.88 185 ASP A O 1
ATOM 1449 N N . TYR A 1 186 ? -15.508 16.344 13.328 1 69.06 186 TYR A N 1
ATOM 1450 C CA . TYR A 1 186 ? -16.547 15.32 13.289 1 69.06 186 TYR A CA 1
ATOM 1451 C C . TYR A 1 186 ? -17.906 15.914 13.641 1 69.06 186 TYR A C 1
ATOM 1453 O O . TYR A 1 186 ? -18.922 15.562 13.031 1 69.06 186 TYR A O 1
ATOM 1461 N N . ALA A 1 187 ? -17.953 16.703 14.586 1 68.5 187 ALA A N 1
ATOM 1462 C CA . ALA A 1 187 ? -19.188 17.359 14.992 1 68.5 187 ALA A CA 1
ATOM 1463 C C . ALA A 1 187 ? -19.734 18.234 13.875 1 68.5 187 ALA A C 1
ATOM 1465 O O . ALA A 1 187 ? -20.953 18.266 13.641 1 68.5 187 ALA A O 1
ATOM 1466 N N . GLU A 1 188 ? -18.859 18.844 13.195 1 68.25 188 GLU A N 1
ATOM 1467 C CA . GLU A 1 188 ? -19.25 19.719 12.102 1 68.25 188 GLU A CA 1
ATOM 1468 C C . GLU A 1 188 ? -19.828 18.922 10.938 1 68.25 188 GLU A C 1
ATOM 1470 O O . GLU A 1 188 ? -20.828 19.312 10.344 1 68.25 188 GLU A O 1
ATOM 1475 N N . ASP A 1 189 ? -19.219 17.828 10.727 1 68.12 189 ASP A N 1
ATOM 1476 C CA . ASP A 1 189 ? -19.656 17 9.609 1 68.12 189 ASP A CA 1
ATOM 1477 C C . ASP A 1 189 ? -20.969 16.297 9.93 1 68.12 189 ASP A C 1
ATOM 1479 O O . ASP A 1 189 ? -21.844 16.172 9.062 1 68.12 189 ASP A O 1
ATOM 1483 N N . ASN A 1 190 ? -21.109 15.867 11.133 1 62.97 190 ASN A N 1
ATOM 1484 C CA . ASN A 1 190 ? -22.344 15.188 11.547 1 62.97 190 ASN A CA 1
ATOM 1485 C C . ASN A 1 190 ? -23.453 16.188 11.844 1 62.97 190 ASN A C 1
ATOM 1487 O O . ASN A 1 190 ? -24.641 15.836 11.812 1 62.97 190 ASN A O 1
ATOM 1491 N N . SER A 1 191 ? -23.094 17.328 12.305 1 58.5 191 SER A N 1
ATOM 1492 C CA . SER A 1 191 ? -24.109 18.375 12.5 1 58.5 191 SER A CA 1
ATOM 1493 C C . SER A 1 191 ? -24.812 18.719 11.195 1 58.5 191 SER A C 1
ATOM 1495 O O . SER A 1 191 ? -25.984 19.062 11.188 1 58.5 191 SER A O 1
ATOM 1497 N N . ILE A 1 192 ? -24.062 18.562 10.203 1 52.97 192 ILE A N 1
ATOM 1498 C CA . ILE A 1 192 ? -24.672 18.797 8.898 1 52.97 192 ILE A CA 1
ATOM 1499 C C . ILE A 1 192 ? -25.656 17.672 8.578 1 52.97 192 ILE A C 1
ATOM 1501 O O . ILE A 1 192 ? -26.625 17.875 7.844 1 52.97 192 ILE A O 1
ATOM 1505 N N . LEU A 1 193 ? -25.422 16.578 9.203 1 52.62 193 LEU A N 1
ATOM 1506 C CA . LEU A 1 193 ? -26.328 15.445 9.008 1 52.62 193 LEU A CA 1
ATOM 1507 C C . LEU A 1 193 ? -27.547 15.562 9.922 1 52.62 193 LEU A C 1
ATOM 1509 O O . LEU A 1 193 ? -28.547 14.859 9.727 1 52.62 193 LEU A O 1
ATOM 1513 N N . GLU A 1 194 ? -27.484 16.359 10.977 1 51.16 194 GLU A N 1
ATOM 1514 C CA . GLU A 1 194 ? -28.547 16.531 11.961 1 51.16 194 GLU A CA 1
ATOM 1515 C C . GLU A 1 194 ? -29.797 17.156 11.328 1 51.16 194 GLU A C 1
ATOM 1517 O O . GLU A 1 194 ? -30.922 16.719 11.602 1 51.16 194 GLU A O 1
ATOM 1522 N N . PRO A 1 195 ? -29.703 18.172 10.625 1 49.22 195 PRO A N 1
ATOM 1523 C CA . PRO A 1 195 ? -30.984 18.625 10.094 1 49.22 195 PRO A CA 1
ATOM 1524 C C . PRO A 1 195 ? -31.672 17.578 9.234 1 49.22 195 PRO A C 1
ATOM 1526 O O . PRO A 1 195 ? -32.906 17.609 9.094 1 49.22 195 PRO A O 1
ATOM 1529 N N . LEU A 1 196 ? -30.922 16.766 8.625 1 46.84 196 LEU A N 1
ATOM 1530 C CA . LEU A 1 196 ? -31.562 15.766 7.785 1 46.84 196 LEU A CA 1
ATOM 1531 C C . LEU A 1 196 ? -32.312 14.75 8.641 1 46.84 196 LEU A C 1
ATOM 1533 O O . LEU A 1 196 ? -33.156 14.008 8.133 1 46.84 196 LEU A O 1
ATOM 1537 N N . LYS A 1 197 ? -32 14.672 9.883 1 47.94 197 LYS A N 1
ATOM 1538 C CA . LYS A 1 197 ? -32.719 13.805 10.82 1 47.94 197 LYS A CA 1
ATOM 1539 C C . LYS A 1 197 ? -34 14.492 11.344 1 47.94 197 LYS A C 1
ATOM 1541 O O . LYS A 1 197 ? -35 13.828 11.633 1 47.94 197 LYS A O 1
ATOM 1546 N N . ASP A 1 198 ? -33.906 15.703 11.562 1 44.88 198 ASP A N 1
ATOM 1547 C CA . ASP A 1 198 ? -35.062 16.391 12.109 1 44.88 198 ASP A CA 1
ATOM 1548 C C . ASP A 1 198 ? -36.094 16.672 11.016 1 44.88 198 ASP A C 1
ATOM 1550 O O . ASP A 1 198 ? -37.188 17.125 11.305 1 44.88 198 ASP A O 1
ATOM 1554 N N . SER A 1 199 ? -35.688 16.688 9.797 1 42.72 199 SER A N 1
ATOM 1555 C CA . SER A 1 199 ? -36.719 16.953 8.812 1 42.72 199 SER A CA 1
ATOM 1556 C C . SER A 1 199 ? -37.625 15.75 8.625 1 42.72 199 SER A C 1
ATOM 1558 O O . SER A 1 199 ? -38.469 15.727 7.711 1 42.72 199 SER A O 1
ATOM 1560 N N . LYS A 1 200 ? -37.406 14.781 9.383 1 36.06 200 LYS A N 1
ATOM 1561 C CA . LYS A 1 200 ? -38.594 13.93 9.422 1 36.06 200 LYS A CA 1
ATOM 1562 C C . LYS A 1 200 ? -39.531 14.352 10.547 1 36.06 200 LYS A C 1
ATOM 1564 O O . LYS A 1 200 ? -39.062 14.703 11.641 1 36.06 200 LYS A O 1
ATOM 1569 N N . MET B 1 1 ? 12.156 18.422 -6.402 1 74.31 1 MET B N 1
ATOM 1570 C CA . MET B 1 1 ? 12.07 17.422 -7.473 1 74.31 1 MET B CA 1
ATOM 1571 C C . MET B 1 1 ? 12.891 16.188 -7.133 1 74.31 1 MET B C 1
ATOM 1573 O O . MET B 1 1 ? 12.391 15.062 -7.219 1 74.31 1 MET B O 1
ATOM 1577 N N . PHE B 1 2 ? 14.117 16.391 -6.617 1 86 2 PHE B N 1
ATOM 1578 C CA . PHE B 1 2 ? 15.008 15.273 -6.297 1 86 2 PHE B CA 1
ATOM 1579 C C . PHE B 1 2 ? 14.406 14.398 -5.203 1 86 2 PHE B C 1
ATOM 1581 O O . PHE B 1 2 ? 14.422 13.172 -5.309 1 86 2 PHE B O 1
ATOM 1588 N N . GLN B 1 3 ? 13.766 14.961 -4.309 1 90.44 3 GLN B N 1
ATOM 1589 C CA . GLN B 1 3 ? 13.164 14.219 -3.209 1 90.44 3 GLN B CA 1
ATOM 1590 C C . GLN B 1 3 ? 11.984 13.375 -3.689 1 90.44 3 GLN B C 1
ATOM 1592 O O . GLN B 1 3 ? 11.758 12.266 -3.197 1 90.44 3 GLN B O 1
ATOM 1597 N N . MET B 1 4 ? 11.359 13.875 -4.711 1 90.75 4 MET B N 1
ATOM 1598 C CA . MET B 1 4 ? 10.211 13.141 -5.242 1 90.75 4 MET B CA 1
ATOM 1599 C C . MET B 1 4 ? 10.672 11.898 -6.008 1 90.75 4 MET B C 1
ATOM 1601 O O . MET B 1 4 ? 10.016 10.859 -5.953 1 90.75 4 MET B O 1
ATOM 1605 N N . MET B 1 5 ? 11.789 12.117 -6.648 1 95.31 5 MET B N 1
ATOM 1606 C CA . MET B 1 5 ? 12.344 10.977 -7.379 1 95.31 5 MET B CA 1
ATOM 1607 C C . MET B 1 5 ? 12.82 9.898 -6.414 1 95.31 5 MET B C 1
ATOM 1609 O O . MET B 1 5 ? 12.617 8.703 -6.664 1 95.31 5 MET B O 1
ATOM 1613 N N . ILE B 1 6 ? 13.422 10.352 -5.324 1 97.69 6 ILE B N 1
ATOM 1614 C CA . ILE B 1 6 ? 13.875 9.406 -4.309 1 97.69 6 ILE B CA 1
ATOM 1615 C C . ILE B 1 6 ? 12.672 8.648 -3.742 1 97.69 6 ILE B C 1
ATOM 1617 O O . ILE B 1 6 ? 12.711 7.422 -3.623 1 97.69 6 ILE B O 1
ATOM 1621 N N . ASN B 1 7 ? 11.617 9.367 -3.475 1 97.5 7 ASN B N 1
ATOM 1622 C CA . ASN B 1 7 ? 10.422 8.742 -2.922 1 97.5 7 ASN B CA 1
ATOM 1623 C C . ASN B 1 7 ? 9.773 7.785 -3.922 1 97.5 7 ASN B C 1
ATOM 1625 O O . ASN B 1 7 ? 9.242 6.742 -3.537 1 97.5 7 ASN B O 1
ATOM 1629 N N . GLY B 1 8 ? 9.82 8.172 -5.156 1 96.44 8 GLY B N 1
ATOM 1630 C CA . GLY B 1 8 ? 9.336 7.266 -6.184 1 96.44 8 GLY B CA 1
ATOM 1631 C C . GLY B 1 8 ? 10.125 5.977 -6.262 1 96.44 8 GLY B C 1
ATOM 1632 O O . GLY B 1 8 ? 9.555 4.895 -6.402 1 96.44 8 GLY B O 1
ATOM 1633 N N . TYR B 1 9 ? 11.414 6.145 -6.184 1 98.06 9 TYR B N 1
ATOM 1634 C CA . TYR B 1 9 ? 12.266 4.961 -6.195 1 98.06 9 TYR B CA 1
ATOM 1635 C C . TYR B 1 9 ? 12 4.082 -4.98 1 98.06 9 TYR B C 1
ATOM 1637 O O . TYR B 1 9 ? 11.977 2.854 -5.09 1 98.06 9 TYR B O 1
ATOM 1645 N N . ILE B 1 10 ? 11.82 4.672 -3.83 1 98.38 10 ILE B N 1
ATOM 1646 C CA . ILE B 1 10 ? 11.523 3.934 -2.609 1 98.38 10 ILE B CA 1
ATOM 1647 C C . ILE B 1 10 ? 10.234 3.143 -2.789 1 98.38 10 ILE B C 1
ATOM 1649 O O . ILE B 1 10 ? 10.164 1.959 -2.449 1 98.38 10 ILE B O 1
ATOM 1653 N N . GLN B 1 11 ? 9.25 3.768 -3.438 1 95.94 11 GLN B N 1
ATOM 1654 C CA . GLN B 1 11 ? 7.98 3.082 -3.682 1 95.94 11 GLN B CA 1
ATOM 1655 C C . GLN B 1 11 ? 8.172 1.894 -4.617 1 95.94 11 GLN B C 1
ATOM 1657 O O . GLN B 1 11 ? 7.582 0.831 -4.41 1 95.94 11 GLN B O 1
ATOM 1662 N N . PHE B 1 12 ? 8.977 2.109 -5.594 1 96.69 12 PHE B N 1
ATOM 1663 C CA . PHE B 1 12 ? 9.305 1.031 -6.52 1 96.69 12 PHE B CA 1
ATOM 1664 C C . PHE B 1 12 ? 9.938 -0.143 -5.777 1 96.69 12 PHE B C 1
ATOM 1666 O O . PHE B 1 12 ? 9.531 -1.291 -5.965 1 96.69 12 PHE B O 1
ATOM 1673 N N . VAL B 1 13 ? 10.867 0.138 -4.945 1 98.31 13 VAL B N 1
ATOM 1674 C CA . VAL B 1 13 ? 11.641 -0.889 -4.258 1 98.31 13 VAL B CA 1
ATOM 1675 C C . VAL B 1 13 ? 10.766 -1.602 -3.232 1 98.31 13 VAL B C 1
ATOM 1677 O O . VAL B 1 13 ? 10.844 -2.822 -3.078 1 98.31 13 VAL B O 1
ATOM 1680 N N . ILE B 1 14 ? 9.922 -0.841 -2.449 1 97.44 14 ILE B N 1
ATOM 1681 C CA . ILE B 1 14 ? 9.023 -1.438 -1.472 1 97.44 14 ILE B CA 1
ATOM 1682 C C . ILE B 1 14 ? 8.125 -2.465 -2.156 1 97.44 14 ILE B C 1
ATOM 1684 O O . ILE B 1 14 ? 8 -3.6 -1.687 1 97.44 14 ILE B O 1
ATOM 1688 N N . ALA B 1 15 ? 7.594 -2.094 -3.297 1 93.25 15 ALA B N 1
ATOM 1689 C CA . ALA B 1 15 ? 6.676 -2.969 -4.02 1 93.25 15 ALA B CA 1
ATOM 1690 C C . ALA B 1 15 ? 7.414 -4.16 -4.621 1 93.25 15 ALA B C 1
ATOM 1692 O O . ALA B 1 15 ? 6.941 -5.297 -4.539 1 93.25 15 ALA B O 1
ATOM 1693 N N . LEU B 1 16 ? 8.523 -3.914 -5.234 1 94.62 16 LEU B N 1
ATOM 1694 C CA . LEU B 1 16 ? 9.328 -4.973 -5.844 1 94.62 16 LEU B CA 1
ATOM 1695 C C . LEU B 1 16 ? 9.703 -6.031 -4.812 1 94.62 16 LEU B C 1
ATOM 1697 O O . LEU B 1 16 ? 9.531 -7.227 -5.055 1 94.62 16 LEU B O 1
ATOM 1701 N N . PHE B 1 17 ? 10.242 -5.539 -3.701 1 97.19 17 PHE B N 1
ATOM 1702 C CA . PHE B 1 17 ? 10.68 -6.434 -2.633 1 97.19 17 PHE B CA 1
ATOM 1703 C C . PHE B 1 17 ? 9.5 -7.238 -2.092 1 97.19 17 PHE B C 1
ATOM 1705 O O . PHE B 1 17 ? 9.586 -8.461 -1.97 1 97.19 17 PHE B O 1
ATOM 1712 N N . TYR B 1 18 ? 8.438 -6.566 -1.83 1 94.12 18 TYR B N 1
ATOM 1713 C CA . TYR B 1 18 ? 7.273 -7.195 -1.227 1 94.12 18 TYR B CA 1
ATOM 1714 C C . TYR B 1 18 ? 6.723 -8.305 -2.121 1 94.12 18 TYR B C 1
ATOM 1716 O O . TYR B 1 18 ? 6.555 -9.438 -1.679 1 94.12 18 TYR B O 1
ATOM 1724 N N . PHE B 1 19 ? 6.508 -8.031 -3.318 1 88 19 PHE B N 1
ATOM 1725 C CA . PHE B 1 19 ? 5.832 -8.984 -4.191 1 88 19 PHE B CA 1
ATOM 1726 C C . PHE B 1 19 ? 6.777 -10.109 -4.602 1 88 19 PHE B C 1
ATOM 1728 O O . PHE B 1 19 ? 6.355 -11.258 -4.762 1 88 19 PHE B O 1
ATOM 1735 N N . THR B 1 20 ? 8.016 -9.789 -4.805 1 90.38 20 THR B N 1
ATOM 1736 C CA . THR B 1 20 ? 8.961 -10.844 -5.145 1 90.38 20 THR B CA 1
ATOM 1737 C C . THR B 1 20 ? 9.094 -11.844 -4 1 90.38 20 THR B C 1
ATOM 1739 O O . THR B 1 20 ? 9 -13.055 -4.215 1 90.38 20 THR B O 1
ATOM 1742 N N . VAL B 1 21 ? 9.25 -11.305 -2.795 1 91.31 21 VAL B N 1
ATOM 1743 C CA . VAL B 1 21 ? 9.43 -12.164 -1.629 1 91.31 21 VAL B CA 1
ATOM 1744 C C . VAL B 1 21 ? 8.133 -12.922 -1.339 1 91.31 21 VAL B C 1
ATOM 1746 O O . VAL B 1 21 ? 8.172 -14.086 -0.926 1 91.31 21 VAL B O 1
ATOM 1749 N N . THR B 1 22 ? 7.035 -12.266 -1.547 1 86.12 22 THR B N 1
ATOM 1750 C CA . THR B 1 22 ? 5.746 -12.922 -1.35 1 86.12 22 THR B CA 1
ATOM 1751 C C . THR B 1 22 ? 5.559 -14.055 -2.348 1 86.12 22 THR B C 1
ATOM 1753 O O . THR B 1 22 ? 5.145 -15.156 -1.974 1 86.12 22 THR B O 1
ATOM 1756 N N . LEU B 1 23 ? 5.93 -13.844 -3.586 1 82.06 23 LEU B N 1
ATOM 1757 C CA . LEU B 1 23 ? 5.812 -14.883 -4.605 1 82.06 23 LEU B CA 1
ATOM 1758 C C . LEU B 1 23 ? 6.801 -16.016 -4.348 1 82.06 23 LEU B C 1
ATOM 1760 O O . LEU B 1 23 ? 6.48 -17.188 -4.559 1 82.06 23 LEU B O 1
ATOM 1764 N N . GLU B 1 24 ? 7.941 -15.625 -3.893 1 85.94 24 GLU B N 1
ATOM 1765 C CA . GLU B 1 24 ? 8.992 -16.609 -3.623 1 85.94 24 GLU B CA 1
ATOM 1766 C C . GLU B 1 24 ? 8.68 -17.422 -2.371 1 85.94 24 GLU B C 1
ATOM 1768 O O . GLU B 1 24 ? 9.234 -18.5 -2.172 1 85.94 24 GLU B O 1
ATOM 1773 N N . SER B 1 25 ? 7.762 -16.938 -1.537 1 86.56 25 SER B N 1
ATOM 1774 C CA . SER B 1 25 ? 7.48 -17.562 -0.248 1 86.56 25 SER B CA 1
ATOM 1775 C C . SER B 1 25 ? 6.902 -18.953 -0.425 1 86.56 25 SER B C 1
ATOM 1777 O O . SER B 1 25 ? 7.012 -19.797 0.472 1 86.56 25 SER B O 1
ATOM 1779 N N . THR B 1 26 ? 6.348 -19.281 -1.557 1 80.19 26 THR B N 1
ATOM 1780 C CA . THR B 1 26 ? 5.82 -20.609 -1.822 1 80.19 26 THR B CA 1
ATOM 1781 C C . THR B 1 26 ? 6.949 -21.625 -1.966 1 80.19 26 THR B C 1
ATOM 1783 O O . THR B 1 26 ? 6.723 -22.828 -1.879 1 80.19 26 THR B O 1
ATOM 1786 N N . SER B 1 27 ? 8.102 -21.172 -2.148 1 81.38 27 SER B N 1
ATOM 1787 C CA . SER B 1 27 ? 9.258 -22.047 -2.305 1 81.38 27 SER B CA 1
ATOM 1788 C C . SER B 1 27 ? 10.039 -22.172 -1.001 1 81.38 27 SER B C 1
ATOM 1790 O O . SER B 1 27 ? 11.047 -22.859 -0.94 1 81.38 27 SER B O 1
ATOM 1792 N N . LEU B 1 28 ? 9.547 -21.484 0.027 1 83.25 28 LEU B N 1
ATOM 1793 C CA . LEU B 1 28 ? 10.273 -21.484 1.293 1 83.25 28 LEU B CA 1
ATOM 1794 C C . LEU B 1 28 ? 10.18 -22.844 1.977 1 83.25 28 LEU B C 1
ATOM 1796 O O . LEU B 1 28 ? 11.102 -23.25 2.688 1 83.25 28 LEU B O 1
ATOM 1800 N N . THR B 1 29 ? 9.039 -23.438 1.713 1 82.56 29 THR B N 1
ATOM 1801 C CA . THR B 1 29 ? 8.812 -24.75 2.285 1 82.56 29 THR B CA 1
ATOM 1802 C C . THR B 1 29 ? 8.359 -25.734 1.21 1 82.56 29 THR B C 1
ATOM 1804 O O . THR B 1 29 ? 8.023 -25.344 0.096 1 82.56 29 THR B O 1
ATOM 1807 N N . SER B 1 30 ? 8.406 -26.984 1.599 1 82.44 30 SER B N 1
ATOM 1808 C CA . SER B 1 30 ? 8.102 -28.031 0.636 1 82.44 30 SER B CA 1
ATOM 1809 C C . SER B 1 30 ? 6.633 -28 0.229 1 82.44 30 SER B C 1
ATOM 1811 O O . SER B 1 30 ? 6.297 -28.266 -0.928 1 82.44 30 SER B O 1
ATOM 1813 N N . ASP B 1 31 ? 5.77 -27.609 1.162 1 81.5 31 ASP B N 1
ATOM 1814 C CA . ASP B 1 31 ? 4.344 -27.656 0.856 1 81.5 31 ASP B CA 1
ATOM 1815 C C . ASP B 1 31 ? 3.871 -26.344 0.246 1 81.5 31 ASP B C 1
ATOM 1817 O O . ASP B 1 31 ? 2.719 -26.219 -0.173 1 81.5 31 ASP B O 1
ATOM 1821 N N . GLY B 1 32 ? 4.695 -25.375 0.127 1 76.69 32 GLY B N 1
ATOM 1822 C CA . GLY B 1 32 ? 4.355 -24.078 -0.468 1 76.69 32 GLY B CA 1
ATOM 1823 C C . GLY B 1 32 ? 3.375 -23.281 0.364 1 76.69 32 GLY B C 1
ATOM 1824 O O . GLY B 1 32 ? 3.547 -22.078 0.544 1 76.69 32 GLY B O 1
ATOM 1825 N N . PHE B 1 33 ? 2.324 -24.016 0.856 1 75.06 33 PHE B N 1
ATOM 1826 C CA . PHE B 1 33 ? 1.265 -23.359 1.611 1 75.06 33 PHE B CA 1
ATOM 1827 C C . PHE B 1 33 ? 1.8 -22.812 2.928 1 75.06 33 PHE B C 1
ATOM 1829 O O . PHE B 1 33 ? 1.496 -21.672 3.303 1 75.06 33 PHE B O 1
ATOM 1836 N N . THR B 1 34 ? 2.598 -23.547 3.592 1 79.75 34 THR B N 1
ATOM 1837 C CA . THR B 1 34 ? 3.166 -23.125 4.867 1 79.75 34 THR B CA 1
ATOM 1838 C C . THR B 1 34 ? 4.09 -21.922 4.68 1 79.75 34 THR B C 1
ATOM 1840 O O . THR B 1 34 ? 4.062 -20.984 5.473 1 79.75 34 THR B O 1
ATOM 1843 N N . GLY B 1 35 ? 4.867 -21.922 3.592 1 83 35 GLY B N 1
ATOM 1844 C CA . GLY B 1 35 ? 5.75 -20.797 3.307 1 83 35 GLY B CA 1
ATOM 1845 C C . GLY B 1 35 ? 5.004 -19.5 3.045 1 83 35 GLY B C 1
ATOM 1846 O O . GLY B 1 35 ? 5.379 -18.453 3.564 1 83 35 GLY B O 1
ATOM 1847 N N . PHE B 1 36 ? 3.926 -19.672 2.355 1 77.88 36 PHE B N 1
ATOM 1848 C CA . PHE B 1 36 ? 3.123 -18.484 2.033 1 77.88 36 PHE B CA 1
ATOM 1849 C C . PHE B 1 36 ? 2.432 -17.953 3.277 1 77.88 36 PHE B C 1
ATOM 1851 O O . PHE B 1 36 ? 2.406 -16.734 3.504 1 77.88 36 PHE B O 1
ATOM 1858 N N . ALA B 1 37 ? 1.938 -18.875 4.098 1 77.94 37 ALA B N 1
ATOM 1859 C CA . ALA B 1 37 ? 1.255 -18.469 5.324 1 77.94 37 ALA B CA 1
ATOM 1860 C C . ALA B 1 37 ? 2.213 -17.766 6.281 1 77.94 37 ALA B C 1
ATOM 1862 O O . ALA B 1 37 ? 1.851 -16.766 6.918 1 77.94 37 ALA B O 1
ATOM 1863 N N . LEU B 1 38 ? 3.359 -18.266 6.348 1 84.06 38 LEU B N 1
ATOM 1864 C CA . LEU B 1 38 ? 4.383 -17.656 7.184 1 84.06 38 LEU B CA 1
ATOM 1865 C C . LEU B 1 38 ? 4.715 -16.25 6.684 1 84.06 38 LEU B C 1
ATOM 1867 O O . LEU B 1 38 ? 4.824 -15.312 7.48 1 84.06 38 LEU B O 1
ATOM 1871 N N . SER B 1 39 ? 4.84 -16.203 5.395 1 86.81 39 SER B N 1
ATOM 1872 C CA . SER B 1 39 ? 5.168 -14.93 4.773 1 86.81 39 SER B CA 1
ATOM 1873 C C . SER B 1 39 ? 4.059 -13.906 4.992 1 86.81 39 SER B C 1
ATOM 1875 O O . SER B 1 39 ? 4.328 -12.727 5.203 1 86.81 39 SER B O 1
ATOM 1877 N N . ALA B 1 40 ? 2.846 -14.328 4.969 1 80.56 40 ALA B N 1
ATOM 1878 C CA . ALA B 1 40 ? 1.708 -13.445 5.219 1 80.56 40 ALA B CA 1
ATOM 1879 C C . ALA B 1 40 ? 1.608 -13.078 6.695 1 80.56 40 ALA B C 1
ATOM 1881 O O . ALA B 1 40 ? 1.354 -11.922 7.043 1 80.56 40 ALA B O 1
ATOM 1882 N N . GLY B 1 41 ? 1.855 -14.039 7.562 1 83.75 41 GLY B N 1
ATOM 1883 C CA . GLY B 1 41 ? 1.745 -13.844 9 1 83.75 41 GLY B CA 1
ATOM 1884 C C . GLY B 1 41 ? 2.781 -12.883 9.555 1 83.75 41 GLY B C 1
ATOM 1885 O O . GLY B 1 41 ? 2.492 -12.109 10.469 1 83.75 41 GLY B O 1
ATOM 1886 N N . ILE B 1 42 ? 3.93 -12.883 8.953 1 88.25 42 ILE B N 1
ATOM 1887 C CA . ILE B 1 42 ? 5.039 -12.086 9.477 1 88.25 42 ILE B CA 1
ATOM 1888 C C . ILE B 1 42 ? 4.781 -10.609 9.203 1 88.25 42 ILE B C 1
ATOM 1890 O O . ILE B 1 42 ? 5.449 -9.742 9.773 1 88.25 42 ILE B O 1
ATOM 1894 N N . GLU B 1 43 ? 3.844 -10.305 8.398 1 83.5 43 GLU B N 1
ATOM 1895 C CA . GLU B 1 43 ? 3.484 -8.922 8.109 1 83.5 43 GLU B CA 1
ATOM 1896 C C . GLU B 1 43 ? 2.875 -8.242 9.336 1 83.5 43 GLU B C 1
ATOM 1898 O O . GLU B 1 43 ? 2.961 -7.02 9.477 1 83.5 43 GLU B O 1
ATOM 1903 N N . LEU B 1 44 ? 2.242 -9.023 10.172 1 83.25 44 LEU B N 1
ATOM 1904 C CA . LEU B 1 44 ? 1.589 -8.484 11.359 1 83.25 44 LEU B CA 1
ATOM 1905 C C . LEU B 1 44 ? 2.605 -7.836 12.289 1 83.25 44 LEU B C 1
ATOM 1907 O O . LEU B 1 44 ? 2.459 -6.668 12.664 1 83.25 44 LEU B O 1
ATOM 1911 N N . PRO B 1 45 ? 3.619 -8.461 12.594 1 85.62 45 PRO B N 1
ATOM 1912 C CA . PRO B 1 45 ? 4.613 -7.816 13.453 1 85.62 45 PRO B CA 1
ATOM 1913 C C . PRO B 1 45 ? 5.246 -6.586 12.812 1 85.62 45 PRO B C 1
ATOM 1915 O O . PRO B 1 45 ? 5.652 -5.656 13.516 1 85.62 45 PRO B O 1
ATOM 1918 N N . GLY B 1 46 ? 5.402 -6.582 11.484 1 79.62 46 GLY B N 1
ATOM 1919 C CA . GLY B 1 46 ? 5.957 -5.41 10.828 1 79.62 46 GLY B CA 1
ATOM 1920 C C . GLY B 1 46 ? 5.18 -4.137 11.117 1 79.62 46 GLY B C 1
ATOM 1921 O O . GLY B 1 46 ? 5.766 -3.113 11.469 1 79.62 46 GLY B O 1
ATOM 1922 N N . GLY B 1 47 ? 3.889 -4.203 11.086 1 79.44 47 GLY B N 1
ATOM 1923 C CA . GLY B 1 47 ? 3.049 -3.061 11.406 1 79.44 47 GLY B CA 1
ATOM 1924 C C . GLY B 1 47 ? 3.086 -2.686 12.875 1 79.44 47 GLY B C 1
ATOM 1925 O O . GLY B 1 47 ? 3.154 -1.502 13.219 1 79.44 47 GLY B O 1
ATOM 1926 N N . ILE B 1 48 ? 3.156 -3.639 13.664 1 86.06 48 ILE B N 1
ATOM 1927 C CA . ILE B 1 48 ? 3.125 -3.424 15.109 1 86.06 48 ILE B CA 1
ATOM 1928 C C . ILE B 1 48 ? 4.449 -2.82 15.57 1 86.06 48 ILE B C 1
ATOM 1930 O O . ILE B 1 48 ? 4.469 -1.915 16.406 1 86.06 48 ILE B O 1
ATOM 1934 N N . LEU B 1 49 ? 5.52 -3.225 14.969 1 91.81 49 LEU B N 1
ATOM 1935 C CA . LEU B 1 49 ? 6.852 -2.791 15.383 1 91.81 49 LEU B CA 1
ATOM 1936 C C . LEU B 1 49 ? 7.098 -1.34 14.977 1 91.81 49 LEU B C 1
ATOM 1938 O O . LEU B 1 49 ? 8.016 -0.698 15.492 1 91.81 49 LEU B O 1
ATOM 1942 N N . THR B 1 50 ? 6.27 -0.905 14.125 1 89.31 50 THR B N 1
ATOM 1943 C CA . THR B 1 50 ? 6.41 0.493 13.734 1 89.31 50 THR B CA 1
ATOM 1944 C C . THR B 1 50 ? 6.113 1.417 14.914 1 89.31 50 THR B C 1
ATOM 1946 O O . THR B 1 50 ? 6.695 2.498 15.023 1 89.31 50 THR B O 1
ATOM 1949 N N . LEU B 1 51 ? 5.316 0.954 15.852 1 86.81 51 LEU B N 1
ATOM 1950 C CA . LEU B 1 51 ? 4.906 1.768 17 1 86.81 51 LEU B CA 1
ATOM 1951 C C . LEU B 1 51 ? 6.09 2.053 17.906 1 86.81 51 LEU B C 1
ATOM 1953 O O . LEU B 1 51 ? 6.457 3.213 18.125 1 86.81 51 LEU B O 1
ATOM 1957 N N . PRO B 1 52 ? 6.711 1.068 18.375 1 89.88 52 PRO B N 1
ATOM 1958 C CA . PRO B 1 52 ? 7.875 1.354 19.219 1 89.88 52 PRO B CA 1
ATOM 1959 C C . PRO B 1 52 ? 9.031 1.974 18.438 1 89.88 52 PRO B C 1
ATOM 1961 O O . PRO B 1 52 ? 9.789 2.783 18.984 1 89.88 52 PRO B O 1
ATOM 1964 N N . ALA B 1 53 ? 9.242 1.661 17.219 1 91.06 53 ALA B N 1
ATOM 1965 C CA . ALA B 1 53 ? 10.297 2.271 16.406 1 91.06 53 ALA B CA 1
ATOM 1966 C C . ALA B 1 53 ? 10.086 3.777 16.281 1 91.06 53 ALA B C 1
ATOM 1968 O O . ALA B 1 53 ? 11.047 4.551 16.344 1 91.06 53 ALA B O 1
ATOM 1969 N N . ALA B 1 54 ? 8.875 4.133 16.203 1 87.5 54 ALA B N 1
ATOM 1970 C CA . ALA B 1 54 ? 8.539 5.539 16 1 87.5 54 ALA B CA 1
ATOM 1971 C C . ALA B 1 54 ? 8.719 6.332 17.297 1 87.5 54 ALA B C 1
ATOM 1973 O O . ALA B 1 54 ? 8.812 7.559 17.266 1 87.5 54 ALA B O 1
ATOM 1974 N N . LYS B 1 55 ? 8.641 5.664 18.391 1 86.5 55 LYS B N 1
ATOM 1975 C CA . LYS B 1 55 ? 8.875 6.316 19.672 1 86.5 55 LYS B CA 1
ATOM 1976 C C . LYS B 1 55 ? 10.344 6.695 19.844 1 86.5 55 LYS B C 1
ATOM 1978 O O . LYS B 1 55 ? 10.656 7.734 20.422 1 86.5 55 LYS B O 1
ATOM 1983 N N . PHE B 1 56 ? 11.203 5.93 19.156 1 89.56 56 PHE B N 1
ATOM 1984 C CA . PHE B 1 56 ? 12.625 6.105 19.438 1 89.56 56 PHE B CA 1
ATOM 1985 C C . PHE B 1 56 ? 13.344 6.734 18.25 1 89.56 56 PHE B C 1
ATOM 1987 O O . PHE B 1 56 ? 14.398 7.355 18.422 1 89.56 56 PHE B O 1
ATOM 1994 N N . PHE B 1 57 ? 12.773 6.562 17.109 1 91.56 57 PHE B N 1
ATOM 1995 C CA . PHE B 1 57 ? 13.5 7 15.93 1 91.56 57 PHE B CA 1
ATOM 1996 C C . PHE B 1 57 ? 12.641 7.93 15.078 1 91.56 57 PHE B C 1
ATOM 1998 O O . PHE B 1 57 ? 11.406 7.887 15.156 1 91.56 57 PHE B O 1
ATOM 2005 N N . GLY B 1 58 ? 13.289 8.82 14.32 1 89.81 58 GLY B N 1
ATOM 2006 C CA . GLY B 1 58 ? 12.594 9.602 13.305 1 89.81 58 GLY B CA 1
ATOM 2007 C C . GLY B 1 58 ? 12.125 8.773 12.125 1 89.81 58 GLY B C 1
ATOM 2008 O O . GLY B 1 58 ? 12.547 7.625 11.961 1 89.81 58 GLY B O 1
ATOM 2009 N N . ARG B 1 59 ? 11.266 9.352 11.398 1 91.12 59 ARG B N 1
ATOM 2010 C CA . ARG B 1 59 ? 10.695 8.641 10.258 1 91.12 59 ARG B CA 1
ATOM 2011 C C . ARG B 1 59 ? 11.758 8.383 9.188 1 91.12 59 ARG B C 1
ATOM 2013 O O . ARG B 1 59 ? 11.812 7.297 8.609 1 91.12 59 ARG B O 1
ATOM 2020 N N . LYS B 1 60 ? 12.539 9.391 8.992 1 94.31 60 LYS B N 1
ATOM 2021 C CA . LYS B 1 60 ? 13.617 9.242 8.016 1 94.31 60 LYS B CA 1
ATOM 2022 C C . LYS B 1 60 ? 14.555 8.102 8.406 1 94.31 60 LYS B C 1
ATOM 2024 O O . LYS B 1 60 ? 14.953 7.309 7.555 1 94.31 60 LYS B O 1
ATOM 2029 N N . THR B 1 61 ? 14.828 8.047 9.641 1 96.19 61 THR B N 1
ATOM 2030 C CA . THR B 1 61 ? 15.742 7.031 10.156 1 96.19 61 THR B CA 1
ATOM 2031 C C . THR B 1 61 ? 15.148 5.637 9.992 1 96.19 61 THR B C 1
ATOM 2033 O O . THR B 1 61 ? 15.852 4.699 9.602 1 96.19 61 THR B O 1
ATOM 2036 N N . ILE B 1 62 ? 13.914 5.508 10.266 1 96.12 62 ILE B N 1
ATOM 2037 C CA . ILE B 1 62 ? 13.258 4.215 10.109 1 96.12 62 ILE B CA 1
ATOM 2038 C C . ILE B 1 62 ? 13.281 3.795 8.641 1 96.12 62 ILE B C 1
ATOM 2040 O O . ILE B 1 62 ? 13.664 2.666 8.32 1 96.12 62 ILE B O 1
ATOM 2044 N N . VAL B 1 63 ? 13.016 4.715 7.762 1 97.38 63 VAL B N 1
ATOM 2045 C CA . VAL B 1 63 ? 12.883 4.391 6.344 1 97.38 63 VAL B CA 1
ATOM 2046 C C . VAL B 1 63 ? 14.234 3.955 5.785 1 97.38 63 VAL B C 1
ATOM 2048 O O . VAL B 1 63 ? 14.359 2.861 5.23 1 97.38 63 VAL B O 1
ATOM 2051 N N . TRP B 1 64 ? 15.266 4.762 5.98 1 98.25 64 TRP B N 1
ATOM 2052 C CA . TRP B 1 64 ? 16.531 4.406 5.359 1 98.25 64 TRP B CA 1
ATOM 2053 C C . TRP B 1 64 ? 17.141 3.172 6.02 1 98.25 64 TRP B C 1
ATOM 2055 O O . TRP B 1 64 ? 17.703 2.311 5.344 1 98.25 64 TRP B O 1
ATOM 2065 N N . SER B 1 65 ? 17.062 3.025 7.34 1 98.44 65 SER B N 1
ATOM 2066 C CA . SER B 1 65 ? 17.688 1.908 8.039 1 98.44 65 SER B CA 1
ATOM 2067 C C . SER B 1 65 ? 17 0.59 7.703 1 98.44 65 SER B C 1
ATOM 2069 O O . SER B 1 65 ? 17.656 -0.425 7.48 1 98.44 65 SER B O 1
ATOM 2071 N N . MET B 1 66 ? 15.656 0.584 7.66 1 98.38 66 MET B N 1
ATOM 2072 C CA . MET B 1 66 ? 14.93 -0.652 7.391 1 98.38 66 MET B CA 1
ATOM 2073 C C . MET B 1 66 ? 15.125 -1.098 5.945 1 98.38 66 MET B C 1
ATOM 2075 O O . MET B 1 66 ? 15.148 -2.295 5.66 1 98.38 66 MET B O 1
ATOM 2079 N N . LEU B 1 67 ? 15.25 -0.082 5.039 1 98.81 67 LEU B N 1
ATOM 2080 C CA . LEU B 1 67 ? 15.555 -0.429 3.654 1 98.81 67 LEU B CA 1
ATOM 2081 C C . LEU B 1 67 ? 16.922 -1.104 3.557 1 98.81 67 LEU B C 1
ATOM 2083 O O . LEU B 1 67 ? 17.062 -2.123 2.879 1 98.81 67 LEU B O 1
ATOM 2087 N N . CYS B 1 68 ? 17.875 -0.598 4.254 1 98.81 68 CYS B N 1
ATOM 2088 C CA . CYS B 1 68 ? 19.203 -1.193 4.246 1 98.81 68 CYS B CA 1
ATOM 2089 C C . CYS B 1 68 ? 19.188 -2.568 4.902 1 98.81 68 CYS B C 1
ATOM 2091 O O . CYS B 1 68 ? 19.812 -3.508 4.398 1 98.81 68 CYS B O 1
ATOM 2093 N N . LEU B 1 69 ? 18.5 -2.686 5.969 1 98.75 69 LEU B N 1
ATOM 2094 C CA . LEU B 1 69 ? 18.453 -3.951 6.695 1 98.75 69 LEU B CA 1
ATOM 2095 C C . LEU B 1 69 ? 17.734 -5.02 5.883 1 98.75 69 LEU B C 1
ATOM 2097 O O . LEU B 1 69 ? 18.141 -6.18 5.875 1 98.75 69 LEU B O 1
ATOM 2101 N N . GLN B 1 70 ? 16.578 -4.621 5.23 1 98.5 70 GLN B N 1
ATOM 2102 C CA . GLN B 1 70 ? 15.922 -5.625 4.402 1 98.5 70 GLN B CA 1
ATOM 2103 C C . GLN B 1 70 ? 16.844 -6.113 3.289 1 98.5 70 GLN B C 1
ATOM 2105 O O . GLN B 1 70 ? 16.891 -7.309 2.992 1 98.5 70 GLN B O 1
ATOM 2110 N N . GLY B 1 71 ? 17.641 -5.168 2.697 1 98.69 71 GLY B N 1
ATOM 2111 C CA . GLY B 1 71 ? 18.609 -5.559 1.694 1 98.69 71 GLY B CA 1
ATOM 2112 C C . GLY B 1 71 ? 19.672 -6.496 2.232 1 98.69 71 GLY B C 1
ATOM 2113 O O . GLY B 1 71 ? 20.016 -7.496 1.596 1 98.69 71 GLY B O 1
ATOM 2114 N N . LEU B 1 72 ? 20.172 -6.199 3.387 1 98.56 72 LEU B N 1
ATOM 2115 C CA . LEU B 1 72 ? 21.234 -6.996 3.992 1 98.56 72 LEU B CA 1
ATOM 2116 C C . LEU B 1 72 ? 20.75 -8.406 4.305 1 98.56 72 LEU B C 1
ATOM 2118 O O . LEU B 1 72 ? 21.422 -9.383 3.998 1 98.56 72 LEU B O 1
ATOM 2122 N N . PHE B 1 73 ? 19.609 -8.555 4.898 1 98.5 73 PHE B N 1
ATOM 2123 C CA . PHE B 1 73 ? 19.094 -9.852 5.324 1 98.5 73 PHE B CA 1
ATOM 2124 C C . PHE B 1 73 ? 18.766 -10.719 4.117 1 98.5 73 PHE B C 1
ATOM 2126 O O . PHE B 1 73 ? 19.016 -11.922 4.117 1 98.5 73 PHE B O 1
ATOM 2133 N N . ILE B 1 74 ? 18.188 -10.07 3.066 1 97.38 74 ILE B N 1
ATOM 2134 C CA . ILE B 1 74 ? 17.812 -10.867 1.9 1 97.38 74 ILE B CA 1
ATOM 2135 C C . ILE B 1 74 ? 19.062 -11.289 1.138 1 97.38 74 ILE B C 1
ATOM 2137 O O . ILE B 1 74 ? 19.094 -12.344 0.501 1 97.38 74 ILE B O 1
ATOM 2141 N N . ALA B 1 75 ? 20.125 -10.477 1.207 1 96.56 75 ALA B N 1
ATOM 2142 C CA . ALA B 1 75 ? 21.391 -10.805 0.559 1 96.56 75 ALA B CA 1
ATOM 2143 C C . ALA B 1 75 ? 22.047 -12.023 1.209 1 96.56 75 ALA B C 1
ATOM 2145 O O . ALA B 1 75 ? 22.703 -12.82 0.533 1 96.56 75 ALA B O 1
ATOM 2146 N N . LEU B 1 76 ? 21.859 -12.18 2.488 1 96.38 76 LEU B N 1
ATOM 2147 C CA . LEU B 1 76 ? 22.516 -13.242 3.244 1 96.38 76 LEU B CA 1
ATOM 2148 C C . LEU B 1 76 ? 21.734 -14.547 3.15 1 96.38 76 LEU B C 1
ATOM 2150 O O . LEU B 1 76 ? 22.281 -15.625 3.357 1 96.38 76 LEU B O 1
ATOM 2154 N N . TYR B 1 77 ? 20.484 -14.383 2.807 1 93.25 77 TYR B N 1
ATOM 2155 C CA . TYR B 1 77 ? 19.531 -15.484 2.814 1 93.25 77 TYR B CA 1
ATOM 2156 C C . TYR B 1 77 ? 20.062 -16.688 2.055 1 93.25 77 TYR B C 1
ATOM 2158 O O . TYR B 1 77 ? 20.094 -17.797 2.58 1 93.25 77 TYR B O 1
ATOM 2166 N N . PRO B 1 78 ? 20.625 -16.594 0.825 1 89.25 78 PRO B N 1
ATOM 2167 C CA . PRO B 1 78 ? 21 -17.75 0.033 1 89.25 78 PRO B CA 1
ATOM 2168 C C . PRO B 1 78 ? 22.281 -18.406 0.534 1 89.25 78 PRO B C 1
ATOM 2170 O O . PRO B 1 78 ? 22.594 -19.547 0.158 1 89.25 78 PRO B O 1
ATOM 2173 N N . PHE B 1 79 ? 22.984 -17.812 1.453 1 91.62 79 PHE B N 1
ATOM 2174 C CA . PHE B 1 79 ? 24.281 -18.328 1.878 1 91.62 79 PHE B CA 1
ATOM 2175 C C . PHE B 1 79 ? 24.188 -19 3.244 1 91.62 79 PHE B C 1
ATOM 2177 O O . PHE B 1 79 ? 25.172 -19.516 3.762 1 91.62 79 PHE B O 1
ATOM 2184 N N . LEU B 1 80 ? 22.984 -19.016 3.738 1 93.88 80 LEU B N 1
ATOM 2185 C CA . LEU B 1 80 ? 22.828 -19.578 5.074 1 93.88 80 LEU B CA 1
ATOM 2186 C C . LEU B 1 80 ? 22.656 -21.094 5.016 1 93.88 80 LEU B C 1
ATOM 2188 O O . LEU B 1 80 ? 21.891 -21.609 4.207 1 93.88 80 LEU B O 1
ATOM 2192 N N . PRO B 1 81 ? 23.391 -21.844 5.816 1 91.94 81 PRO B N 1
ATOM 2193 C CA . PRO B 1 81 ? 23.484 -23.297 5.703 1 91.94 81 PRO B CA 1
ATOM 2194 C C . PRO B 1 81 ? 22.234 -24.016 6.215 1 91.94 81 PRO B C 1
ATOM 2196 O O . PRO B 1 81 ? 21.906 -25.094 5.73 1 91.94 81 PRO B O 1
ATOM 2199 N N . TYR B 1 82 ? 21.453 -23.484 7.211 1 93.62 82 TYR B N 1
ATOM 2200 C CA . TYR B 1 82 ? 20.297 -24.141 7.793 1 93.62 82 TYR B CA 1
ATOM 2201 C C . TYR B 1 82 ? 19 -23.547 7.234 1 93.62 82 TYR B C 1
ATOM 2203 O O . TYR B 1 82 ? 18.828 -22.328 7.234 1 93.62 82 TYR B O 1
ATOM 2211 N N . PRO B 1 83 ? 18.141 -24.469 6.773 1 91.12 83 PRO B N 1
ATOM 2212 C CA . PRO B 1 83 ? 16.875 -23.984 6.199 1 91.12 83 PRO B CA 1
ATOM 2213 C C . PRO B 1 83 ? 16.094 -23.078 7.156 1 91.12 83 PRO B C 1
ATOM 2215 O O . PRO B 1 83 ? 15.555 -22.047 6.738 1 91.12 83 PRO B O 1
ATOM 2218 N N . TRP B 1 84 ? 16.109 -23.5 8.414 1 92.19 84 TRP B N 1
ATOM 2219 C CA . TRP B 1 84 ? 15.352 -22.703 9.359 1 92.19 84 TRP B CA 1
ATOM 2220 C C . TRP B 1 84 ? 15.969 -21.312 9.523 1 92.19 84 TRP B C 1
ATOM 2222 O O . TRP B 1 84 ? 15.25 -20.328 9.703 1 92.19 84 TRP B O 1
ATOM 2232 N N . LEU B 1 85 ? 17.281 -21.219 9.438 1 95 85 LEU B N 1
ATOM 2233 C CA . LEU B 1 85 ? 17.969 -19.938 9.531 1 95 85 LEU B CA 1
ATOM 2234 C C . LEU B 1 85 ? 17.719 -19.094 8.281 1 95 85 LEU B C 1
ATOM 2236 O O . LEU B 1 85 ? 17.484 -17.891 8.383 1 95 85 LEU B O 1
ATOM 2240 N N . ALA B 1 86 ? 17.719 -19.734 7.18 1 93.88 86 ALA B N 1
ATOM 2241 C CA . ALA B 1 86 ? 17.469 -19.047 5.914 1 93.88 86 ALA B CA 1
ATOM 2242 C C . ALA B 1 86 ? 16.047 -18.484 5.875 1 93.88 86 ALA B C 1
ATOM 2244 O O . ALA B 1 86 ? 15.844 -17.312 5.578 1 93.88 86 ALA B O 1
ATOM 2245 N N . ILE B 1 87 ? 15.156 -19.297 6.281 1 93.75 87 ILE B N 1
ATOM 2246 C CA . ILE B 1 87 ? 13.758 -18.891 6.305 1 93.75 87 ILE B CA 1
ATOM 2247 C C . ILE B 1 87 ? 13.586 -17.719 7.273 1 93.75 87 ILE B C 1
ATOM 2249 O O . ILE B 1 87 ? 12.867 -16.766 6.977 1 93.75 87 ILE B O 1
ATOM 2253 N N . SER B 1 88 ? 14.234 -17.781 8.383 1 95.75 88 SER B N 1
ATOM 2254 C CA . SER B 1 88 ? 14.148 -16.703 9.359 1 95.75 88 SER B CA 1
ATOM 2255 C C . SER B 1 88 ? 14.664 -15.391 8.781 1 95.75 88 SER B C 1
ATOM 2257 O O . SER B 1 88 ? 14.07 -14.328 9 1 95.75 88 SER B O 1
ATOM 2259 N N . PHE B 1 89 ? 15.742 -15.406 8.047 1 96.81 89 PHE B N 1
ATOM 2260 C CA . PHE B 1 89 ? 16.312 -14.203 7.449 1 96.81 89 PHE B CA 1
ATOM 2261 C C . PHE B 1 89 ? 15.375 -13.625 6.395 1 96.81 89 PHE B C 1
ATOM 2263 O O . PHE B 1 89 ? 15.242 -12.406 6.277 1 96.81 89 PHE B O 1
ATOM 2270 N N . ASN B 1 90 ? 14.773 -14.523 5.648 1 95.06 90 ASN B N 1
ATOM 2271 C CA . ASN B 1 90 ? 13.773 -14.102 4.672 1 95.06 90 ASN B CA 1
ATOM 2272 C C . ASN B 1 90 ? 12.602 -13.398 5.34 1 95.06 90 ASN B C 1
ATOM 2274 O O . ASN B 1 90 ? 12.234 -12.289 4.949 1 95.06 90 ASN B O 1
ATOM 2278 N N . LEU B 1 91 ? 12.133 -14 6.41 1 95 91 LEU B N 1
ATOM 2279 C CA . LEU B 1 91 ? 10.969 -13.469 7.109 1 95 91 LEU B CA 1
ATOM 2280 C C . LEU B 1 91 ? 11.312 -12.156 7.809 1 95 91 LEU B C 1
ATOM 2282 O O . LEU B 1 91 ? 10.516 -11.219 7.793 1 95 91 LEU B O 1
ATOM 2286 N N . ILE B 1 92 ? 12.469 -12.078 8.359 1 96.81 92 ILE B N 1
ATOM 2287 C CA . ILE B 1 92 ? 12.891 -10.859 9.039 1 96.81 92 ILE B CA 1
ATOM 2288 C C . ILE B 1 92 ? 13.039 -9.734 8.023 1 96.81 92 ILE B C 1
ATOM 2290 O O . ILE B 1 92 ? 12.672 -8.586 8.305 1 96.81 92 ILE B O 1
ATOM 2294 N N . SER B 1 93 ? 13.594 -10.062 6.867 1 97.44 93 SER B N 1
ATOM 2295 C CA . SER B 1 93 ? 13.703 -9.047 5.824 1 97.44 93 SER B CA 1
ATOM 2296 C C . SER B 1 93 ? 12.336 -8.5 5.43 1 97.44 93 SER B C 1
ATOM 2298 O O . SER B 1 93 ? 12.188 -7.305 5.172 1 97.44 93 SER B O 1
ATOM 2300 N N . LYS B 1 94 ? 11.367 -9.352 5.43 1 95 94 LYS B N 1
ATOM 2301 C CA . LYS B 1 94 ? 10 -8.945 5.113 1 95 94 LYS B CA 1
ATOM 2302 C C . LYS B 1 94 ? 9.422 -8.055 6.211 1 95 94 LYS B C 1
ATOM 2304 O O . LYS B 1 94 ? 8.633 -7.156 5.934 1 95 94 LYS B O 1
ATOM 2309 N N . VAL B 1 95 ? 9.781 -8.281 7.438 1 95.5 95 VAL B N 1
ATOM 2310 C CA . VAL B 1 95 ? 9.367 -7.422 8.547 1 95.5 95 VAL B CA 1
ATOM 2311 C C . VAL B 1 95 ? 9.906 -6.008 8.336 1 95.5 95 VAL B C 1
ATOM 2313 O O . VAL B 1 95 ? 9.188 -5.027 8.539 1 95.5 95 VAL B O 1
ATOM 2316 N N . PHE B 1 96 ? 11.156 -5.934 7.887 1 97.62 96 PHE B N 1
ATOM 2317 C CA . PHE B 1 96 ? 11.758 -4.629 7.637 1 97.62 96 PHE B CA 1
ATOM 2318 C C . PHE B 1 96 ? 11.023 -3.906 6.508 1 97.62 96 PHE B C 1
ATOM 2320 O O . PHE B 1 96 ? 10.836 -2.689 6.566 1 97.62 96 PHE B O 1
ATOM 2327 N N . ASN B 1 97 ? 10.602 -4.656 5.539 1 96.94 97 ASN B N 1
ATOM 2328 C CA . ASN B 1 97 ? 9.805 -4.07 4.469 1 96.94 97 ASN B CA 1
ATOM 2329 C C . ASN B 1 97 ? 8.469 -3.543 4.988 1 96.94 97 ASN B C 1
ATOM 2331 O O . ASN B 1 97 ? 8.008 -2.48 4.566 1 96.94 97 ASN B O 1
ATOM 2335 N N . GLY B 1 98 ? 7.906 -4.254 5.902 1 93.56 98 GLY B N 1
ATOM 2336 C CA . GLY B 1 98 ? 6.66 -3.83 6.523 1 93.56 98 GLY B CA 1
ATOM 2337 C C . GLY B 1 98 ? 6.789 -2.531 7.293 1 93.56 98 GLY B C 1
ATOM 2338 O O . GLY B 1 98 ? 5.895 -1.686 7.254 1 93.56 98 GLY B O 1
ATOM 2339 N N . LEU B 1 99 ? 7.879 -2.395 7.953 1 94.12 99 LEU B N 1
ATOM 2340 C CA . LEU B 1 99 ? 8.133 -1.167 8.703 1 94.12 99 LEU B CA 1
ATOM 2341 C C . LEU B 1 99 ? 8.242 0.027 7.758 1 94.12 99 LEU B C 1
ATOM 2343 O O . LEU B 1 99 ? 7.703 1.099 8.039 1 94.12 99 LEU B O 1
ATOM 2347 N N . VAL B 1 100 ? 8.953 -0.175 6.668 1 95.88 100 VAL B N 1
ATOM 2348 C CA . VAL B 1 100 ? 9.094 0.903 5.695 1 95.88 100 VAL B CA 1
ATOM 2349 C C . VAL B 1 100 ? 7.727 1.226 5.086 1 95.88 100 VAL B C 1
ATOM 2351 O O . VAL B 1 100 ? 7.363 2.395 4.953 1 95.88 100 VAL B O 1
ATOM 2354 N N . TYR B 1 101 ? 6.996 0.233 4.809 1 92.38 101 TYR B N 1
ATOM 2355 C CA . TYR B 1 101 ? 5.68 0.374 4.199 1 92.38 101 TYR B CA 1
ATOM 2356 C C . TYR B 1 101 ? 4.754 1.207 5.082 1 92.38 101 TYR B C 1
ATOM 2358 O O . TYR B 1 101 ? 3.955 2 4.578 1 92.38 101 TYR B O 1
ATOM 2366 N N . SER B 1 102 ? 4.887 1.007 6.328 1 90.19 102 SER B N 1
ATOM 2367 C CA . SER B 1 102 ? 4.008 1.688 7.273 1 90.19 102 SER B CA 1
ATOM 2368 C C . SER B 1 102 ? 4.496 3.105 7.559 1 90.19 102 SER B C 1
ATOM 2370 O O . SER B 1 102 ? 3.699 3.988 7.883 1 90.19 102 SER B O 1
ATOM 2372 N N . THR B 1 103 ? 5.758 3.332 7.383 1 92.75 103 THR B N 1
ATOM 2373 C CA . THR B 1 103 ? 6.34 4.602 7.805 1 92.75 103 THR B CA 1
ATOM 2374 C C . THR B 1 103 ? 6.488 5.551 6.621 1 92.75 103 THR B C 1
ATOM 2376 O O . THR B 1 103 ? 6.328 6.762 6.766 1 92.75 103 THR B O 1
ATOM 2379 N N . HIS B 1 104 ? 6.68 5.02 5.453 1 95.06 104 HIS B N 1
ATOM 2380 C CA . HIS B 1 104 ? 7.031 5.832 4.293 1 95.06 104 HIS B CA 1
ATOM 2381 C C . HIS B 1 104 ? 5.883 6.762 3.904 1 95.06 104 HIS B C 1
ATOM 2383 O O . HIS B 1 104 ? 6.105 7.934 3.602 1 95.06 104 HIS B O 1
ATOM 2389 N N . PRO B 1 105 ? 4.66 6.32 3.926 1 91.62 105 PRO B N 1
ATOM 2390 C CA . PRO B 1 105 ? 3.568 7.234 3.58 1 91.62 105 PRO B CA 1
ATOM 2391 C C . PRO B 1 105 ? 3.488 8.438 4.512 1 91.62 105 PRO B C 1
ATOM 2393 O O . PRO B 1 105 ? 3.148 9.539 4.074 1 91.62 105 PRO B O 1
ATOM 2396 N N . LEU B 1 106 ? 3.809 8.203 5.719 1 88.81 106 LEU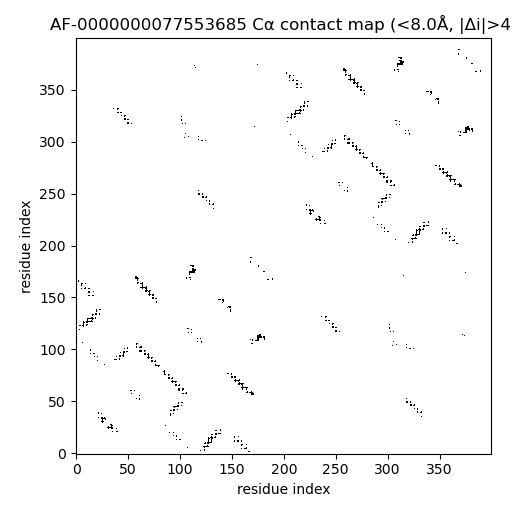 B N 1
ATOM 2397 C CA . LEU B 1 106 ? 3.801 9.305 6.68 1 88.81 106 LEU B CA 1
ATOM 2398 C C . LEU B 1 106 ? 4.922 10.297 6.383 1 88.81 106 LEU B C 1
ATOM 2400 O O . LEU B 1 106 ? 4.707 11.508 6.41 1 88.81 106 LEU B O 1
ATOM 2404 N N . LEU B 1 107 ? 6.027 9.742 6.121 1 91.38 107 LEU B N 1
ATOM 2405 C CA . LEU B 1 107 ? 7.152 10.594 5.75 1 91.38 107 LEU B CA 1
ATOM 2406 C C . LEU B 1 107 ? 6.832 11.414 4.504 1 91.38 107 LEU B C 1
ATOM 2408 O O . LEU B 1 107 ? 7.062 12.625 4.469 1 91.38 107 LEU B O 1
ATOM 2412 N N . LEU B 1 108 ? 6.25 10.766 3.568 1 91.56 108 LEU B N 1
ATOM 2413 C CA . LEU B 1 108 ? 5.941 11.383 2.281 1 91.56 108 LEU B CA 1
ATOM 2414 C C . LEU B 1 108 ? 4.887 12.477 2.439 1 91.56 108 LEU B C 1
ATOM 2416 O O . LEU B 1 108 ? 5.066 13.594 1.945 1 91.56 108 LEU B O 1
ATOM 2420 N N . THR B 1 109 ? 3.824 12.242 3.162 1 86.69 109 THR B N 1
ATOM 2421 C CA . THR B 1 109 ? 2.729 13.195 3.27 1 86.69 109 THR B CA 1
ATOM 2422 C C . THR B 1 109 ? 3.141 14.406 4.109 1 86.69 109 THR B C 1
ATOM 2424 O O . THR B 1 109 ? 2.633 15.508 3.912 1 86.69 109 THR B O 1
ATOM 2427 N N . GLU B 1 110 ? 4.062 14.242 4.977 1 84.19 110 GLU B N 1
ATOM 2428 C CA . GLU B 1 110 ? 4.496 15.32 5.863 1 84.19 110 GLU B CA 1
ATOM 2429 C C . GLU B 1 110 ? 5.52 16.219 5.18 1 84.19 110 GLU B C 1
ATOM 2431 O O . GLU B 1 110 ? 5.801 17.328 5.656 1 84.19 110 GLU B O 1
ATOM 2436 N N . MET B 1 111 ? 6.027 15.742 4.09 1 87 111 MET B N 1
ATOM 2437 C CA . MET B 1 111 ? 7.008 16.578 3.396 1 87 111 MET B CA 1
ATOM 2438 C C . MET B 1 111 ? 6.355 17.344 2.248 1 87 111 MET B C 1
ATOM 2440 O O . MET B 1 111 ? 6.98 18.219 1.653 1 87 111 MET B O 1
ATOM 2444 N N . ILE B 1 112 ? 5.125 17.078 2.008 1 84.75 112 ILE B N 1
ATOM 2445 C CA . ILE B 1 112 ? 4.414 17.672 0.882 1 84.75 112 ILE B CA 1
ATOM 2446 C C . ILE B 1 112 ? 3.42 18.719 1.392 1 84.75 112 ILE B C 1
ATOM 2448 O O . ILE B 1 112 ? 2.67 18.469 2.336 1 84.75 112 ILE B O 1
ATOM 2452 N N . PRO B 1 113 ? 3.484 19.844 0.786 1 81.5 113 PRO B N 1
ATOM 2453 C CA . PRO B 1 113 ? 2.494 20.859 1.18 1 81.5 113 PRO B CA 1
ATOM 2454 C C . PRO B 1 113 ? 1.058 20.375 0.977 1 81.5 113 PRO B C 1
ATOM 2456 O O . PRO B 1 113 ? 0.775 19.641 0.027 1 81.5 113 PRO B O 1
ATOM 2459 N N . THR B 1 114 ? 0.182 20.844 1.767 1 74.19 114 THR B N 1
ATOM 2460 C CA . THR B 1 114 ? -1.207 20.391 1.809 1 74.19 114 THR B CA 1
ATOM 2461 C C . THR B 1 114 ? -1.869 20.562 0.444 1 74.19 114 THR B C 1
ATOM 2463 O O . THR B 1 114 ? -2.594 19.672 -0.013 1 74.19 114 THR B O 1
ATOM 2466 N N . GLY B 1 115 ? -1.63 21.672 -0.289 1 75.06 115 GLY B N 1
ATOM 2467 C CA . GLY B 1 115 ? -2.285 21.969 -1.554 1 75.06 115 GLY B CA 1
ATOM 2468 C C . GLY B 1 115 ? -1.847 21.047 -2.68 1 75.06 115 GLY B C 1
ATOM 2469 O O . GLY B 1 115 ? -2.551 20.906 -3.682 1 75.06 115 GLY B O 1
ATOM 2470 N N . MET B 1 116 ? -0.756 20.297 -2.482 1 83.94 116 MET B N 1
ATOM 2471 C CA . MET B 1 116 ? -0.197 19.453 -3.539 1 83.94 116 MET B CA 1
ATOM 2472 C C . MET B 1 116 ? -0.112 18 -3.094 1 83.94 116 MET B C 1
ATOM 2474 O O . MET B 1 116 ? 0.428 17.156 -3.811 1 83.94 116 MET B O 1
ATOM 2478 N N . ARG B 1 117 ? -0.694 17.656 -1.99 1 82.62 117 ARG B N 1
ATOM 2479 C CA . ARG B 1 117 ? -0.487 16.359 -1.366 1 82.62 117 ARG B CA 1
ATOM 2480 C C . ARG B 1 117 ? -1.068 15.234 -2.227 1 82.62 117 ARG B C 1
ATOM 2482 O O . ARG B 1 117 ? -0.433 14.195 -2.416 1 82.62 117 ARG B O 1
ATOM 2489 N N . THR B 1 118 ? -2.205 15.5 -2.727 1 80.38 118 THR B N 1
ATOM 2490 C CA . THR B 1 118 ? -2.844 14.461 -3.523 1 80.38 118 THR B CA 1
ATOM 2491 C C . THR B 1 118 ? -2.043 14.18 -4.793 1 80.38 118 THR B C 1
ATOM 2493 O O . THR B 1 118 ? -1.771 13.023 -5.121 1 80.38 118 THR B O 1
ATOM 2496 N N . ALA B 1 119 ? -1.654 15.172 -5.449 1 83.88 119 ALA B N 1
ATOM 2497 C CA . ALA B 1 119 ? -0.932 15.047 -6.715 1 83.88 119 ALA B CA 1
ATOM 2498 C C . ALA B 1 119 ? 0.436 14.406 -6.504 1 83.88 119 ALA B C 1
ATOM 2500 O O . ALA B 1 119 ? 0.799 13.461 -7.211 1 83.88 119 ALA B O 1
ATOM 2501 N N . MET B 1 120 ? 1.114 14.922 -5.559 1 86.94 120 MET B N 1
ATOM 2502 C CA . MET B 1 120 ? 2.477 14.445 -5.34 1 86.94 120 MET B CA 1
ATOM 2503 C C . MET B 1 120 ? 2.475 13.016 -4.797 1 86.94 120 MET B C 1
ATOM 2505 O O . MET B 1 120 ? 3.316 12.203 -5.18 1 86.94 120 MET B O 1
ATOM 2509 N N . TYR B 1 121 ? 1.534 12.75 -3.906 1 88.31 121 TYR B N 1
ATOM 2510 C CA . TYR B 1 121 ? 1.421 11.398 -3.371 1 88.31 121 TYR B CA 1
ATOM 2511 C C . TYR B 1 121 ? 1.115 10.398 -4.477 1 88.31 121 TYR B C 1
ATOM 2513 O O . TYR B 1 121 ? 1.728 9.328 -4.543 1 88.31 121 TYR B O 1
ATOM 2521 N N . SER B 1 122 ? 0.244 10.734 -5.359 1 83.5 122 SER B N 1
ATOM 2522 C CA . SER B 1 122 ? -0.119 9.844 -6.465 1 83.5 122 SER B CA 1
ATOM 2523 C C . SER B 1 122 ? 1.055 9.641 -7.414 1 83.5 122 SER B C 1
ATOM 2525 O O . SER B 1 122 ? 1.303 8.516 -7.867 1 83.5 122 SER B O 1
ATOM 2527 N N . LEU B 1 123 ? 1.717 10.68 -7.707 1 86.88 123 LEU B N 1
ATOM 2528 C CA . LEU B 1 123 ? 2.852 10.609 -8.625 1 86.88 123 LEU B CA 1
ATOM 2529 C C . LEU B 1 123 ? 3.951 9.719 -8.055 1 86.88 123 LEU B C 1
ATOM 2531 O O . LEU B 1 123 ? 4.555 8.93 -8.789 1 86.88 123 LEU B O 1
ATOM 2535 N N . VAL B 1 124 ? 4.18 9.852 -6.773 1 91.81 124 VAL B N 1
ATOM 2536 C CA . VAL B 1 124 ? 5.234 9.094 -6.109 1 91.81 124 VAL B CA 1
ATOM 2537 C C . VAL B 1 124 ? 4.863 7.609 -6.074 1 91.81 124 VAL B C 1
ATOM 2539 O O . VAL B 1 124 ? 5.742 6.742 -6.055 1 91.81 124 VAL B O 1
ATOM 2542 N N . ASN B 1 125 ? 3.566 7.277 -6.125 1 89.44 125 ASN B N 1
ATOM 2543 C CA . ASN B 1 125 ? 3.127 5.891 -6.012 1 89.44 125 ASN B CA 1
ATOM 2544 C C . ASN B 1 125 ? 3.125 5.191 -7.367 1 89.44 125 ASN B C 1
ATOM 2546 O O . ASN B 1 125 ? 3.029 3.965 -7.441 1 89.44 125 ASN B O 1
ATOM 2550 N N . ILE B 1 126 ? 3.324 5.879 -8.508 1 85.5 126 ILE B N 1
ATOM 2551 C CA . ILE B 1 126 ? 3.268 5.32 -9.852 1 85.5 126 ILE B CA 1
ATOM 2552 C C . ILE B 1 126 ? 4.371 4.277 -10.023 1 85.5 126 ILE B C 1
ATOM 2554 O O . ILE B 1 126 ? 4.121 3.178 -10.523 1 85.5 126 ILE B O 1
ATOM 2558 N N . PRO B 1 127 ? 5.555 4.523 -9.625 1 91.44 127 PRO B N 1
ATOM 2559 C CA . PRO B 1 127 ? 6.621 3.547 -9.852 1 91.44 127 PRO B CA 1
ATOM 2560 C C . PRO B 1 127 ? 6.355 2.215 -9.148 1 91.44 127 PRO B C 1
ATOM 2562 O O . PRO B 1 127 ? 6.957 1.196 -9.508 1 91.44 127 PRO B O 1
ATOM 2565 N N . GLN B 1 128 ? 5.516 2.285 -8.125 1 89.81 128 GLN B N 1
ATOM 2566 C CA . GLN B 1 128 ? 5.199 1.04 -7.43 1 89.81 128 GLN B CA 1
ATOM 2567 C C . GLN B 1 128 ? 4.652 -0.005 -8.398 1 89.81 128 GLN B C 1
ATOM 2569 O O . GLN B 1 128 ? 4.93 -1.198 -8.25 1 89.81 128 GLN B O 1
ATOM 2574 N N . SER B 1 129 ? 3.973 0.415 -9.469 1 84.06 129 SER B N 1
ATOM 2575 C CA . SER B 1 129 ? 3.398 -0.49 -10.453 1 84.06 129 SER B CA 1
ATOM 2576 C C . SER B 1 129 ? 4.488 -1.226 -11.227 1 84.06 129 SER B C 1
ATOM 2578 O O . SER B 1 129 ? 4.328 -2.4 -11.57 1 84.06 129 SER B O 1
ATOM 2580 N N . PHE B 1 130 ? 5.484 -0.611 -11.453 1 88.81 130 PHE B N 1
ATOM 2581 C CA . PHE B 1 130 ? 6.598 -1.241 -12.148 1 88.81 130 PHE B CA 1
ATOM 2582 C C . PHE B 1 130 ? 7.266 -2.289 -11.266 1 88.81 130 PHE B C 1
ATOM 2584 O O . PHE B 1 130 ? 7.758 -3.305 -11.766 1 88.81 130 PHE B O 1
ATOM 2591 N N . GLY B 1 131 ? 7.328 -2.01 -9.969 1 89.88 131 GLY B N 1
ATOM 2592 C CA . GLY B 1 131 ? 7.836 -3.014 -9.047 1 89.88 131 GLY B CA 1
ATOM 2593 C C . GLY B 1 131 ? 6.996 -4.277 -9.023 1 89.88 131 GLY B C 1
ATOM 2594 O O . GLY B 1 131 ? 7.531 -5.387 -9.055 1 89.88 131 GLY B O 1
ATOM 2595 N N . ILE B 1 132 ? 5.746 -4.062 -9.039 1 83.12 132 ILE B N 1
ATOM 2596 C CA . ILE B 1 132 ? 4.809 -5.176 -9 1 83.12 132 ILE B CA 1
ATOM 2597 C C . ILE B 1 132 ? 4.922 -5.996 -10.281 1 83.12 132 ILE B C 1
ATOM 2599 O O . ILE B 1 132 ? 5 -7.227 -10.234 1 83.12 132 ILE B O 1
ATOM 2603 N N . ILE B 1 133 ? 5.012 -5.344 -11.406 1 82.69 133 ILE B N 1
ATOM 2604 C CA . ILE B 1 133 ? 5.105 -6 -12.703 1 82.69 133 ILE B CA 1
ATOM 2605 C C . ILE B 1 133 ? 6.418 -6.781 -12.797 1 82.69 133 ILE B C 1
ATOM 2607 O O . ILE B 1 133 ? 6.453 -7.879 -13.352 1 82.69 133 ILE B O 1
ATOM 2611 N N . ALA B 1 134 ? 7.426 -6.301 -12.273 1 88 134 ALA B N 1
ATOM 2612 C CA . ALA B 1 134 ? 8.758 -6.898 -12.375 1 88 134 ALA B CA 1
ATOM 2613 C C . ALA B 1 134 ? 8.883 -8.109 -11.453 1 88 134 ALA B C 1
ATOM 2615 O O . ALA B 1 134 ? 9.742 -8.969 -11.664 1 88 134 ALA B O 1
ATOM 2616 N N . ALA B 1 135 ? 8.078 -8.18 -10.438 1 87.56 135 ALA B N 1
ATOM 2617 C CA . ALA B 1 135 ? 8.25 -9.141 -9.352 1 87.56 135 ALA B CA 1
ATOM 2618 C C . ALA B 1 135 ? 8.234 -10.57 -9.875 1 87.56 135 ALA B C 1
ATOM 2620 O O . ALA B 1 135 ? 9.125 -11.359 -9.578 1 87.56 135 ALA B O 1
ATOM 2621 N N . PRO B 1 136 ? 7.277 -10.922 -10.75 1 80.31 136 PRO B N 1
ATOM 2622 C CA . PRO B 1 136 ? 7.273 -12.305 -11.242 1 80.31 136 PRO B CA 1
ATOM 2623 C C . PRO B 1 136 ? 8.484 -12.625 -12.109 1 80.31 136 PRO B C 1
ATOM 2625 O O . PRO B 1 136 ? 8.953 -13.766 -12.133 1 80.31 136 PRO B O 1
ATOM 2628 N N . TYR B 1 137 ? 8.93 -11.648 -12.812 1 83.12 137 TYR B N 1
ATOM 2629 C CA . TYR B 1 137 ? 10.109 -11.852 -13.648 1 83.12 137 TYR B CA 1
ATOM 2630 C C . TYR B 1 137 ? 11.352 -12.086 -12.789 1 83.12 137 TYR B C 1
ATOM 2632 O O . TYR B 1 137 ? 12.219 -12.883 -13.148 1 83.12 137 TYR B O 1
ATOM 2640 N N . LEU B 1 138 ? 11.391 -11.398 -11.695 1 85.69 138 LEU B N 1
ATOM 2641 C CA . LEU B 1 138 ? 12.516 -11.617 -10.789 1 85.69 138 LEU B CA 1
ATOM 2642 C C . LEU B 1 138 ? 12.453 -13.008 -10.18 1 85.69 138 LEU B C 1
ATOM 2644 O O . LEU B 1 138 ? 13.484 -13.664 -10.008 1 85.69 138 LEU B O 1
ATOM 2648 N N . LYS B 1 139 ? 11.281 -13.375 -9.805 1 80.81 139 LYS B N 1
ATOM 2649 C CA . LYS B 1 139 ? 11.133 -14.719 -9.266 1 80.81 139 LYS B CA 1
ATOM 2650 C C . LYS B 1 139 ? 11.602 -15.773 -10.258 1 80.81 139 LYS B C 1
ATOM 2652 O O . LYS B 1 139 ? 12.227 -16.766 -9.875 1 80.81 139 LYS B O 1
ATOM 2657 N N . TYR B 1 140 ? 11.359 -15.547 -11.539 1 76.31 140 TYR B N 1
ATOM 2658 C CA . TYR B 1 140 ? 11.703 -16.516 -12.57 1 76.31 140 TYR B CA 1
ATOM 2659 C C . TYR B 1 140 ? 13.203 -16.531 -12.828 1 76.31 140 TYR B C 1
ATOM 2661 O O . TYR B 1 140 ? 13.742 -17.516 -13.359 1 76.31 140 TYR B O 1
ATOM 2669 N N . LEU B 1 141 ? 13.766 -15.445 -12.578 1 69.19 141 LEU B N 1
ATOM 2670 C CA . LEU B 1 141 ? 15.219 -15.438 -12.719 1 69.19 141 LEU B CA 1
ATOM 2671 C C . LEU B 1 141 ? 15.867 -16.422 -11.766 1 69.19 141 LEU B C 1
ATOM 2673 O O . LEU B 1 141 ? 17.047 -16.75 -11.898 1 69.19 141 LEU B O 1
ATOM 2677 N N . GLN B 1 142 ? 15.117 -16.875 -10.875 1 60.09 142 GLN B N 1
ATOM 2678 C CA . GLN B 1 142 ? 15.641 -17.875 -9.953 1 60.09 142 GLN B CA 1
ATOM 2679 C C . GLN B 1 142 ? 15.984 -19.172 -10.695 1 60.09 142 GLN B C 1
ATOM 2681 O O . GLN B 1 142 ? 16.844 -19.922 -10.25 1 60.09 142 GLN B O 1
ATOM 2686 N N . PHE B 1 143 ? 15.453 -19.406 -11.766 1 55.38 143 PHE B N 1
ATOM 2687 C CA . PHE B 1 143 ? 15.695 -20.641 -12.516 1 55.38 143 PHE B CA 1
ATOM 2688 C C . PHE B 1 143 ? 17.047 -20.594 -13.219 1 55.38 143 PHE B C 1
ATOM 2690 O O . PHE B 1 143 ? 17.641 -21.625 -13.523 1 55.38 143 PHE B O 1
ATOM 2697 N N . GLY B 1 144 ? 17.578 -19.5 -13.305 1 52.22 144 GLY B N 1
ATOM 2698 C CA . GLY B 1 144 ? 18.953 -19.469 -13.797 1 52.22 144 GLY B CA 1
ATOM 2699 C C . GLY B 1 144 ? 19.984 -19.453 -12.68 1 52.22 144 GLY B C 1
ATOM 2700 O O . GLY B 1 144 ? 20.109 -20.438 -11.938 1 52.22 144 GLY B O 1
ATOM 2701 N N . THR B 1 145 ? 20.453 -18.312 -12.383 1 60 145 THR B N 1
ATOM 2702 C CA . THR B 1 145 ? 21.375 -18.172 -11.266 1 60 145 THR B CA 1
ATOM 2703 C C . THR B 1 145 ? 20.609 -17.938 -9.961 1 60 145 THR B C 1
ATOM 2705 O O . THR B 1 145 ? 19.781 -17.031 -9.875 1 60 145 THR B O 1
ATOM 2708 N N . THR B 1 146 ? 20.734 -18.844 -9.023 1 67.69 146 THR B N 1
ATOM 2709 C CA . THR B 1 146 ? 19.969 -19.031 -7.793 1 67.69 146 THR B CA 1
ATOM 2710 C C . THR B 1 146 ? 20.016 -17.781 -6.93 1 67.69 146 THR B C 1
ATOM 2712 O O . THR B 1 146 ? 19.078 -17.5 -6.184 1 67.69 146 THR B O 1
ATOM 2715 N N . TYR B 1 147 ? 21 -16.906 -7.289 1 86 147 TYR B N 1
ATOM 2716 C CA . TYR B 1 147 ? 21.172 -15.836 -6.32 1 86 147 TYR B CA 1
ATOM 2717 C C . TYR B 1 147 ? 20.828 -14.484 -6.934 1 86 147 TYR B C 1
ATOM 2719 O O . TYR B 1 147 ? 20.812 -13.469 -6.234 1 86 147 TYR B O 1
ATOM 2727 N N . ALA B 1 148 ? 20.516 -14.484 -8.211 1 89.25 148 ALA B N 1
ATOM 2728 C CA . ALA B 1 148 ? 20.328 -13.219 -8.914 1 89.25 148 ALA B CA 1
ATOM 2729 C C . ALA B 1 148 ? 19.156 -12.438 -8.328 1 89.25 148 ALA B C 1
ATOM 2731 O O . ALA B 1 148 ? 19.25 -11.227 -8.133 1 89.25 148 ALA B O 1
ATOM 2732 N N . MET B 1 149 ? 18.109 -13.086 -8.016 1 91.75 149 MET B N 1
ATOM 2733 C CA . MET B 1 149 ? 16.922 -12.438 -7.461 1 91.75 149 MET B CA 1
ATOM 2734 C C . MET B 1 149 ? 17.234 -11.742 -6.145 1 91.75 149 MET B C 1
ATOM 2736 O O . MET B 1 149 ? 16.922 -10.57 -5.965 1 91.75 149 MET B O 1
ATOM 2740 N N . TYR B 1 150 ? 18.031 -12.438 -5.344 1 94 150 TYR B N 1
ATOM 2741 C CA . TYR B 1 150 ? 18.328 -11.93 -4.008 1 94 150 TYR B CA 1
ATOM 2742 C C . TYR B 1 150 ? 19.312 -10.766 -4.07 1 94 150 TYR B C 1
ATOM 2744 O O . TYR B 1 150 ? 19.188 -9.805 -3.311 1 94 150 TYR B O 1
ATOM 2752 N N . ILE B 1 151 ? 20.203 -10.891 -5.012 1 93.88 151 ILE B N 1
ATOM 2753 C CA . ILE B 1 151 ? 21.203 -9.828 -5.168 1 93.88 151 ILE B CA 1
ATOM 2754 C C . ILE B 1 151 ? 20.531 -8.562 -5.695 1 93.88 151 ILE B C 1
ATOM 2756 O O . ILE B 1 151 ? 20.812 -7.461 -5.223 1 93.88 151 ILE B O 1
ATOM 2760 N N . ILE B 1 152 ? 19.656 -8.68 -6.598 1 96.19 152 ILE B N 1
ATOM 2761 C CA . ILE B 1 152 ? 18.953 -7.527 -7.152 1 96.19 152 ILE B CA 1
ATOM 2762 C C . ILE B 1 152 ? 18.109 -6.859 -6.066 1 96.19 152 ILE B C 1
ATOM 2764 O O . ILE B 1 152 ? 18.156 -5.637 -5.91 1 96.19 152 ILE B O 1
ATOM 2768 N N . LEU B 1 153 ? 17.406 -7.68 -5.297 1 97.56 153 LEU B N 1
ATOM 2769 C CA . LEU B 1 153 ? 16.594 -7.141 -4.207 1 97.56 153 LEU B CA 1
ATOM 2770 C C . LEU B 1 153 ? 17.484 -6.434 -3.182 1 97.56 153 LEU B C 1
ATOM 2772 O O . LEU B 1 153 ? 17.125 -5.363 -2.684 1 97.56 153 LEU B O 1
ATOM 2776 N N . ALA B 1 154 ? 18.594 -7.031 -2.936 1 98.31 154 ALA B N 1
ATOM 2777 C CA . ALA B 1 154 ? 19.516 -6.465 -1.953 1 98.31 154 ALA B CA 1
ATOM 2778 C C . ALA B 1 154 ? 20.062 -5.129 -2.434 1 98.31 154 ALA B C 1
ATOM 2780 O O . ALA B 1 154 ? 20.016 -4.133 -1.711 1 98.31 154 ALA B O 1
ATOM 2781 N N . VAL B 1 155 ? 20.531 -5.074 -3.635 1 98.44 155 VAL B N 1
ATOM 2782 C CA . VAL B 1 155 ? 21.172 -3.885 -4.176 1 98.44 155 VAL B CA 1
ATOM 2783 C C . VAL B 1 155 ? 20.156 -2.756 -4.309 1 98.44 155 VAL B C 1
ATOM 2785 O O . VAL B 1 155 ? 20.422 -1.624 -3.895 1 98.44 155 VAL B O 1
ATOM 2788 N N . THR B 1 156 ? 19.016 -3.086 -4.855 1 98.62 156 THR B N 1
ATOM 2789 C CA . THR B 1 156 ? 18 -2.049 -5.023 1 98.62 156 THR B CA 1
ATOM 2790 C C . THR B 1 156 ? 17.547 -1.513 -3.666 1 98.62 156 THR B C 1
ATOM 2792 O O . THR B 1 156 ? 17.328 -0.312 -3.514 1 98.62 156 THR B O 1
ATOM 2795 N N . SER B 1 157 ? 17.453 -2.365 -2.67 1 98.88 157 SER B N 1
ATOM 2796 C CA . SER B 1 157 ? 17.047 -1.956 -1.332 1 98.88 157 SER B CA 1
ATOM 2797 C C . SER B 1 157 ? 18.094 -1.067 -0.677 1 98.88 157 SER B C 1
ATOM 2799 O O . SER B 1 157 ? 17.766 -0.019 -0.116 1 98.88 157 SER B O 1
ATOM 2801 N N . ILE B 1 158 ? 19.344 -1.462 -0.763 1 98.81 158 ILE B N 1
ATOM 2802 C CA . ILE B 1 158 ? 20.438 -0.71 -0.138 1 98.81 158 ILE B CA 1
ATOM 2803 C C . ILE B 1 158 ? 20.578 0.647 -0.822 1 98.81 158 ILE B C 1
ATOM 2805 O O . ILE B 1 158 ? 20.766 1.668 -0.157 1 98.81 158 ILE B O 1
ATOM 2809 N N . VAL B 1 159 ? 20.453 0.679 -2.104 1 98.81 159 VAL B N 1
ATOM 2810 C CA . VAL B 1 159 ? 20.5 1.939 -2.836 1 98.81 159 VAL B CA 1
ATOM 2811 C C . VAL B 1 159 ? 19.359 2.848 -2.391 1 98.81 159 VAL B C 1
ATOM 2813 O O . VAL B 1 159 ? 19.562 4.039 -2.152 1 98.81 159 VAL B O 1
ATOM 2816 N N . ALA B 1 160 ? 18.141 2.305 -2.262 1 98.81 160 ALA B N 1
ATOM 2817 C CA . ALA B 1 160 ? 17 3.09 -1.788 1 98.81 160 ALA B CA 1
ATOM 2818 C C . ALA B 1 160 ? 17.25 3.635 -0.385 1 98.81 160 ALA B C 1
ATOM 2820 O O . ALA B 1 160 ? 16.938 4.789 -0.095 1 98.81 160 ALA B O 1
ATOM 2821 N N . GLY B 1 161 ? 17.828 2.768 0.457 1 98.75 161 GLY B N 1
ATOM 2822 C CA . GLY B 1 161 ? 18.156 3.205 1.803 1 98.75 161 GLY B CA 1
ATOM 2823 C C . GLY B 1 161 ? 19.172 4.336 1.83 1 98.75 161 GLY B C 1
ATOM 2824 O O . GLY B 1 161 ? 18.984 5.316 2.559 1 98.75 161 GLY B O 1
ATOM 2825 N N . LEU B 1 162 ? 20.141 4.254 1.04 1 98.56 162 LEU B N 1
ATOM 2826 C CA . LEU B 1 162 ? 21.172 5.281 0.98 1 98.56 162 LEU B CA 1
ATOM 2827 C C . LEU B 1 162 ? 20.609 6.578 0.41 1 98.56 162 LEU B C 1
ATOM 2829 O O . LEU B 1 162 ? 20.953 7.668 0.881 1 98.56 162 LEU B O 1
ATOM 2833 N N . LEU B 1 163 ? 19.766 6.488 -0.565 1 98.31 163 LEU B N 1
ATOM 2834 C CA . LEU B 1 163 ? 19.141 7.676 -1.136 1 98.31 163 LEU B CA 1
ATOM 2835 C C . LEU B 1 163 ? 18.188 8.328 -0.134 1 98.31 163 LEU B C 1
ATOM 2837 O O . LEU B 1 163 ? 18.062 9.555 -0.101 1 98.31 163 LEU B O 1
ATOM 2841 N N . ALA B 1 164 ? 17.578 7.48 0.675 1 97.62 164 ALA B N 1
ATOM 2842 C CA . ALA B 1 164 ? 16.609 7.977 1.651 1 97.62 164 ALA B CA 1
ATOM 2843 C C . ALA B 1 164 ? 17.297 8.859 2.693 1 97.62 164 ALA B C 1
ATOM 2845 O O . ALA B 1 164 ? 16.625 9.633 3.389 1 97.62 164 ALA B O 1
ATOM 2846 N N . LEU B 1 165 ? 18.625 8.797 2.812 1 95.94 165 LEU B N 1
ATOM 2847 C CA . LEU B 1 165 ? 19.375 9.648 3.732 1 95.94 165 LEU B CA 1
ATOM 2848 C C . LEU B 1 165 ? 19.266 11.117 3.326 1 95.94 165 LEU B C 1
ATOM 2850 O O . LEU B 1 165 ? 19.484 12.008 4.152 1 95.94 165 LEU B O 1
ATOM 2854 N N . PHE B 1 166 ? 18.875 11.32 2.113 1 94.31 166 PHE B N 1
ATOM 2855 C CA . PHE B 1 166 ? 18.812 12.688 1.613 1 94.31 166 PHE B CA 1
ATOM 2856 C C . PHE B 1 166 ? 17.406 13.266 1.807 1 94.31 166 PHE B C 1
ATOM 2858 O O . PHE B 1 166 ? 17.172 14.43 1.473 1 94.31 166 PHE B O 1
ATOM 2865 N N . LEU B 1 167 ? 16.531 12.57 2.379 1 93.62 167 LEU B N 1
ATOM 2866 C CA . LEU B 1 167 ? 15.195 13.078 2.684 1 93.62 167 LEU B CA 1
ATOM 2867 C C . LEU B 1 167 ? 15.203 13.852 4 1 93.62 167 LEU B C 1
AT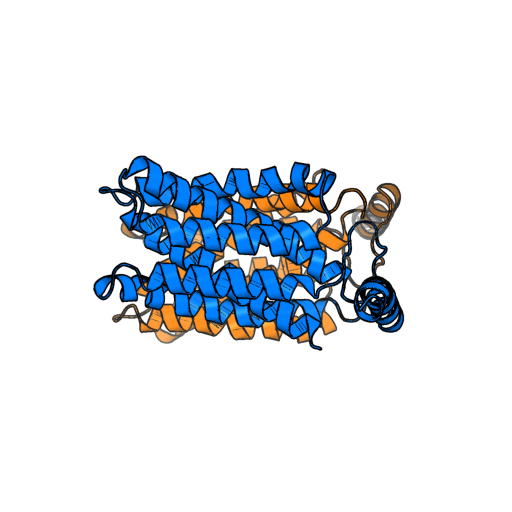OM 2869 O O . LEU B 1 167 ? 16.047 13.617 4.859 1 93.62 167 LEU B O 1
ATOM 2873 N N . PRO B 1 168 ? 14.328 14.766 4.117 1 89.38 168 PRO B N 1
ATOM 2874 C CA . PRO B 1 168 ? 14.242 15.5 5.383 1 89.38 168 PRO B CA 1
ATOM 2875 C C . PRO B 1 168 ? 13.586 14.68 6.496 1 89.38 168 PRO B C 1
ATOM 2877 O O . PRO B 1 168 ? 12.789 13.781 6.215 1 89.38 168 PRO B O 1
ATOM 2880 N N . GLU B 1 169 ? 13.93 14.984 7.684 1 86.38 169 GLU B N 1
ATOM 2881 C CA . GLU B 1 169 ? 13.234 14.414 8.836 1 86.38 169 GLU B CA 1
ATOM 2882 C C . GLU B 1 169 ? 11.906 15.125 9.086 1 86.38 169 GLU B C 1
ATOM 2884 O O . GLU B 1 169 ? 11.805 16.344 8.93 1 86.38 169 GLU B O 1
ATOM 288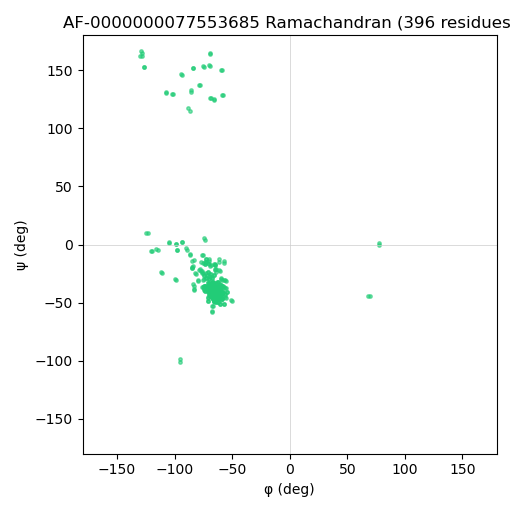9 N N . THR B 1 170 ? 10.914 14.352 9.367 1 78.94 170 THR B N 1
ATOM 2890 C CA . THR B 1 170 ? 9.602 14.961 9.5 1 78.94 170 THR B CA 1
ATOM 2891 C C . THR B 1 170 ? 9.031 14.727 10.898 1 78.94 170 THR B C 1
ATOM 2893 O O . THR B 1 170 ? 7.984 15.281 11.242 1 78.94 170 THR B O 1
ATOM 2896 N N . LYS B 1 171 ? 9.688 13.992 11.648 1 75.81 171 LYS B N 1
ATOM 2897 C CA . LYS B 1 171 ? 9.172 13.734 12.992 1 75.81 171 LYS B CA 1
ATOM 2898 C C . LYS B 1 171 ? 8.984 15.031 13.766 1 75.81 171 LYS B C 1
ATOM 2900 O O . LYS B 1 171 ? 9.898 15.852 13.852 1 75.81 171 LYS B O 1
ATOM 2905 N N . GLY B 1 172 ? 7.816 15.172 14.297 1 67.25 172 GLY B N 1
ATOM 2906 C CA . GLY B 1 172 ? 7.555 16.312 15.164 1 67.25 172 GLY B CA 1
ATOM 2907 C C . GLY B 1 172 ? 7.324 17.594 14.406 1 67.25 172 GLY B C 1
ATOM 2908 O O . GLY B 1 172 ? 7.18 18.656 15.016 1 67.25 172 GLY B O 1
ATOM 2909 N N . ARG B 1 173 ? 7.391 17.562 13.117 1 67 173 ARG B N 1
ATOM 2910 C CA . ARG B 1 173 ? 7.195 18.797 12.359 1 67 173 ARG B CA 1
ATOM 2911 C C . ARG B 1 173 ? 5.738 18.953 11.938 1 67 173 ARG B C 1
ATOM 2913 O O . ARG B 1 173 ? 5.043 17.969 11.703 1 67 173 ARG B O 1
ATOM 2920 N N . ARG B 1 174 ? 5.43 20.188 11.953 1 63.66 174 ARG B N 1
ATOM 2921 C CA . ARG B 1 174 ? 4.082 20.5 11.484 1 63.66 174 ARG B CA 1
ATOM 2922 C C . ARG B 1 174 ? 3.959 20.281 9.984 1 63.66 174 ARG B C 1
ATOM 2924 O O . ARG B 1 174 ? 4.938 20.406 9.242 1 63.66 174 ARG B O 1
ATOM 2931 N N . LEU B 1 175 ? 2.846 20.031 9.508 1 66.06 175 LEU B N 1
ATOM 2932 C CA . LEU B 1 175 ? 2.584 19.828 8.086 1 66.06 175 LEU B CA 1
ATOM 2933 C C . LEU B 1 175 ? 2.764 21.125 7.316 1 66.06 175 LEU B C 1
ATOM 2935 O O . LEU B 1 175 ? 2.262 22.172 7.727 1 66.06 175 LEU B O 1
ATOM 2939 N N . PRO B 1 176 ? 3.611 21.094 6.258 1 67.06 176 PRO B N 1
ATOM 2940 C CA . PRO B 1 176 ? 3.824 22.312 5.484 1 67.06 176 PRO B CA 1
ATOM 2941 C C . PRO B 1 176 ? 2.568 22.766 4.742 1 67.06 176 PRO B C 1
ATOM 2943 O O . PRO B 1 176 ? 1.854 21.938 4.168 1 67.06 176 PRO B O 1
ATOM 2946 N N . GLU B 1 177 ? 2.18 23.906 4.945 1 68.12 177 GLU B N 1
ATOM 2947 C CA . GLU B 1 177 ? 1.011 24.469 4.273 1 68.12 177 GLU B CA 1
ATOM 2948 C C . GLU B 1 177 ? 1.373 25 2.891 1 68.12 177 GLU B C 1
ATOM 2950 O O . GLU B 1 177 ? 0.561 24.938 1.965 1 68.12 177 GLU B O 1
ATOM 2955 N N . GLU B 1 178 ? 2.596 25.578 2.744 1 70.25 178 GLU B N 1
ATOM 2956 C CA . GLU B 1 178 ? 3.062 26.141 1.486 1 70.25 178 GLU B CA 1
ATOM 2957 C C . GLU B 1 178 ? 4.43 25.594 1.099 1 70.25 178 GLU B C 1
ATOM 2959 O O . GLU B 1 178 ? 5.117 24.984 1.924 1 70.25 178 GLU B O 1
ATOM 2964 N N . LEU B 1 179 ? 4.73 25.766 -0.179 1 70.06 179 LEU B N 1
ATOM 2965 C CA . LEU B 1 179 ? 6.004 25.312 -0.729 1 70.06 179 LEU B CA 1
ATOM 2966 C C . LEU B 1 179 ? 7.176 25.906 0.046 1 70.06 179 LEU B C 1
ATOM 2968 O O . LEU B 1 179 ? 8.188 25.25 0.26 1 70.06 179 LEU B O 1
ATOM 2972 N N . ASN B 1 180 ? 6.973 27.125 0.424 1 68.75 180 ASN B N 1
ATOM 2973 C CA . ASN B 1 180 ? 8.031 27.812 1.157 1 68.75 180 ASN B CA 1
ATOM 2974 C C . ASN B 1 180 ? 8.336 27.125 2.484 1 68.75 180 ASN B C 1
ATOM 2976 O O . ASN B 1 180 ? 9.477 27.125 2.941 1 68.75 180 ASN B O 1
ATOM 2980 N N . ASP B 1 181 ? 7.324 26.516 3.102 1 70.12 181 ASP B N 1
ATOM 2981 C CA . ASP B 1 181 ? 7.512 25.797 4.352 1 70.12 181 ASP B CA 1
ATOM 2982 C C . ASP B 1 181 ? 8.398 24.562 4.141 1 70.12 181 ASP B C 1
ATOM 2984 O O . ASP B 1 181 ? 9.25 24.25 4.977 1 70.12 181 ASP B O 1
ATOM 2988 N N . VAL B 1 182 ? 8.258 24.016 3.025 1 67.62 182 VAL B N 1
ATOM 2989 C CA . VAL B 1 182 ? 9.031 22.828 2.67 1 67.62 182 VAL B CA 1
ATOM 2990 C C . VAL B 1 182 ? 10.492 23.203 2.451 1 67.62 182 VAL B C 1
ATOM 2992 O O . VAL B 1 182 ? 11.398 22.531 2.928 1 67.62 182 VAL B O 1
ATOM 2995 N N . MET B 1 183 ? 10.68 24.219 1.685 1 69.56 183 MET B N 1
ATOM 2996 C CA . MET B 1 183 ? 12.031 24.688 1.378 1 69.56 183 MET B CA 1
ATOM 2997 C C . MET B 1 183 ? 12.773 25.078 2.652 1 69.56 183 MET B C 1
ATOM 2999 O O . MET B 1 183 ? 13.977 24.828 2.775 1 69.56 183 MET B O 1
ATOM 3003 N N . SER B 1 184 ? 12.055 25.609 3.58 1 68.56 184 SER B N 1
ATOM 3004 C CA . SER B 1 184 ? 12.656 25.984 4.852 1 68.56 184 SER B CA 1
ATOM 3005 C C . SER B 1 184 ? 13.07 24.766 5.66 1 68.56 184 SER B C 1
ATOM 3007 O O . SER B 1 184 ? 14.148 24.75 6.266 1 68.56 184 SER B O 1
ATOM 3009 N N . ASP B 1 185 ? 12.211 23.797 5.656 1 67.38 185 ASP B N 1
ATOM 3010 C CA . ASP B 1 185 ? 12.516 22.562 6.359 1 67.38 185 ASP B CA 1
ATOM 3011 C C . ASP B 1 185 ? 13.75 21.875 5.766 1 67.38 185 ASP B C 1
ATOM 3013 O O . ASP B 1 185 ? 14.602 21.375 6.5 1 67.38 185 ASP B O 1
ATOM 3017 N N . TYR B 1 186 ? 13.836 21.938 4.48 1 68.25 186 TYR B N 1
ATOM 3018 C CA . TYR B 1 186 ? 14.969 21.344 3.773 1 68.25 186 TYR B CA 1
ATOM 3019 C C . TYR B 1 186 ? 16.25 22.109 4.062 1 68.25 186 TYR B C 1
ATOM 3021 O O . TYR B 1 186 ? 17.312 21.5 4.23 1 68.25 186 TYR B O 1
ATOM 3029 N N . ALA B 1 187 ? 16.172 23.328 4.051 1 67.88 187 ALA B N 1
ATOM 3030 C CA . ALA B 1 187 ? 17.328 24.188 4.34 1 67.88 187 ALA B CA 1
ATOM 3031 C C . ALA B 1 187 ? 17.844 23.938 5.758 1 67.88 187 ALA B C 1
ATOM 3033 O O . ALA B 1 187 ? 19.047 23.891 5.988 1 67.88 187 ALA B O 1
ATOM 3034 N N . GLU B 1 188 ? 16.938 23.734 6.633 1 67.5 188 GLU B N 1
ATOM 3035 C CA . GLU B 1 188 ? 17.297 23.5 8.023 1 67.5 188 GLU B CA 1
ATOM 3036 C C . GLU B 1 188 ? 17.984 22.141 8.188 1 67.5 188 GLU B C 1
ATOM 3038 O O . GLU B 1 188 ? 18.969 22.031 8.922 1 67.5 188 GLU B O 1
ATOM 3043 N N . ASP B 1 189 ? 17.484 21.234 7.453 1 67 189 ASP B N 1
ATOM 3044 C CA . ASP B 1 189 ? 18.031 19.891 7.562 1 67 189 ASP B CA 1
ATOM 3045 C C . ASP B 1 189 ? 19.406 19.797 6.887 1 67 189 ASP B C 1
ATOM 3047 O O . ASP B 1 189 ? 20.312 19.141 7.395 1 67 189 ASP B O 1
ATOM 3051 N N . ASN B 1 190 ? 19.547 20.438 5.785 1 62.03 190 ASN B N 1
ATOM 3052 C CA . ASN B 1 190 ? 20.812 20.422 5.062 1 62.03 190 ASN B CA 1
ATOM 3053 C C . ASN B 1 190 ? 21.812 21.391 5.68 1 62.03 190 ASN B C 1
ATOM 3055 O O . ASN B 1 190 ? 23.016 21.25 5.469 1 62.03 190 ASN B O 1
ATOM 3059 N N . SER B 1 191 ? 21.328 22.438 6.242 1 57.81 191 SER B N 1
ATOM 3060 C CA . SER B 1 191 ? 22.234 23.344 6.945 1 57.81 191 SER B CA 1
ATOM 3061 C C . SER B 1 191 ? 22.953 22.625 8.086 1 57.81 191 SER B C 1
ATOM 3063 O O . SER B 1 191 ? 24.094 22.953 8.398 1 57.81 191 SER B O 1
ATOM 3065 N N . ILE B 1 192 ? 22.281 21.703 8.57 1 52.47 192 ILE B N 1
ATOM 3066 C CA . ILE B 1 192 ? 22.906 20.906 9.617 1 52.47 192 ILE B CA 1
ATOM 3067 C C . ILE B 1 192 ? 24.016 20.031 9.008 1 52.47 192 ILE B C 1
ATOM 3069 O O . ILE B 1 192 ? 24.984 19.703 9.672 1 52.47 192 ILE B O 1
ATOM 3073 N N . LEU B 1 193 ? 23.859 19.797 7.75 1 51.91 193 LEU B N 1
ATOM 3074 C CA . LEU B 1 193 ? 24.875 19 7.059 1 51.91 193 LEU B CA 1
ATOM 3075 C C . LEU B 1 193 ? 26.031 19.891 6.613 1 51.91 193 LEU B C 1
ATOM 3077 O O . LEU B 1 193 ? 27.094 19.391 6.23 1 51.91 193 LEU B O 1
ATOM 3081 N N . GLU B 1 194 ? 25.859 21.172 6.516 1 50.84 194 GLU B N 1
ATOM 3082 C CA . GLU B 1 194 ? 26.859 22.125 6.059 1 50.84 194 GLU B CA 1
ATOM 3083 C C . GLU B 1 194 ? 28.062 22.172 6.992 1 50.84 194 GLU B C 1
ATOM 3085 O O . GLU B 1 194 ? 29.219 22.203 6.539 1 50.84 194 GLU B O 1
ATOM 3090 N N . PRO B 1 195 ? 27.906 22.297 8.219 1 48.59 195 PRO B N 1
ATOM 3091 C CA . PRO B 1 195 ? 29.172 22.297 8.969 1 48.59 195 PRO B CA 1
ATOM 3092 C C . PRO B 1 195 ? 30 21.047 8.742 1 48.59 195 PRO B C 1
ATOM 3094 O O . PRO B 1 195 ? 31.219 21.062 8.914 1 48.59 195 PRO B O 1
ATOM 3097 N N . LEU B 1 196 ? 29.359 19.984 8.492 1 46.34 196 LEU B N 1
ATOM 3098 C CA . LEU B 1 196 ? 30.141 18.766 8.289 1 46.34 196 LEU B CA 1
ATOM 3099 C C . LEU B 1 196 ? 30.953 18.844 7 1 46.34 196 LEU B C 1
ATOM 3101 O O . LEU B 1 196 ? 31.906 18.078 6.809 1 46.34 196 LEU B O 1
ATOM 3105 N N . LYS B 1 197 ? 30.625 19.719 6.129 1 48.06 197 LYS B N 1
ATOM 3106 C CA . LYS B 1 197 ? 31.391 19.969 4.914 1 48.06 197 LYS B CA 1
ATOM 3107 C C . LYS B 1 197 ? 32.562 20.922 5.18 1 48.06 197 LYS B C 1
ATOM 3109 O O . LYS B 1 197 ? 33.594 20.828 4.547 1 48.06 197 LYS B O 1
ATOM 3114 N N . ASP B 1 198 ? 32.312 21.844 5.945 1 44.47 198 ASP B N 1
ATOM 3115 C CA . ASP B 1 198 ? 33.406 22.812 6.188 1 44.47 198 ASP B CA 1
ATOM 3116 C C . ASP B 1 198 ? 34.438 22.25 7.168 1 44.47 198 ASP B C 1
ATOM 3118 O O . ASP B 1 198 ? 35.469 22.875 7.402 1 44.47 198 ASP B O 1
ATOM 3122 N N . SER B 1 199 ? 34.062 21.297 7.945 1 42.69 199 SER B N 1
ATOM 3123 C CA . SER B 1 199 ? 35.094 20.828 8.852 1 42.69 199 SER B CA 1
ATOM 3124 C C . SER B 1 199 ? 36.125 19.984 8.109 1 42.69 199 SER B C 1
ATOM 3126 O O . SER B 1 199 ? 37 19.359 8.734 1 42.69 199 SER B O 1
ATOM 3128 N N . LYS B 1 200 ? 36 19.922 6.863 1 35.81 200 LYS B N 1
ATOM 3129 C CA . LYS B 1 200 ? 37.281 19.531 6.285 1 35.81 200 LYS B CA 1
ATOM 3130 C C . LYS B 1 200 ? 38.125 20.766 5.926 1 35.81 200 LYS B C 1
ATOM 3132 O O . LYS B 1 200 ? 37.594 21.766 5.453 1 35.81 200 LYS B O 1
#

Organism: Bursaphelenchus xylophilus (NCBI:txid6326)